Protein AF-A0A7M3V8Y7-F1 (afdb_monomer_lite)

InterPro domains:
  IPR001789 Signal transduction response regulator, receiver domain [PS50110] (144-255)
  IPR008207 Signal transduction histidine kinase, phosphotransfer (Hpt) domain [PF01627] (10-90)
  IPR008207 Signal transduction histidine kinase, phosphotransfer (Hpt) domain [PS50894] (4-111)
  IPR008207 Signal transduction histidine kinase, phosphotransfer (Hpt) domain [SM00073] (8-105)
  IPR008207 Signal transduction histidine kinase, phosphotransfer (Hpt) domain [cd00088] (8-109)
  IPR011006 CheY-like superfamily [SSF52172] (141-296)
  IPR013976 Cyclic di-GMP phosphodiesterase CdgJ, HDOD domain [PF08668] (279-473)
  IPR013976 Cyclic di-GMP phosp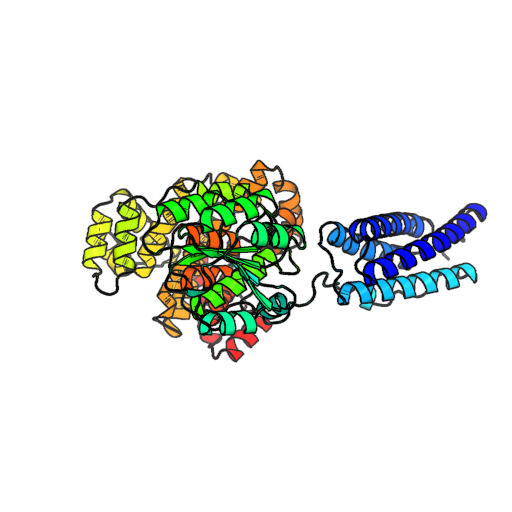hodiesterase CdgJ, HDOD domain [PS51833] (278-473)
  IPR036641 HPT domain superfamily [G3DSA:1.20.120.160] (8-129)
  IPR036641 HPT domain superfamily [SSF47226] (7-115)

Structure (mmCIF, N/CA/C/O backbone):
data_AF-A0A7M3V8Y7-F1
#
_entry.id   AF-A0A7M3V8Y7-F1
#
loop_
_atom_site.group_PDB
_atom_site.id
_atom_site.type_symbol
_atom_site.label_atom_id
_atom_site.label_alt_id
_atom_site.label_comp_id
_atom_site.label_asym_id
_atom_site.label_entity_id
_atom_site.label_seq_id
_atom_site.pdbx_PDB_ins_code
_atom_site.Cartn_x
_atom_site.Cartn_y
_atom_site.Cartn_z
_atom_site.occupancy
_atom_site.B_iso_or_equiv
_atom_site.auth_seq_id
_atom_site.auth_comp_id
_atom_site.auth_asym_id
_atom_site.auth_atom_id
_atom_site.pdbx_PDB_model_num
ATOM 1 N N . MET A 1 1 ? 45.060 30.128 -22.673 1.00 26.72 1 MET A N 1
ATOM 2 C CA . MET A 1 1 ? 44.790 29.469 -23.966 1.00 26.72 1 MET A CA 1
ATOM 3 C C . MET A 1 1 ? 44.746 27.975 -23.705 1.00 26.72 1 MET A C 1
ATOM 5 O O . MET A 1 1 ? 45.745 27.475 -23.195 1.00 26.72 1 MET A O 1
ATOM 9 N N . PRO A 1 2 ? 43.617 27.277 -23.917 1.00 32.94 2 PRO A N 1
ATOM 10 C CA . PRO A 1 2 ? 43.615 25.822 -23.848 1.00 32.94 2 PRO A CA 1
ATOM 11 C C . PRO A 1 2 ? 44.475 25.294 -25.000 1.00 32.94 2 PRO A C 1
ATOM 13 O O . PRO A 1 2 ? 44.448 25.854 -26.094 1.00 32.94 2 PRO A O 1
ATOM 16 N N . LYS A 1 3 ? 45.297 24.284 -24.711 1.00 35.25 3 LYS A N 1
ATOM 17 C CA . LYS A 1 3 ? 46.211 23.657 -25.668 1.00 35.25 3 LYS A CA 1
ATOM 18 C C . LYS A 1 3 ? 45.403 23.078 -26.832 1.00 35.25 3 LYS A C 1
ATOM 20 O O . LYS A 1 3 ? 44.388 22.430 -26.595 1.00 35.25 3 LYS A O 1
ATOM 25 N N . GLU A 1 4 ? 45.856 23.300 -28.063 1.00 43.03 4 GLU A N 1
ATOM 26 C CA . GLU A 1 4 ? 45.378 22.542 -29.220 1.00 43.03 4 GLU A CA 1
ATOM 27 C C . GLU A 1 4 ? 45.710 21.068 -28.979 1.00 43.03 4 GLU A C 1
ATOM 29 O O . GLU A 1 4 ? 46.864 20.649 -29.057 1.00 43.03 4 GLU A O 1
ATOM 34 N N . HIS A 1 5 ? 44.699 20.292 -28.600 1.00 47.25 5 HIS A N 1
ATOM 35 C CA . HIS A 1 5 ? 44.793 18.845 -28.554 1.00 47.25 5 HIS A CA 1
ATOM 36 C C . HIS A 1 5 ? 44.510 18.341 -29.967 1.00 47.25 5 HIS A C 1
ATOM 38 O O . HIS A 1 5 ? 43.362 18.197 -30.374 1.00 47.25 5 HIS A O 1
ATOM 44 N N . THR A 1 6 ? 45.569 18.144 -30.748 1.00 54.06 6 THR A N 1
ATOM 45 C CA . THR A 1 6 ? 45.500 17.374 -31.991 1.00 54.06 6 THR A CA 1
ATOM 46 C C . THR A 1 6 ? 45.274 15.916 -31.606 1.00 54.06 6 THR A C 1
ATOM 48 O O . THR A 1 6 ? 46.221 15.220 -31.236 1.00 54.06 6 THR A O 1
ATOM 51 N N . PHE A 1 7 ? 44.012 15.482 -31.598 1.00 61.97 7 PHE A N 1
ATOM 52 C CA . PHE A 1 7 ? 43.690 14.058 -31.578 1.00 61.97 7 PHE A CA 1
ATOM 53 C C . PHE A 1 7 ? 44.272 13.410 -32.836 1.00 61.97 7 PHE A C 1
ATOM 55 O O . PHE A 1 7 ? 44.446 14.085 -33.853 1.00 61.97 7 PHE A O 1
ATOM 62 N N . ASP A 1 8 ? 44.590 12.120 -32.760 1.00 70.56 8 ASP A N 1
ATOM 63 C CA . ASP A 1 8 ? 44.925 11.369 -33.964 1.00 70.56 8 ASP A CA 1
ATOM 64 C C . ASP A 1 8 ? 43.724 11.440 -34.915 1.00 70.56 8 ASP A C 1
ATOM 66 O O . ASP A 1 8 ? 42.606 11.071 -34.543 1.00 70.56 8 ASP A O 1
ATOM 70 N N . GLN A 1 9 ? 43.947 12.004 -36.099 1.00 75.62 9 GLN A N 1
ATOM 71 C CA . GLN A 1 9 ? 42.891 12.279 -37.063 1.00 75.62 9 GLN A CA 1
ATOM 72 C C . GLN A 1 9 ? 42.205 10.980 -37.503 1.00 75.62 9 GLN A C 1
ATOM 74 O O . GLN A 1 9 ? 40.990 10.968 -37.663 1.00 75.62 9 GLN A O 1
ATOM 79 N N . GLU A 1 10 ? 42.954 9.878 -37.577 1.00 74.81 10 GLU A N 1
ATOM 80 C CA . GLU A 1 10 ? 42.420 8.554 -37.903 1.00 74.81 10 GLU A CA 1
ATOM 81 C C . GLU A 1 10 ? 41.468 8.050 -36.802 1.00 74.81 10 GLU A C 1
ATOM 83 O O . GLU A 1 10 ? 40.381 7.552 -37.082 1.00 74.81 10 GLU A O 1
ATOM 88 N N . ILE A 1 11 ? 41.817 8.259 -35.527 1.00 74.31 11 ILE A N 1
ATOM 89 C CA . ILE A 1 11 ? 40.974 7.874 -34.380 1.00 74.31 11 ILE A CA 1
ATOM 90 C C . ILE A 1 11 ? 39.708 8.740 -34.306 1.00 74.31 11 ILE A C 1
ATOM 92 O O . ILE A 1 11 ? 38.645 8.256 -33.911 1.00 74.31 11 ILE A O 1
ATOM 96 N N . TYR A 1 12 ? 39.808 10.016 -34.677 1.00 81.69 12 TYR A N 1
ATOM 97 C CA . TYR A 1 12 ? 38.659 10.915 -34.736 1.00 81.69 12 TYR A CA 1
ATOM 98 C C . TYR A 1 12 ? 37.700 10.554 -35.878 1.00 81.69 12 TYR A C 1
ATOM 100 O O . TYR A 1 12 ? 36.493 10.523 -35.658 1.00 81.69 12 TYR A O 1
ATOM 108 N N . GLU A 1 13 ? 38.219 10.223 -37.062 1.00 79.94 13 GLU A N 1
ATOM 109 C CA . GLU A 1 13 ? 37.414 9.759 -38.201 1.00 79.94 13 GLU A CA 1
ATOM 110 C C . GLU A 1 13 ? 36.672 8.453 -37.860 1.00 79.94 13 GLU A C 1
ATOM 112 O O . GLU A 1 13 ? 35.457 8.387 -38.030 1.00 79.94 13 GLU A O 1
ATOM 117 N N . ILE A 1 14 ? 37.343 7.480 -37.225 1.00 82.00 14 ILE A N 1
ATOM 118 C CA . ILE A 1 14 ? 36.705 6.243 -36.728 1.00 82.00 14 ILE A CA 1
ATOM 119 C C . ILE A 1 14 ? 35.574 6.542 -35.732 1.00 82.00 14 ILE A C 1
ATOM 121 O O . ILE A 1 14 ? 34.543 5.868 -35.726 1.00 82.00 14 ILE A O 1
ATOM 125 N N . PHE A 1 15 ? 35.758 7.539 -34.864 1.00 83.88 15 PHE A N 1
ATOM 126 C CA . PHE A 1 15 ? 34.720 7.940 -33.921 1.00 83.88 15 PHE A CA 1
ATOM 127 C C . PHE A 1 15 ? 33.500 8.536 -34.632 1.00 83.88 15 PHE A C 1
ATOM 129 O O . PHE A 1 15 ? 32.377 8.228 -34.241 1.00 83.88 15 PHE A O 1
ATOM 136 N N . LEU A 1 16 ? 33.694 9.349 -35.674 1.00 84.38 16 LEU A N 1
ATOM 137 C CA . LEU A 1 16 ? 32.588 9.907 -36.457 1.00 84.38 16 LEU A CA 1
ATOM 138 C C . LEU A 1 16 ? 31.800 8.817 -37.190 1.00 84.38 16 LEU A C 1
ATOM 140 O O . LEU A 1 16 ? 30.571 8.824 -37.111 1.00 84.38 16 LEU A O 1
ATOM 144 N N . ASP A 1 17 ? 32.493 7.859 -37.809 1.00 82.94 17 ASP A N 1
ATOM 145 C CA . ASP A 1 17 ? 31.864 6.702 -38.457 1.00 82.94 17 ASP A CA 1
ATOM 146 C C . ASP A 1 17 ? 31.039 5.889 -37.443 1.00 82.94 17 ASP A C 1
ATOM 148 O O . ASP A 1 17 ? 29.887 5.535 -37.697 1.00 82.94 17 ASP A O 1
ATOM 152 N N . GLN A 1 18 ? 31.583 5.672 -36.237 1.00 87.25 18 GLN A N 1
ATOM 153 C CA . GLN A 1 18 ? 30.861 4.998 -35.156 1.00 87.25 18 GLN A CA 1
ATOM 154 C C . GLN A 1 18 ? 29.583 5.751 -34.754 1.00 87.25 18 GLN A C 1
ATOM 156 O O . GLN A 1 18 ? 28.550 5.116 -34.532 1.00 87.25 18 GLN A O 1
ATOM 161 N N . LEU A 1 19 ? 29.630 7.084 -34.632 1.00 88.25 19 LEU A N 1
ATOM 162 C CA . LEU A 1 19 ? 28.448 7.872 -34.267 1.00 88.25 19 LEU A CA 1
ATOM 163 C C . LEU A 1 19 ? 27.332 7.735 -35.309 1.00 88.25 19 LEU A C 1
ATOM 165 O O . LEU A 1 19 ? 26.154 7.672 -34.936 1.00 88.25 19 LEU A O 1
ATOM 169 N N . GLU A 1 20 ? 27.701 7.695 -36.591 1.00 88.31 20 GLU A N 1
ATOM 170 C CA . GLU A 1 20 ? 26.779 7.533 -37.712 1.00 88.31 20 GLU A CA 1
ATOM 171 C C . GLU A 1 20 ? 26.132 6.143 -37.704 1.00 88.31 20 GLU A C 1
ATOM 173 O O . GLU A 1 20 ? 24.900 6.049 -37.721 1.00 88.31 20 GLU A O 1
ATOM 178 N N . ASP A 1 21 ? 26.924 5.081 -37.548 1.00 86.69 21 ASP A N 1
ATOM 179 C CA . ASP A 1 21 ? 26.419 3.711 -37.413 1.00 86.69 21 ASP A CA 1
ATOM 180 C C . ASP A 1 21 ? 25.459 3.578 -36.218 1.00 86.69 21 ASP A C 1
ATOM 182 O O . ASP A 1 21 ? 24.334 3.078 -36.346 1.00 86.69 21 ASP A O 1
ATOM 186 N N . GLU A 1 22 ? 25.855 4.097 -35.051 1.00 91.12 22 GLU A N 1
ATOM 187 C CA . GLU A 1 22 ? 25.024 4.104 -33.844 1.00 91.12 22 GLU A CA 1
ATOM 188 C C . GLU A 1 22 ? 23.719 4.889 -34.055 1.00 91.12 22 GLU A C 1
ATOM 190 O O . GLU A 1 22 ? 22.678 4.507 -33.514 1.00 91.12 22 GLU A O 1
ATOM 195 N N . SER A 1 23 ? 23.724 5.949 -34.872 1.00 91.75 23 SER A N 1
ATOM 196 C CA . SER A 1 23 ? 22.520 6.735 -35.170 1.00 91.75 23 SER A CA 1
ATOM 197 C C . SER A 1 23 ? 21.447 5.905 -35.885 1.00 91.75 23 SER A C 1
ATOM 199 O O . SER A 1 23 ? 20.270 5.954 -35.508 1.00 91.75 23 SER A O 1
ATOM 201 N N . VAL A 1 24 ? 21.855 5.074 -36.849 1.00 93.38 24 VAL A N 1
ATOM 202 C CA . VAL A 1 24 ? 20.963 4.167 -37.582 1.00 93.38 24 VAL A CA 1
ATOM 203 C C . VAL A 1 24 ? 20.389 3.121 -36.629 1.00 93.38 24 VAL A C 1
ATOM 205 O O . VAL A 1 24 ? 19.190 2.824 -36.651 1.00 93.38 24 VAL A O 1
ATOM 208 N N . GLU A 1 25 ? 21.223 2.578 -35.742 1.00 94.19 25 GLU A N 1
ATOM 209 C CA . GLU A 1 25 ? 20.781 1.605 -34.748 1.00 94.19 25 GLU A CA 1
ATOM 210 C C . GLU A 1 25 ? 19.793 2.189 -33.734 1.00 94.19 25 GLU A C 1
ATOM 212 O O . GLU A 1 25 ? 18.805 1.525 -33.394 1.00 94.19 25 GLU A O 1
ATOM 217 N N . ILE A 1 26 ? 20.036 3.417 -33.265 1.00 95.25 26 ILE A N 1
ATOM 218 C CA . ILE A 1 26 ? 19.133 4.117 -32.349 1.00 95.25 26 ILE A CA 1
ATOM 219 C C . ILE A 1 26 ? 17.775 4.319 -33.025 1.00 95.25 26 ILE A C 1
ATOM 221 O O . ILE A 1 26 ? 16.762 3.945 -32.434 1.00 95.25 26 ILE A O 1
ATOM 225 N N . GLN A 1 27 ? 17.738 4.831 -34.260 1.00 96.00 27 GLN A N 1
ATOM 226 C CA . GLN A 1 27 ? 16.489 5.054 -34.999 1.00 96.00 27 GLN A CA 1
ATOM 227 C C . GLN A 1 27 ? 15.675 3.759 -35.149 1.00 96.00 27 GLN A C 1
ATOM 229 O O . GLN A 1 27 ? 14.493 3.730 -34.806 1.00 96.00 27 GLN A O 1
ATOM 234 N N . ASN A 1 28 ? 16.319 2.661 -35.558 1.00 94.50 28 ASN A N 1
ATOM 235 C CA . ASN A 1 28 ? 15.662 1.357 -35.695 1.00 94.50 28 ASN A CA 1
ATOM 236 C C . ASN A 1 28 ? 15.061 0.855 -34.369 1.00 94.50 28 ASN A C 1
ATOM 238 O O . ASN A 1 28 ? 13.965 0.282 -34.343 1.00 94.50 28 ASN A O 1
ATOM 242 N N . CYS A 1 29 ? 15.760 1.080 -33.251 1.00 95.50 29 CYS A N 1
ATOM 243 C CA . CYS A 1 29 ? 15.242 0.748 -31.926 1.00 95.50 29 CYS A CA 1
ATOM 244 C C . CYS A 1 29 ? 14.030 1.612 -31.561 1.00 95.50 29 CYS A C 1
ATOM 246 O O . CYS A 1 29 ? 13.059 1.086 -31.021 1.00 95.50 29 CYS A O 1
ATOM 248 N N . LEU A 1 30 ? 14.062 2.916 -31.853 1.00 93.69 30 LEU A N 1
ATOM 249 C CA . LEU A 1 30 ? 12.938 3.815 -31.577 1.00 93.69 30 LEU A CA 1
ATOM 250 C C . LEU A 1 30 ? 11.692 3.431 -32.383 1.00 93.69 30 LEU A C 1
ATOM 252 O O . LEU A 1 30 ? 10.611 3.350 -31.805 1.00 93.69 30 LEU A O 1
ATOM 256 N N . ASP A 1 31 ? 11.841 3.099 -33.665 1.00 91.44 31 ASP A N 1
ATOM 257 C CA . ASP A 1 31 ? 10.721 2.683 -34.520 1.00 91.44 31 ASP A CA 1
ATOM 258 C C . ASP A 1 31 ? 10.092 1.357 -34.060 1.00 91.44 31 ASP A C 1
ATOM 260 O O . ASP A 1 31 ? 8.872 1.167 -34.122 1.00 91.44 31 ASP A O 1
ATOM 264 N N . SER A 1 32 ? 10.920 0.426 -33.581 1.00 90.50 32 SER A N 1
ATOM 265 C CA . SER A 1 32 ? 10.462 -0.858 -33.034 1.00 90.50 32 SER A CA 1
ATOM 266 C C . SER A 1 32 ? 9.729 -0.670 -31.704 1.00 90.50 32 SER A C 1
ATOM 268 O O . SER A 1 32 ? 8.663 -1.255 -31.487 1.00 90.50 32 SER A O 1
ATOM 270 N N . LEU A 1 33 ? 10.245 0.215 -30.843 1.00 86.50 33 LEU A N 1
ATOM 271 C CA . LEU A 1 33 ? 9.598 0.598 -29.589 1.00 86.50 33 LEU A CA 1
ATOM 272 C C . LEU A 1 33 ? 8.257 1.309 -29.831 1.00 86.50 33 LEU A C 1
ATOM 274 O O . LEU A 1 33 ? 7.299 1.014 -29.119 1.00 86.50 33 LEU A O 1
ATOM 278 N N . GLU A 1 34 ? 8.145 2.153 -30.863 1.00 83.31 34 GLU A N 1
ATOM 279 C CA . GLU A 1 34 ? 6.884 2.807 -31.260 1.00 83.31 34 GLU A CA 1
ATOM 280 C C . GLU A 1 34 ? 5.799 1.788 -31.641 1.00 83.31 34 GLU A C 1
ATOM 282 O O . GLU A 1 34 ? 4.617 1.959 -31.335 1.00 83.31 34 GLU A O 1
ATOM 287 N N . LYS A 1 35 ? 6.208 0.678 -32.265 1.00 83.00 35 LYS A N 1
ATOM 288 C CA . LYS A 1 35 ? 5.331 -0.436 -32.660 1.00 83.00 35 LYS A CA 1
ATOM 289 C C . LYS A 1 35 ? 5.105 -1.463 -31.545 1.00 83.00 35 LYS A C 1
ATOM 291 O O . LYS A 1 35 ? 4.412 -2.454 -31.774 1.00 83.00 35 LYS A O 1
ATOM 296 N N . ASN A 1 36 ? 5.648 -1.240 -30.344 1.00 76.06 36 ASN A N 1
ATOM 297 C CA . ASN A 1 36 ? 5.623 -2.170 -29.207 1.00 76.06 36 ASN A CA 1
ATOM 298 C C . ASN A 1 36 ? 6.252 -3.544 -29.502 1.00 76.06 36 ASN A C 1
ATOM 300 O O . ASN A 1 36 ? 5.802 -4.569 -28.984 1.00 76.06 36 ASN A O 1
ATOM 304 N N . GLN A 1 37 ? 7.295 -3.572 -30.329 1.00 80.94 37 GLN A N 1
ATOM 305 C CA . GLN A 1 37 ? 8.029 -4.778 -30.713 1.00 80.94 37 GLN A CA 1
ATOM 306 C C . GLN A 1 37 ? 9.421 -4.785 -30.074 1.00 80.94 37 GLN A C 1
ATOM 308 O O . GLN A 1 37 ? 9.971 -3.735 -29.758 1.00 80.94 37 GLN A O 1
ATOM 313 N N . GLU A 1 38 ? 9.964 -5.983 -29.832 1.00 85.31 38 GLU A N 1
ATOM 314 C CA . GLU A 1 38 ? 11.375 -6.195 -29.446 1.00 85.31 38 GLU A CA 1
ATOM 315 C C . GLU A 1 38 ? 11.864 -5.382 -28.225 1.00 85.31 38 GLU A C 1
ATOM 317 O O . GLU A 1 38 ? 13.056 -5.148 -28.051 1.00 85.31 38 GLU A O 1
ATOM 322 N N . TYR A 1 39 ? 10.951 -4.999 -27.321 1.00 83.81 39 TYR A N 1
ATOM 323 C CA . TYR A 1 39 ? 11.209 -4.044 -26.233 1.00 83.81 39 TYR A CA 1
ATOM 324 C C . TYR A 1 39 ? 12.518 -4.283 -25.471 1.00 83.81 39 TYR A C 1
ATOM 326 O O . TYR A 1 39 ? 13.331 -3.376 -25.309 1.00 83.81 39 TYR A O 1
ATOM 334 N N . LYS A 1 40 ? 12.736 -5.512 -24.985 1.00 82.38 40 LYS A N 1
ATOM 335 C CA . LYS A 1 40 ? 13.926 -5.834 -24.187 1.00 82.38 40 LYS A CA 1
ATOM 336 C C . LYS A 1 40 ? 15.209 -5.724 -25.000 1.00 82.38 40 LYS A C 1
ATOM 338 O O . LYS A 1 40 ? 16.224 -5.294 -24.454 1.00 82.38 40 LYS A O 1
ATOM 343 N N . ASP A 1 41 ? 15.167 -6.113 -26.264 1.00 87.88 41 ASP A N 1
ATOM 344 C CA . ASP A 1 41 ? 16.338 -6.115 -27.129 1.00 87.88 41 ASP A CA 1
ATOM 345 C C . ASP A 1 41 ? 16.697 -4.678 -27.507 1.00 87.88 41 ASP A C 1
ATOM 347 O O . ASP A 1 41 ? 17.839 -4.269 -27.292 1.00 87.88 41 ASP A O 1
ATOM 351 N N . CYS A 1 42 ? 15.708 -3.865 -27.895 1.00 93.19 42 CYS A N 1
ATOM 352 C CA . CYS A 1 42 ? 15.890 -2.439 -28.164 1.00 93.19 42 CYS A CA 1
ATOM 353 C C . CYS A 1 42 ? 16.427 -1.677 -26.943 1.00 93.19 42 CYS A C 1
ATOM 355 O O . CYS A 1 42 ? 17.416 -0.958 -27.057 1.00 93.19 42 CYS A O 1
ATOM 357 N N . ILE A 1 43 ? 15.840 -1.855 -25.753 1.00 91.25 43 ILE A N 1
ATOM 358 C CA . ILE A 1 43 ? 16.291 -1.149 -24.540 1.00 91.25 43 ILE A CA 1
ATOM 359 C C . ILE A 1 43 ? 17.712 -1.566 -24.133 1.00 91.25 43 ILE A C 1
ATOM 361 O O . ILE A 1 43 ? 18.524 -0.713 -23.775 1.00 91.25 43 ILE A O 1
ATOM 365 N N . ASN A 1 44 ? 18.051 -2.859 -24.209 1.00 88.31 44 ASN A N 1
ATOM 366 C CA . ASN A 1 44 ? 19.413 -3.320 -23.927 1.00 88.31 44 ASN A CA 1
ATOM 367 C C . ASN A 1 44 ? 20.421 -2.806 -24.963 1.00 88.31 44 ASN A C 1
ATOM 369 O O . ASN A 1 44 ? 21.552 -2.486 -24.595 1.00 88.31 44 ASN A O 1
ATOM 373 N N . LYS A 1 45 ? 20.023 -2.730 -26.237 1.00 95.25 45 LYS A N 1
ATOM 374 C CA . LYS A 1 45 ? 20.863 -2.220 -27.321 1.00 95.25 45 LYS A CA 1
ATOM 375 C C . LYS A 1 45 ? 21.141 -0.729 -27.144 1.00 95.25 45 LYS A C 1
ATOM 377 O O . LYS A 1 45 ? 22.304 -0.349 -27.047 1.00 95.25 45 LYS A O 1
ATOM 382 N N . LEU A 1 46 ? 20.096 0.078 -26.952 1.00 95.50 46 LEU A N 1
ATOM 383 C CA . LEU A 1 46 ? 20.222 1.504 -26.637 1.00 95.50 46 LEU A CA 1
ATOM 384 C C . LEU A 1 46 ? 21.103 1.728 -25.401 1.00 95.50 46 LEU A C 1
ATOM 386 O O . LEU A 1 46 ? 21.981 2.584 -25.418 1.00 95.50 46 LEU A O 1
ATOM 390 N N . PHE A 1 47 ? 20.923 0.942 -24.333 1.00 92.00 47 PHE A N 1
ATOM 391 C CA . PHE A 1 47 ? 21.736 1.080 -23.121 1.00 92.00 47 PHE A CA 1
ATOM 392 C C . PHE A 1 47 ? 23.233 0.885 -23.402 1.00 92.00 47 PHE A C 1
ATOM 394 O O . PHE A 1 47 ? 24.052 1.648 -22.895 1.00 92.00 47 PHE A O 1
ATOM 401 N N . ARG A 1 48 ? 23.596 -0.114 -24.218 1.00 91.88 48 ARG A N 1
ATOM 402 C CA . ARG A 1 48 ? 24.996 -0.372 -24.596 1.00 91.88 48 ARG A CA 1
ATOM 403 C C . ARG A 1 48 ? 25.580 0.768 -25.424 1.00 91.88 48 ARG A C 1
ATOM 405 O O . ARG A 1 48 ? 26.691 1.191 -25.120 1.00 91.88 48 ARG A O 1
ATOM 412 N N . ILE A 1 49 ? 24.818 1.269 -26.398 1.00 94.06 49 ILE A N 1
ATOM 413 C CA . ILE A 1 49 ? 25.211 2.409 -27.235 1.00 94.06 49 ILE A CA 1
ATOM 414 C C . ILE A 1 49 ? 25.522 3.615 -26.344 1.00 94.06 49 ILE A C 1
ATOM 416 O O . ILE A 1 49 ? 26.650 4.094 -26.318 1.00 94.06 49 ILE A O 1
ATOM 420 N N . PHE A 1 50 ? 24.576 4.040 -25.500 1.00 91.88 50 PHE A N 1
ATOM 421 C CA . PHE A 1 50 ? 24.771 5.223 -24.655 1.00 91.88 50 PHE A CA 1
ATOM 422 C C . PHE A 1 50 ? 25.840 5.040 -23.564 1.00 91.88 50 PHE A C 1
ATOM 424 O O . PHE A 1 50 ? 26.502 6.010 -23.198 1.00 91.88 50 PHE A O 1
ATOM 431 N N . HIS A 1 51 ? 26.061 3.816 -23.073 1.00 84.44 51 HIS A N 1
ATOM 432 C CA . HIS A 1 51 ? 27.166 3.522 -22.155 1.00 84.44 51 HIS A CA 1
ATOM 433 C C . HIS A 1 51 ? 28.539 3.700 -22.827 1.00 84.44 51 HIS A C 1
ATOM 435 O O . HIS A 1 51 ? 29.434 4.313 -22.243 1.00 84.44 51 HIS A O 1
ATOM 441 N N . SER A 1 52 ? 28.690 3.196 -24.057 1.00 86.94 52 SER A N 1
ATOM 442 C CA . SER A 1 52 ? 29.894 3.371 -24.882 1.00 86.94 52 SER A CA 1
ATOM 443 C C . SER A 1 52 ? 30.106 4.843 -25.241 1.00 86.94 52 SER A C 1
ATOM 445 O O . SER A 1 52 ? 31.174 5.407 -24.998 1.00 86.94 52 SER A O 1
ATOM 447 N N . LEU A 1 53 ? 29.044 5.504 -25.703 1.00 87.50 53 LEU A N 1
ATOM 448 C CA . LEU A 1 53 ? 29.048 6.907 -26.095 1.00 87.50 53 LEU A CA 1
ATOM 449 C C . LEU A 1 53 ? 29.492 7.826 -24.955 1.00 87.50 53 LEU A C 1
ATOM 451 O O . LEU A 1 53 ? 30.275 8.746 -25.179 1.00 87.50 53 LEU A O 1
ATOM 455 N N . LYS A 1 54 ? 29.053 7.561 -23.717 1.00 83.50 54 LYS A N 1
ATOM 456 C CA . LYS A 1 54 ? 29.502 8.301 -22.529 1.00 83.50 54 LYS A CA 1
ATOM 457 C C . LYS A 1 54 ? 31.021 8.224 -22.359 1.00 83.50 54 LYS A C 1
ATOM 459 O O . LYS A 1 54 ? 31.657 9.251 -22.145 1.00 83.50 54 LYS A O 1
ATOM 464 N N . ALA A 1 55 ? 31.598 7.025 -22.461 1.00 73.25 55 ALA A N 1
ATOM 465 C CA . ALA A 1 55 ? 33.037 6.825 -22.308 1.00 73.25 55 ALA A CA 1
ATOM 466 C C . ALA A 1 55 ? 33.832 7.495 -23.443 1.00 73.25 55 ALA A C 1
ATOM 468 O O . ALA A 1 55 ? 34.787 8.227 -23.176 1.00 73.25 55 ALA A O 1
ATOM 469 N N . ASN A 1 56 ? 33.401 7.307 -24.693 1.00 80.56 56 ASN A N 1
ATOM 470 C CA . ASN A 1 56 ? 34.094 7.836 -25.871 1.00 80.56 56 ASN A CA 1
ATOM 471 C C . ASN A 1 56 ? 34.005 9.369 -25.953 1.00 80.56 56 ASN A C 1
ATOM 473 O O . ASN A 1 56 ? 34.993 10.038 -26.242 1.00 80.56 56 ASN A O 1
ATOM 477 N N . SER A 1 57 ? 32.858 9.956 -25.608 1.00 82.38 57 SER A N 1
ATOM 478 C CA . SER A 1 57 ? 32.678 11.416 -25.620 1.00 82.38 57 SER A CA 1
ATOM 479 C C . SER A 1 57 ? 33.549 12.125 -24.584 1.00 82.38 57 SER A C 1
ATOM 481 O O . SER A 1 57 ? 34.054 13.215 -24.851 1.00 82.38 57 SER A O 1
ATOM 483 N N . GLY A 1 58 ? 33.770 11.499 -23.422 1.00 71.62 58 GLY A N 1
ATOM 484 C CA . GLY A 1 58 ? 34.689 12.014 -22.406 1.00 71.62 58 GLY A CA 1
ATOM 485 C C . GLY A 1 58 ? 36.146 12.031 -22.886 1.00 71.62 58 GLY A C 1
ATOM 486 O O . GLY A 1 58 ? 36.873 12.989 -22.606 1.00 71.62 58 GLY A O 1
ATOM 487 N N . TYR A 1 59 ? 36.555 11.020 -23.667 1.00 78.94 59 TYR A N 1
ATOM 488 C CA . TYR A 1 59 ? 37.888 10.943 -24.281 1.00 78.94 59 TYR A CA 1
ATOM 489 C C . TYR A 1 59 ? 38.146 12.099 -25.260 1.00 78.94 59 TYR A C 1
ATOM 491 O O . TYR A 1 59 ? 39.190 12.741 -25.177 1.00 78.94 59 TYR A O 1
ATOM 499 N N . PHE A 1 60 ? 37.175 12.421 -26.122 1.00 80.56 60 PHE A N 1
ATOM 500 C CA . PHE A 1 60 ? 37.258 13.551 -27.062 1.00 80.56 60 PHE A CA 1
ATOM 501 C C . PHE A 1 60 ? 36.861 14.908 -26.458 1.00 80.56 60 PHE A C 1
ATOM 503 O O . PHE A 1 60 ? 36.828 15.916 -27.160 1.00 80.56 60 PHE A O 1
ATOM 510 N N . HIS A 1 61 ? 36.568 14.958 -25.154 1.00 82.31 61 HIS A N 1
ATOM 511 C CA . HIS A 1 61 ? 36.154 16.167 -24.432 1.00 82.31 61 HIS A CA 1
ATOM 512 C C . HIS A 1 61 ? 34.860 16.822 -24.953 1.00 82.31 61 HIS A C 1
ATOM 514 O O . HIS A 1 61 ? 34.628 18.017 -24.759 1.00 82.31 61 HIS A O 1
ATOM 520 N N . PHE A 1 62 ? 33.960 16.036 -25.549 1.00 86.31 62 PHE A N 1
ATOM 521 C CA . PHE A 1 62 ? 32.613 16.478 -25.907 1.00 86.31 62 PHE A CA 1
ATOM 522 C C . PHE A 1 62 ? 31.687 16.421 -24.687 1.00 86.31 62 PHE A C 1
ATOM 524 O O . PHE A 1 62 ? 30.804 15.571 -24.581 1.00 86.31 62 PHE A O 1
ATOM 531 N N . TYR A 1 63 ? 31.885 17.355 -23.753 1.00 87.00 63 TYR A N 1
ATOM 532 C CA . TYR A 1 63 ? 31.210 17.361 -22.449 1.00 87.00 63 TYR A CA 1
ATOM 533 C C . TYR A 1 63 ? 29.678 17.389 -22.532 1.00 87.00 63 TYR A C 1
ATOM 535 O O . TYR A 1 63 ? 28.996 16.786 -21.702 1.00 87.00 63 TYR A O 1
ATOM 543 N N . GLU A 1 64 ? 29.113 18.078 -23.526 1.00 88.81 64 GLU A N 1
ATOM 544 C CA . GLU A 1 64 ? 27.662 18.104 -23.727 1.00 88.81 64 GLU A CA 1
ATOM 545 C C . GLU A 1 64 ? 27.138 16.716 -24.142 1.00 88.81 64 GLU A C 1
ATOM 547 O O . GLU A 1 64 ? 26.151 16.230 -23.585 1.00 88.81 64 GLU A O 1
ATOM 552 N N . LEU A 1 65 ? 27.843 16.023 -25.040 1.00 88.31 65 LEU A N 1
ATOM 553 C CA . LEU A 1 65 ? 27.491 14.668 -25.467 1.00 88.31 65 LEU A CA 1
ATOM 554 C C . LEU A 1 65 ? 27.637 13.657 -24.324 1.00 88.31 65 LEU A C 1
ATOM 556 O O . LEU A 1 65 ? 26.717 12.878 -24.073 1.00 88.31 65 LEU A O 1
ATOM 560 N N . GLU A 1 66 ? 28.732 13.738 -23.564 1.00 84.50 66 GLU A N 1
ATOM 561 C CA . GLU A 1 66 ? 28.968 12.913 -22.373 1.00 84.50 66 GLU A CA 1
ATOM 562 C C . GLU A 1 66 ? 27.834 13.066 -21.345 1.00 84.50 66 GLU A C 1
ATOM 564 O O . GLU A 1 66 ? 27.295 12.081 -20.830 1.00 84.50 66 GLU A O 1
ATOM 569 N N . LYS A 1 67 ? 27.417 14.308 -21.077 1.00 80.56 67 LYS A N 1
ATOM 570 C CA . LYS A 1 67 ? 26.355 14.619 -20.116 1.00 80.56 67 LYS A CA 1
ATOM 571 C C . LYS A 1 67 ? 24.995 14.074 -20.550 1.00 80.56 67 LYS A C 1
ATOM 573 O O . LYS A 1 67 ? 24.253 13.554 -19.710 1.00 80.56 67 LYS A O 1
ATOM 578 N N . LEU A 1 68 ? 24.658 14.180 -21.837 1.00 87.88 68 LEU A N 1
ATOM 579 C CA . LEU A 1 68 ? 23.431 13.592 -22.376 1.00 87.88 68 LEU A CA 1
ATOM 580 C C . LEU A 1 68 ? 23.489 12.063 -22.291 1.00 87.88 68 LEU A C 1
ATOM 582 O O . LEU A 1 68 ? 22.547 11.450 -21.790 1.00 87.88 68 LEU A O 1
ATOM 586 N N . ALA A 1 69 ? 24.606 11.457 -22.699 1.00 85.81 69 ALA A N 1
ATOM 587 C CA . ALA A 1 69 ? 24.788 10.011 -22.683 1.00 85.81 69 ALA A CA 1
ATOM 588 C C . ALA A 1 69 ? 24.650 9.425 -21.269 1.00 85.81 69 ALA A C 1
ATOM 590 O O . ALA A 1 69 ? 23.902 8.468 -21.074 1.00 85.81 69 ALA A O 1
ATOM 591 N N . ALA A 1 70 ? 25.246 10.064 -20.256 1.00 77.12 70 ALA A N 1
ATOM 592 C CA . ALA A 1 70 ? 25.101 9.656 -18.858 1.00 77.12 70 ALA A CA 1
ATOM 593 C C . ALA A 1 70 ? 23.643 9.708 -18.362 1.00 77.12 70 ALA A C 1
ATOM 595 O O . ALA A 1 70 ? 23.185 8.819 -17.635 1.00 77.12 70 ALA A O 1
ATOM 596 N N . LYS A 1 71 ? 22.885 10.738 -18.764 1.00 82.19 71 LYS A N 1
ATOM 597 C CA . LYS A 1 71 ? 21.459 10.854 -18.430 1.00 82.19 71 LYS A CA 1
ATOM 598 C C . LYS A 1 71 ? 20.641 9.746 -19.094 1.00 82.19 71 LYS A C 1
ATOM 600 O O . LYS A 1 71 ? 19.807 9.129 -18.430 1.00 82.19 71 LYS A O 1
ATOM 605 N N . VAL A 1 72 ? 20.879 9.499 -20.380 1.00 87.31 72 VAL A N 1
ATOM 606 C CA . VAL A 1 72 ? 20.168 8.487 -21.170 1.00 87.31 72 VAL A CA 1
ATOM 607 C C . VAL A 1 72 ? 20.469 7.084 -20.678 1.00 87.31 72 VAL A C 1
ATOM 609 O O . VAL A 1 72 ? 19.539 6.315 -20.454 1.00 87.31 72 VAL A O 1
ATOM 612 N N . GLU A 1 73 ? 21.727 6.781 -20.384 1.00 84.44 73 GLU A N 1
ATOM 613 C CA . GLU A 1 73 ? 22.138 5.520 -19.776 1.00 84.44 73 GLU A CA 1
ATOM 614 C C . GLU A 1 73 ? 21.409 5.260 -18.451 1.00 84.44 73 GLU A C 1
ATOM 616 O O . GLU A 1 73 ? 20.890 4.166 -18.243 1.00 84.44 73 GLU A O 1
ATOM 621 N N . SER A 1 74 ? 21.305 6.264 -17.572 1.00 75.06 74 SER A N 1
ATOM 622 C CA . SER A 1 74 ? 20.595 6.136 -16.290 1.00 75.06 74 SER A CA 1
ATOM 623 C C . SER A 1 74 ? 19.104 5.820 -16.475 1.00 75.06 74 SER A C 1
ATOM 625 O O . SER A 1 74 ? 18.566 4.914 -15.829 1.00 75.06 74 SER A O 1
ATOM 627 N N . VAL A 1 75 ? 18.439 6.514 -17.406 1.00 76.06 75 VAL A N 1
ATOM 628 C CA . VAL A 1 75 ? 17.024 6.274 -17.731 1.00 76.06 75 VAL A CA 1
ATOM 629 C C . VAL A 1 75 ? 16.834 4.895 -18.371 1.00 76.06 75 VAL A C 1
ATOM 631 O O . VAL A 1 75 ? 15.955 4.144 -17.951 1.00 76.06 75 VAL A O 1
ATOM 634 N N . LEU A 1 76 ? 17.682 4.517 -19.331 1.00 83.62 76 LEU A N 1
ATOM 635 C CA . LEU A 1 76 ? 17.640 3.207 -19.983 1.00 83.62 76 LEU A CA 1
ATOM 636 C C . LEU A 1 76 ? 17.923 2.073 -19.000 1.00 83.62 76 LEU A C 1
ATOM 638 O O . LEU A 1 76 ? 17.252 1.049 -19.055 1.00 83.62 76 LEU A O 1
ATOM 642 N N . ASN A 1 77 ? 18.838 2.259 -18.048 1.00 78.00 77 ASN A N 1
ATOM 643 C CA . ASN A 1 77 ? 19.089 1.281 -16.994 1.00 78.00 77 ASN A CA 1
ATOM 644 C C . ASN A 1 77 ? 17.826 1.013 -16.165 1.00 78.00 77 ASN A C 1
ATOM 646 O O . ASN A 1 77 ? 17.497 -0.134 -15.874 1.00 78.00 77 ASN A O 1
ATOM 650 N N . ALA A 1 78 ? 17.074 2.066 -15.840 1.00 66.12 78 ALA A N 1
ATOM 651 C CA . ALA A 1 78 ? 15.791 1.926 -15.166 1.00 66.12 78 ALA A CA 1
ATOM 652 C C . ALA A 1 78 ? 14.707 1.282 -16.058 1.00 66.12 78 ALA A C 1
ATOM 654 O O . ALA A 1 78 ? 13.815 0.617 -15.529 1.00 66.12 78 ALA A O 1
ATOM 655 N N . LEU A 1 79 ? 14.791 1.433 -17.386 1.00 74.44 79 LEU A N 1
ATOM 656 C CA . LEU A 1 79 ? 13.887 0.807 -18.361 1.00 74.44 79 LEU A CA 1
ATOM 657 C C . LEU A 1 79 ? 14.202 -0.671 -18.650 1.00 74.44 79 LEU A C 1
ATOM 659 O O . LEU A 1 79 ? 13.308 -1.414 -19.050 1.00 74.44 79 LEU A O 1
ATOM 663 N N . ARG A 1 80 ? 15.443 -1.130 -18.434 1.00 73.56 80 ARG A N 1
ATOM 664 C CA . ARG A 1 80 ? 15.828 -2.549 -18.607 1.00 73.56 80 ARG A CA 1
ATOM 665 C C . ARG A 1 80 ? 15.041 -3.480 -17.685 1.00 73.56 80 ARG A C 1
ATOM 667 O O . ARG A 1 80 ? 14.724 -4.606 -18.065 1.00 73.56 80 ARG A O 1
ATOM 674 N N . GLU A 1 81 ? 14.698 -2.973 -16.505 1.00 58.56 81 GLU A N 1
ATOM 675 C CA . GLU A 1 81 ? 13.904 -3.668 -15.490 1.00 58.56 81 GLU A CA 1
ATOM 676 C C . GLU A 1 81 ? 12.404 -3.330 -15.570 1.00 58.56 81 GLU A C 1
ATOM 678 O O . GLU A 1 81 ? 11.597 -3.890 -14.822 1.00 58.56 81 GLU A O 1
ATOM 683 N N . SER A 1 82 ? 12.004 -2.419 -16.464 1.00 59.16 82 SER A N 1
ATOM 684 C CA . SER A 1 82 ? 10.598 -2.090 -16.687 1.00 59.16 82 SER A CA 1
ATOM 685 C C . SER A 1 82 ? 9.967 -2.998 -17.747 1.00 59.16 82 SER A C 1
ATOM 687 O O . SER A 1 82 ? 10.588 -3.887 -18.336 1.00 59.16 82 SER A O 1
ATOM 689 N N . VAL A 1 83 ? 8.662 -2.842 -17.923 1.00 53.91 83 VAL A N 1
ATOM 690 C CA . VAL A 1 83 ? 7.824 -3.759 -18.686 1.00 53.91 83 VAL A CA 1
ATOM 691 C C . VAL A 1 83 ? 7.205 -3.000 -19.853 1.00 53.91 83 VAL A C 1
ATOM 693 O O . VAL A 1 83 ? 6.737 -1.890 -19.625 1.00 53.91 83 VAL A O 1
ATOM 696 N N . PRO A 1 84 ? 7.147 -3.589 -21.061 1.00 57.28 84 PRO A N 1
ATOM 697 C CA . PRO A 1 84 ? 6.474 -2.965 -22.196 1.00 57.28 84 PRO A CA 1
ATOM 698 C C . PRO A 1 84 ? 4.968 -2.755 -21.950 1.00 57.28 84 PRO A C 1
ATOM 700 O O . PRO A 1 84 ? 4.352 -3.573 -21.258 1.00 57.28 84 PRO A O 1
ATOM 703 N N . PRO A 1 85 ? 4.342 -1.755 -22.592 1.00 63.94 85 PRO A N 1
ATOM 704 C CA . PRO A 1 85 ? 4.930 -0.839 -23.575 1.00 63.94 85 PRO A CA 1
ATOM 705 C C . PRO A 1 85 ? 5.715 0.319 -22.936 1.00 63.94 85 PRO A C 1
ATOM 707 O O . PRO A 1 85 ? 5.591 0.589 -21.744 1.00 63.94 85 PRO A O 1
ATOM 710 N N . LEU A 1 86 ? 6.535 1.001 -23.739 1.00 70.69 86 LEU A N 1
ATOM 711 C CA . LEU A 1 86 ? 7.191 2.240 -23.318 1.00 70.69 86 LEU A CA 1
ATOM 712 C C . LEU A 1 86 ? 6.123 3.331 -23.130 1.00 70.69 86 LEU A C 1
ATOM 714 O O . LEU A 1 86 ? 5.253 3.480 -23.988 1.00 70.69 86 LEU A O 1
ATOM 718 N N . SER A 1 87 ? 6.179 4.099 -22.040 1.00 71.38 87 SER A N 1
ATOM 719 C CA . SER A 1 87 ? 5.246 5.218 -21.853 1.00 71.38 87 SER A CA 1
ATOM 720 C C . SER A 1 87 ? 5.474 6.294 -22.920 1.00 71.38 87 SER A C 1
ATOM 722 O O . SER A 1 87 ? 6.606 6.514 -23.366 1.00 71.38 87 SER A O 1
ATOM 724 N N . LYS A 1 88 ? 4.413 6.998 -23.329 1.00 76.12 88 LYS A N 1
ATOM 725 C CA . LYS A 1 88 ? 4.477 8.033 -24.368 1.00 76.12 88 LYS A CA 1
ATOM 726 C C . LYS A 1 88 ? 5.447 9.145 -23.985 1.00 76.12 88 LYS A C 1
ATOM 728 O O . LYS A 1 88 ? 6.211 9.604 -24.823 1.00 76.12 88 LYS A O 1
ATOM 733 N N . ASN A 1 89 ? 5.476 9.529 -22.708 1.00 72.31 89 ASN A N 1
ATOM 734 C CA . ASN A 1 89 ? 6.415 10.533 -22.204 1.00 72.31 89 ASN A CA 1
ATOM 735 C C . ASN A 1 89 ? 7.882 10.126 -22.431 1.00 72.31 89 ASN A C 1
ATOM 737 O O . ASN A 1 89 ? 8.694 10.925 -22.892 1.00 72.31 89 ASN A O 1
ATOM 741 N N . VAL A 1 90 ? 8.225 8.868 -22.140 1.00 81.38 90 VAL A N 1
ATOM 742 C CA . VAL A 1 90 ? 9.584 8.355 -22.360 1.00 81.38 90 VAL A CA 1
ATOM 743 C C . VAL A 1 90 ? 9.878 8.212 -23.848 1.00 81.38 90 VAL A C 1
ATOM 745 O O . VAL A 1 90 ? 10.987 8.519 -24.279 1.00 81.38 90 VAL A O 1
ATOM 748 N N . HIS A 1 91 ? 8.892 7.788 -24.633 1.00 83.75 91 HIS A N 1
ATOM 749 C CA . HIS A 1 91 ? 9.008 7.679 -26.080 1.00 83.75 91 HIS A CA 1
ATOM 750 C C . HIS A 1 91 ? 9.307 9.039 -26.735 1.00 83.75 91 HIS A C 1
ATOM 752 O O . HIS A 1 91 ? 10.291 9.181 -27.462 1.00 83.75 91 HIS A O 1
ATOM 758 N N . ASP A 1 92 ? 8.524 10.067 -26.405 1.00 84.38 92 ASP A N 1
ATOM 759 C CA . ASP A 1 92 ? 8.718 11.437 -26.886 1.00 84.38 92 ASP A CA 1
ATOM 760 C C . ASP A 1 92 ? 10.056 12.011 -26.398 1.00 84.38 92 ASP A C 1
ATOM 762 O O . ASP A 1 92 ? 10.759 12.708 -27.134 1.00 84.38 92 ASP A O 1
ATOM 766 N N . TRP A 1 93 ? 10.455 11.697 -25.163 1.00 90.19 93 TRP A N 1
ATOM 767 C CA . TRP A 1 93 ? 11.753 12.102 -24.637 1.00 90.19 93 TRP A CA 1
ATOM 768 C C . TRP A 1 93 ? 12.917 11.461 -25.407 1.00 90.19 93 TRP A C 1
ATOM 770 O O . TRP A 1 93 ? 13.814 12.187 -25.831 1.00 90.19 93 TRP A O 1
ATOM 780 N N . LEU A 1 94 ? 12.887 10.149 -25.673 1.00 92.31 94 LEU A N 1
ATOM 781 C CA . LEU A 1 94 ? 13.914 9.467 -26.470 1.00 92.31 94 LEU A CA 1
ATOM 782 C C . LEU A 1 94 ? 13.986 10.001 -27.910 1.00 92.31 94 LEU A C 1
ATOM 784 O O . LEU A 1 94 ? 15.084 10.185 -28.431 1.00 92.31 94 LEU A O 1
ATOM 788 N N . LYS A 1 95 ? 12.848 10.335 -28.534 1.00 93.31 95 LYS A N 1
ATOM 789 C CA . LYS A 1 95 ? 12.824 11.001 -29.851 1.00 93.31 95 LYS A CA 1
ATOM 790 C C . LYS A 1 95 ? 13.511 12.370 -29.818 1.00 93.31 95 LYS A C 1
ATOM 792 O O . LYS A 1 95 ? 14.282 12.708 -30.718 1.00 93.31 95 LYS A O 1
ATOM 797 N N . ASN A 1 96 ? 13.286 13.153 -28.762 1.00 92.19 96 ASN A N 1
ATOM 798 C CA . ASN A 1 96 ? 13.965 14.438 -28.583 1.00 92.19 96 ASN A CA 1
ATOM 799 C C . ASN A 1 96 ? 15.471 14.276 -28.307 1.00 92.19 96 ASN A C 1
ATOM 801 O O . ASN A 1 96 ? 16.264 15.076 -28.805 1.00 92.19 96 ASN A O 1
ATOM 805 N N . VAL A 1 97 ? 15.871 13.244 -27.554 1.00 93.44 97 VAL A N 1
ATOM 806 C CA . VAL A 1 97 ? 17.282 12.866 -27.365 1.00 93.44 97 VAL A CA 1
ATOM 807 C C . VAL A 1 97 ? 17.922 12.543 -28.712 1.00 93.44 97 VAL A C 1
ATOM 809 O O . VAL A 1 97 ? 18.965 13.107 -29.029 1.00 93.44 97 VAL A O 1
ATOM 812 N N . PHE A 1 98 ? 17.281 11.701 -29.525 1.00 95.38 98 PHE A N 1
ATOM 813 C CA . PHE A 1 98 ? 17.793 11.327 -30.841 1.00 95.38 98 PHE A CA 1
ATOM 814 C C . PHE A 1 98 ? 17.914 12.529 -31.783 1.00 95.38 98 PHE A C 1
ATOM 816 O O . PHE A 1 98 ? 18.932 12.692 -32.443 1.00 95.38 98 PHE A O 1
ATOM 823 N N . THR A 1 99 ? 16.941 13.443 -31.764 1.00 93.69 99 THR A N 1
ATOM 824 C CA . THR A 1 99 ? 17.003 14.694 -32.539 1.00 93.69 99 THR A CA 1
ATOM 825 C C . THR A 1 99 ? 18.214 15.551 -32.145 1.00 93.69 99 THR A C 1
ATOM 827 O O . THR A 1 99 ? 18.884 16.119 -33.003 1.00 93.69 99 THR A O 1
ATOM 830 N N . GLN A 1 100 ? 18.510 15.660 -30.844 1.00 93.44 100 GLN A N 1
ATOM 831 C CA . GLN A 1 100 ? 19.682 16.396 -30.363 1.00 93.44 100 GLN A CA 1
ATOM 832 C C . GLN A 1 100 ? 20.993 15.682 -30.720 1.00 93.44 100 GLN A C 1
ATOM 834 O O . GLN A 1 100 ? 21.957 16.347 -31.088 1.00 93.44 100 GLN A O 1
ATOM 839 N N . TYR A 1 101 ? 21.017 14.352 -30.623 1.00 93.19 101 TYR A N 1
ATOM 840 C CA . TYR A 1 101 ? 22.159 13.521 -30.996 1.00 93.19 101 TYR A CA 1
ATOM 841 C C . TYR A 1 101 ? 22.493 13.664 -32.486 1.00 93.19 101 TYR A C 1
ATOM 843 O O . TYR A 1 101 ? 23.627 13.977 -32.831 1.00 93.19 101 TYR A O 1
ATOM 851 N N . PHE A 1 102 ? 21.487 13.552 -33.355 1.00 92.06 102 PHE A N 1
ATOM 852 C CA . PHE A 1 102 ? 21.644 13.695 -34.801 1.00 92.06 102 PHE A CA 1
ATOM 853 C C . PHE A 1 102 ? 22.190 15.075 -35.191 1.00 92.06 102 PHE A C 1
ATOM 855 O O . PHE A 1 102 ? 23.134 15.177 -35.967 1.00 92.06 102 PHE A O 1
ATOM 862 N N . LYS A 1 103 ? 21.678 16.143 -34.564 1.00 93.56 103 LYS A N 1
ATOM 863 C CA . LYS A 1 103 ? 22.195 17.504 -34.763 1.00 93.56 103 LYS A CA 1
ATOM 864 C C . LYS A 1 103 ? 23.693 17.616 -34.446 1.00 93.56 103 LYS A C 1
ATOM 866 O O . LYS A 1 103 ? 24.416 18.344 -35.116 1.00 93.56 103 LYS A O 1
ATOM 871 N N . TRP A 1 104 ? 24.161 16.936 -33.401 1.00 93.44 104 TRP A N 1
ATOM 872 C CA . TRP A 1 104 ? 25.577 16.962 -33.038 1.00 93.44 104 TRP A CA 1
ATOM 873 C C . TRP A 1 104 ? 26.458 16.180 -34.004 1.00 93.44 104 TRP A C 1
ATOM 875 O O . TRP A 1 104 ? 27.580 16.611 -34.241 1.00 93.44 104 TRP A O 1
ATOM 885 N N . ILE A 1 105 ? 25.956 15.098 -34.603 1.00 90.88 105 ILE A N 1
ATOM 886 C CA . ILE A 1 105 ? 26.662 14.406 -35.689 1.00 90.88 105 ILE A CA 1
ATOM 887 C C . ILE A 1 105 ? 26.883 15.367 -36.861 1.00 90.88 105 ILE A C 1
ATOM 889 O O . ILE A 1 105 ? 28.017 15.522 -37.305 1.00 90.88 105 ILE A O 1
ATOM 893 N N . GLU A 1 106 ? 25.842 16.088 -37.294 1.00 91.81 106 GLU A N 1
ATOM 894 C CA . GLU A 1 106 ? 25.959 17.083 -38.372 1.00 91.81 106 GLU A CA 1
ATOM 895 C C . GLU A 1 106 ? 26.963 18.198 -38.024 1.00 91.81 106 GLU A C 1
ATOM 897 O O . GLU A 1 106 ? 27.784 18.590 -38.857 1.00 91.81 106 GLU A O 1
ATOM 902 N N . GLU A 1 107 ? 26.936 18.700 -36.782 1.00 92.38 107 GLU A N 1
ATOM 903 C CA . GLU A 1 107 ? 27.893 19.706 -36.306 1.00 92.38 107 GLU A CA 1
ATOM 904 C C . GLU A 1 107 ? 29.337 19.174 -36.390 1.00 92.38 107 GLU A C 1
ATOM 906 O O . GLU A 1 107 ? 30.203 19.852 -36.949 1.00 92.38 107 GLU A O 1
ATOM 911 N N . LEU A 1 108 ? 29.601 17.951 -35.925 1.00 88.69 108 LEU A N 1
ATOM 912 C CA . LEU A 1 108 ? 30.940 17.353 -35.970 1.00 88.69 108 LEU A CA 1
ATOM 913 C C . LEU A 1 108 ? 31.414 17.068 -37.402 1.00 88.69 108 LEU A C 1
ATOM 915 O O . LEU A 1 108 ? 32.548 17.405 -37.737 1.00 88.69 108 LEU A O 1
ATOM 919 N N . GLN A 1 109 ? 30.546 16.542 -38.270 1.00 85.75 109 GLN A N 1
ATOM 920 C CA . GLN A 1 109 ? 30.853 16.311 -39.689 1.00 85.75 109 GLN A CA 1
ATOM 921 C C . GLN A 1 109 ? 31.144 17.619 -40.442 1.00 85.75 109 GLN A C 1
ATOM 923 O O . GLN A 1 109 ? 31.970 17.651 -41.352 1.00 85.75 109 GLN A O 1
ATOM 928 N N . SER A 1 110 ? 30.518 18.729 -40.033 1.00 87.56 110 SER A N 1
ATOM 929 C CA . SER A 1 110 ? 30.816 20.067 -40.566 1.00 87.56 110 SER A CA 1
ATOM 930 C C . SER A 1 110 ? 32.126 20.678 -40.037 1.00 87.56 110 SER A C 1
ATOM 932 O O . SER A 1 110 ? 32.492 21.790 -40.425 1.00 87.56 110 SER A O 1
ATOM 934 N N . GLY A 1 111 ? 32.843 19.965 -39.161 1.00 83.06 111 GLY A N 1
ATOM 935 C CA . GLY A 1 111 ? 34.114 20.389 -38.575 1.00 83.06 111 GLY A CA 1
ATOM 936 C C . GLY A 1 111 ? 33.974 21.253 -37.319 1.00 83.06 111 GLY A C 1
ATOM 937 O O . GLY A 1 111 ? 34.904 21.992 -36.976 1.00 83.06 111 GLY A O 1
ATOM 938 N N . ALA A 1 112 ? 32.828 21.210 -36.628 1.00 82.31 112 ALA A N 1
ATOM 939 C CA . ALA A 1 112 ? 32.648 21.950 -35.383 1.00 82.31 112 ALA A CA 1
ATOM 940 C C . ALA A 1 112 ? 33.576 21.414 -34.282 1.00 82.31 112 ALA A C 1
ATOM 942 O O . ALA A 1 112 ? 33.604 20.223 -33.981 1.00 82.31 112 ALA A O 1
ATOM 943 N N . LYS A 1 113 ? 34.317 22.321 -33.635 1.00 76.31 113 LYS A N 1
ATOM 944 C CA . LYS A 1 113 ? 35.203 21.988 -32.504 1.00 76.31 113 LYS A CA 1
ATOM 945 C C . LYS A 1 113 ? 34.463 21.877 -31.169 1.00 76.31 113 LYS A C 1
ATOM 947 O O . LYS A 1 113 ? 34.974 21.268 -30.237 1.00 76.31 113 LYS A O 1
ATOM 952 N N . GLU A 1 114 ? 33.284 22.482 -31.074 1.00 80.19 114 GLU A N 1
ATOM 953 C CA . GLU A 1 114 ? 32.42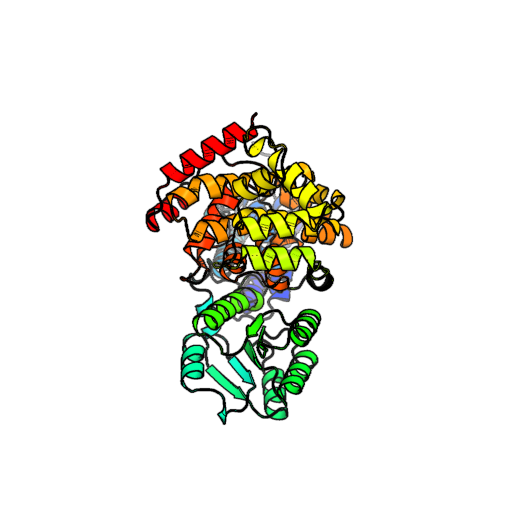5 22.453 -29.892 1.00 80.19 114 GLU A CA 1
ATOM 954 C C . GLU A 1 114 ? 30.985 22.168 -30.313 1.00 80.19 114 GLU A C 1
ATOM 956 O O . GLU A 1 114 ? 30.509 22.678 -31.329 1.00 80.19 114 GLU A O 1
ATOM 961 N N . LEU A 1 115 ? 30.291 21.376 -29.501 1.00 89.06 115 LEU A N 1
ATOM 962 C CA . LEU A 1 115 ? 28.892 21.032 -29.712 1.00 89.06 115 LEU A CA 1
ATOM 963 C C . LEU A 1 115 ? 27.968 22.123 -29.172 1.00 89.06 115 LEU A C 1
ATOM 965 O O . LEU A 1 115 ? 28.223 22.738 -28.132 1.00 89.06 115 LEU A O 1
ATOM 969 N N . SER A 1 116 ? 26.837 22.321 -29.840 1.00 89.88 116 SER A N 1
ATOM 970 C CA . SER A 1 116 ? 25.768 23.172 -29.323 1.00 89.88 116 SER A CA 1
ATOM 971 C C . SER A 1 116 ? 25.270 22.694 -27.953 1.00 89.88 116 SER A C 1
ATOM 973 O O . SER A 1 116 ? 25.195 21.499 -27.679 1.00 89.88 116 SER A O 1
ATOM 975 N N . LYS A 1 117 ? 24.896 23.631 -27.075 1.00 89.25 117 LYS A N 1
ATOM 976 C CA . LYS A 1 117 ? 24.459 23.302 -25.707 1.00 89.25 117 LYS A CA 1
ATOM 977 C C . LYS A 1 117 ? 23.225 22.398 -25.684 1.00 89.25 117 LYS A C 1
ATOM 979 O O . LYS A 1 117 ? 22.266 22.635 -26.424 1.00 89.25 117 LYS A O 1
ATOM 984 N N . ILE A 1 118 ? 23.203 21.446 -24.749 1.00 85.38 118 ILE A N 1
ATOM 985 C CA . ILE A 1 118 ? 22.031 20.614 -24.469 1.00 85.38 118 ILE A CA 1
ATOM 986 C C . ILE A 1 118 ? 20.847 21.494 -24.071 1.00 85.38 118 ILE A C 1
ATOM 988 O O . ILE A 1 118 ? 20.943 22.366 -23.202 1.00 85.38 118 ILE A O 1
ATOM 992 N N . LYS A 1 119 ? 19.676 21.203 -24.640 1.00 81.44 119 LYS A N 1
ATOM 993 C CA . LYS A 1 119 ? 18.420 21.788 -24.166 1.00 81.44 119 LYS A CA 1
ATOM 994 C C . LYS A 1 119 ? 18.112 21.286 -22.752 1.00 81.44 119 LYS A C 1
ATOM 996 O O . LYS A 1 119 ? 18.006 20.085 -22.520 1.00 81.44 119 LYS A O 1
ATOM 1001 N N . GLN A 1 120 ? 17.908 22.206 -21.807 1.00 71.50 120 GLN A N 1
ATOM 1002 C CA . GLN A 1 120 ? 17.740 21.883 -20.381 1.00 71.50 120 GLN A CA 1
ATOM 1003 C C . GLN A 1 120 ? 16.611 20.871 -20.102 1.00 71.50 120 GLN A C 1
ATOM 1005 O O . GLN A 1 120 ? 16.720 20.058 -19.188 1.00 71.50 120 GLN A O 1
ATOM 1010 N N . ASN A 1 121 ? 15.551 20.868 -20.915 1.00 70.94 121 ASN A N 1
ATOM 1011 C CA . ASN A 1 121 ? 14.444 19.918 -20.799 1.00 70.94 121 ASN A CA 1
ATOM 1012 C C . ASN A 1 121 ? 14.861 18.447 -20.985 1.00 70.94 121 ASN A C 1
ATOM 1014 O O . ASN A 1 121 ? 14.210 17.574 -20.420 1.00 70.94 121 ASN A O 1
ATOM 1018 N N . LEU A 1 122 ? 15.950 18.164 -21.709 1.00 76.69 122 LEU A N 1
ATOM 1019 C CA . LEU A 1 122 ? 16.495 16.810 -21.860 1.00 76.69 122 LEU A CA 1
ATOM 1020 C C . LEU A 1 122 ? 17.171 16.299 -20.578 1.00 76.69 122 LEU A C 1
ATOM 1022 O O . LEU A 1 122 ? 17.280 15.091 -20.379 1.00 76.69 122 LEU A O 1
ATOM 1026 N N . LEU A 1 123 ? 17.594 17.208 -19.694 1.00 70.25 123 LEU A N 1
ATOM 1027 C CA . LEU A 1 123 ? 18.288 16.892 -18.442 1.00 70.25 123 LEU A CA 1
ATOM 1028 C C . LEU A 1 123 ? 17.347 16.784 -17.234 1.00 70.25 123 LEU A C 1
ATOM 1030 O O . LEU A 1 123 ? 17.728 16.196 -16.214 1.00 70.25 123 LEU A O 1
ATOM 1034 N N . ASN A 1 124 ? 16.127 17.312 -17.355 1.00 66.81 124 ASN A N 1
ATOM 1035 C CA . ASN A 1 124 ? 15.099 17.268 -16.316 1.00 66.81 124 ASN A CA 1
ATOM 1036 C C . ASN A 1 124 ? 14.760 15.828 -15.889 1.00 66.81 124 ASN A C 1
ATOM 1038 O O . ASN A 1 124 ? 15.110 14.847 -16.552 1.00 66.81 124 ASN A O 1
ATOM 1042 N N . GLU A 1 125 ? 14.103 15.673 -14.740 1.00 57.16 125 GLU A N 1
ATOM 1043 C CA . GLU A 1 125 ? 13.580 14.371 -14.320 1.00 57.16 125 GLU A CA 1
ATOM 1044 C C . GLU A 1 125 ? 12.642 13.795 -15.389 1.00 57.16 125 GLU A C 1
ATOM 1046 O O . GLU A 1 125 ? 11.720 14.461 -15.855 1.00 57.16 125 GLU A O 1
ATOM 1051 N N . VAL A 1 126 ? 12.906 12.549 -15.785 1.00 61.34 126 VAL A N 1
ATOM 1052 C CA . VAL A 1 126 ? 12.084 11.817 -16.748 1.00 61.34 126 VAL A CA 1
ATOM 1053 C C . VAL A 1 126 ? 11.213 10.868 -15.948 1.00 61.34 126 VAL A C 1
ATOM 1055 O O . VAL A 1 126 ? 11.706 9.933 -15.314 1.00 61.34 126 VAL A O 1
ATOM 1058 N N . HIS A 1 127 ? 9.908 11.111 -15.961 1.00 56.88 127 HIS A N 1
ATOM 1059 C CA . HIS A 1 127 ? 8.954 10.180 -15.382 1.00 56.88 127 HIS A CA 1
ATOM 1060 C C . HIS A 1 127 ? 8.830 8.974 -16.309 1.00 56.88 127 HIS A C 1
ATOM 1062 O O . HIS A 1 127 ? 8.212 9.048 -17.368 1.00 56.88 127 HIS A O 1
ATOM 1068 N N . ILE A 1 128 ? 9.477 7.881 -15.901 1.00 55.50 128 ILE A N 1
ATOM 1069 C CA . ILE A 1 128 ? 9.514 6.621 -16.650 1.00 55.50 128 ILE A CA 1
ATOM 1070 C C . ILE A 1 128 ? 8.121 5.979 -16.739 1.00 55.50 128 ILE A C 1
ATOM 1072 O O . ILE A 1 128 ? 7.788 5.333 -17.730 1.00 55.50 128 ILE A O 1
ATOM 1076 N N . CYS A 1 129 ? 7.295 6.208 -15.721 1.00 47.25 129 CYS A N 1
ATOM 1077 C CA . CYS A 1 129 ? 5.882 5.854 -15.714 1.00 47.25 129 CYS A CA 1
ATOM 1078 C C . CYS A 1 129 ? 5.059 7.085 -16.090 1.00 47.25 129 CYS A C 1
ATOM 1080 O O . CYS A 1 129 ? 5.362 8.188 -15.617 1.00 47.25 129 CYS A O 1
ATOM 1082 N N . GLU A 1 130 ? 4.013 6.902 -16.890 1.00 39.31 130 GLU A N 1
ATOM 1083 C CA . GLU A 1 130 ? 3.016 7.950 -17.059 1.00 39.31 130 GLU A CA 1
ATOM 1084 C C . GLU A 1 130 ? 2.371 8.254 -15.702 1.00 39.31 130 GLU A C 1
ATOM 1086 O O . GLU A 1 130 ? 2.268 7.400 -14.811 1.00 39.31 130 GLU A O 1
ATOM 1091 N N . ALA A 1 131 ? 1.978 9.516 -15.506 1.00 38.47 131 ALA A N 1
ATOM 1092 C CA . ALA A 1 131 ? 1.075 9.845 -14.420 1.00 38.47 131 ALA A CA 1
ATOM 1093 C C . ALA A 1 131 ? -0.160 8.964 -14.604 1.00 38.47 131 ALA A C 1
ATOM 1095 O O . ALA A 1 131 ? -0.816 9.034 -15.642 1.00 38.47 131 ALA A O 1
ATOM 1096 N N . VAL A 1 132 ? -0.400 8.097 -13.624 1.00 44.12 132 VAL A N 1
ATOM 1097 C CA . VAL A 1 132 ? -1.472 7.109 -13.664 1.00 44.12 132 VAL A CA 1
ATOM 1098 C C . VAL A 1 132 ? -2.767 7.827 -14.032 1.00 44.12 132 VAL A C 1
ATOM 1100 O O . VAL A 1 132 ? -3.072 8.868 -13.442 1.00 44.12 132 VAL A O 1
ATOM 1103 N N . GLU A 1 133 ? -3.493 7.310 -15.030 1.00 47.09 133 GLU A N 1
ATOM 1104 C CA . GLU A 1 133 ? -4.883 7.703 -15.260 1.00 47.09 133 GLU A CA 1
ATOM 1105 C C . GLU A 1 133 ? -5.564 7.746 -13.885 1.00 47.09 133 GLU A C 1
ATOM 1107 O O . GLU A 1 133 ? -5.493 6.772 -13.141 1.00 47.09 133 GLU A O 1
ATOM 1112 N N . ASN A 1 134 ? -6.146 8.888 -13.502 1.00 53.53 134 ASN A N 1
ATOM 1113 C CA . ASN A 1 134 ? -6.612 9.126 -12.125 1.00 53.53 134 ASN A CA 1
ATOM 1114 C C . ASN A 1 134 ? -7.618 8.069 -11.605 1.00 53.53 134 ASN A C 1
ATOM 1116 O O . ASN A 1 134 ? -7.927 8.073 -10.418 1.00 53.53 134 ASN A O 1
ATOM 1120 N N . ASP A 1 135 ? -8.130 7.187 -12.469 1.00 70.31 135 ASP A N 1
ATOM 1121 C CA . ASP A 1 135 ? -8.964 6.038 -12.128 1.00 70.31 135 ASP A CA 1
ATOM 1122 C C . ASP A 1 135 ? -8.268 4.720 -12.529 1.00 70.31 135 ASP A C 1
ATOM 1124 O O . ASP A 1 135 ? -8.185 4.422 -13.717 1.00 70.31 135 ASP A O 1
ATOM 1128 N N . PRO A 1 136 ? -7.828 3.871 -11.582 1.00 72.75 136 PRO A N 1
ATOM 1129 C CA . PRO A 1 136 ? -7.253 2.562 -11.894 1.00 72.75 136 PRO A CA 1
ATOM 1130 C C . PRO A 1 136 ? -8.127 1.706 -12.818 1.00 72.75 136 PRO A C 1
ATOM 1132 O O . PRO A 1 136 ? -7.597 0.931 -13.608 1.00 72.75 136 PRO A O 1
ATOM 1135 N N . LEU A 1 137 ? -9.458 1.838 -12.755 1.00 82.69 137 LEU A N 1
ATOM 1136 C CA . LEU A 1 137 ? -10.380 1.010 -13.534 1.00 82.69 137 LEU A CA 1
ATOM 1137 C C . LEU A 1 137 ? -10.400 1.348 -15.028 1.00 82.69 137 LEU A C 1
ATOM 1139 O O . LEU A 1 137 ? -10.829 0.501 -15.814 1.00 82.69 137 LEU A O 1
ATOM 1143 N N . SER A 1 138 ? -9.919 2.520 -15.458 1.00 80.25 138 SER A N 1
ATOM 1144 C CA . SER A 1 138 ? -9.823 2.839 -16.892 1.00 80.25 138 SER A CA 1
ATOM 1145 C C . SER A 1 138 ? -8.865 1.895 -17.621 1.00 80.25 138 SER A C 1
ATOM 1147 O O . SER A 1 138 ? -9.106 1.548 -18.778 1.00 80.25 138 SER A O 1
ATOM 1149 N N . LEU A 1 139 ? -7.847 1.371 -16.930 1.00 77.69 139 LEU A N 1
ATOM 1150 C CA . LEU A 1 139 ? -6.932 0.371 -17.481 1.00 77.69 139 LEU A CA 1
ATOM 1151 C C . LEU A 1 139 ? -7.651 -0.931 -17.855 1.00 77.69 139 LEU A C 1
ATOM 1153 O O . LEU A 1 139 ? -7.308 -1.545 -18.868 1.00 77.69 139 LEU A O 1
ATOM 1157 N N . LEU A 1 140 ? -8.678 -1.334 -17.095 1.00 84.31 140 LEU A N 1
ATOM 1158 C CA . LEU A 1 140 ? -9.434 -2.562 -17.365 1.00 84.31 140 LEU A CA 1
ATOM 1159 C C . LEU A 1 140 ? -10.198 -2.515 -18.691 1.00 84.31 140 LEU A C 1
ATOM 1161 O O . LEU A 1 140 ? -10.459 -3.570 -19.269 1.00 84.31 140 LEU A O 1
ATOM 1165 N N . LYS A 1 141 ? -10.470 -1.326 -19.247 1.00 86.31 141 LYS A N 1
ATOM 1166 C CA . LYS A 1 141 ? -11.116 -1.182 -20.564 1.00 86.31 141 LYS A CA 1
ATOM 1167 C C . LYS A 1 141 ? -10.300 -1.757 -21.717 1.00 86.31 141 LYS A C 1
ATOM 1169 O O . LYS A 1 141 ? -10.845 -1.963 -22.799 1.00 86.31 141 LYS A O 1
ATOM 1174 N N . LYS A 1 142 ? -9.015 -2.041 -21.498 1.00 82.31 142 LYS A N 1
ATOM 1175 C CA . LYS A 1 142 ? -8.120 -2.657 -22.486 1.00 82.31 142 LYS A CA 1
ATOM 1176 C C . LYS A 1 142 ? -8.212 -4.192 -22.489 1.00 82.31 142 LYS A C 1
ATOM 1178 O O . LYS A 1 142 ? -7.820 -4.818 -23.474 1.00 82.31 142 LYS A O 1
ATOM 1183 N N . TYR A 1 143 ? -8.767 -4.796 -21.437 1.00 85.44 143 TYR A N 1
ATOM 1184 C CA . TYR A 1 143 ? -8.761 -6.244 -21.199 1.00 85.44 143 TYR A CA 1
ATOM 1185 C C . TYR A 1 143 ? -10.180 -6.824 -21.247 1.00 85.44 143 TYR A C 1
ATOM 1187 O O . TYR A 1 143 ? -11.143 -6.143 -20.880 1.00 85.44 143 TYR A O 1
ATOM 1195 N N . LYS A 1 144 ? -10.337 -8.081 -21.694 1.00 89.12 144 LYS A N 1
ATOM 1196 C CA . LYS A 1 144 ? -11.599 -8.799 -21.449 1.00 89.12 144 LYS A CA 1
ATOM 1197 C C . LYS A 1 144 ? -11.584 -9.409 -20.055 1.00 89.12 144 LYS A C 1
ATOM 1199 O O . LYS A 1 144 ? -10.536 -9.555 -19.418 1.00 89.12 144 LYS A O 1
ATOM 1204 N N . LEU A 1 145 ? -12.782 -9.740 -19.598 1.00 91.38 145 LEU A N 1
ATOM 1205 C CA . LEU A 1 145 ? -13.011 -10.468 -18.371 1.00 91.38 145 LEU A CA 1
ATOM 1206 C C . LEU A 1 145 ? -13.650 -11.812 -18.696 1.00 91.38 145 LEU A C 1
ATOM 1208 O O . LEU A 1 145 ? -14.757 -11.871 -19.228 1.00 91.38 145 LEU A O 1
ATOM 1212 N N . TYR A 1 146 ? -12.965 -12.889 -18.334 1.00 90.62 146 TYR A N 1
ATOM 1213 C CA . TYR A 1 146 ? -13.484 -14.246 -18.417 1.00 90.62 146 TYR A CA 1
ATOM 1214 C C . TYR A 1 146 ? -14.153 -14.613 -17.097 1.00 90.62 146 TYR A C 1
ATOM 1216 O O . TYR A 1 146 ? -13.492 -14.768 -16.070 1.00 90.62 146 TYR A O 1
ATOM 1224 N N . TYR A 1 147 ? -15.477 -14.739 -17.107 1.00 89.69 147 TYR A N 1
ATOM 1225 C CA . TYR A 1 147 ? -16.235 -15.155 -15.932 1.00 89.69 147 TYR A CA 1
ATOM 1226 C C . TYR A 1 147 ? -16.596 -16.630 -16.084 1.00 89.69 147 TYR A C 1
ATOM 1228 O O . TYR A 1 147 ? -17.486 -16.980 -16.859 1.00 89.69 147 TYR A O 1
ATOM 1236 N N . PHE A 1 148 ? -15.929 -17.494 -15.317 1.00 87.50 148 PHE A N 1
ATOM 1237 C CA . PHE A 1 148 ? -16.272 -18.907 -15.248 1.00 87.50 148 PHE A CA 1
ATOM 1238 C C . PHE A 1 148 ? -17.356 -19.166 -14.194 1.00 87.50 148 PHE A C 1
ATOM 1240 O O . PHE A 1 148 ? -17.085 -19.140 -12.990 1.00 87.50 148 PHE A O 1
ATOM 1247 N N . HIS A 1 149 ? -18.588 -19.404 -14.645 1.00 81.62 149 HIS A N 1
ATOM 1248 C CA . HIS A 1 149 ? -19.732 -19.749 -13.800 1.00 81.62 149 HIS A CA 1
ATOM 1249 C C . HIS A 1 149 ? -20.843 -20.393 -14.625 1.00 81.62 149 HIS A C 1
ATOM 1251 O O . HIS A 1 149 ? -20.907 -20.205 -15.836 1.00 81.62 149 HIS A O 1
ATOM 1257 N N . ASP A 1 150 ? -21.768 -21.091 -13.962 1.00 72.31 150 ASP A N 1
ATOM 1258 C CA . ASP A 1 150 ? -23.005 -21.532 -14.610 1.00 72.31 150 ASP A CA 1
ATOM 1259 C C . ASP A 1 150 ? -23.744 -20.307 -15.174 1.00 72.31 150 ASP A C 1
ATOM 1261 O O . ASP A 1 150 ? -24.205 -19.448 -14.414 1.00 72.31 150 ASP A O 1
ATOM 1265 N N . LYS A 1 151 ? -23.853 -20.224 -16.510 1.00 67.94 151 LYS A N 1
ATOM 1266 C CA . LYS A 1 151 ? -24.444 -19.080 -17.223 1.00 67.94 151 LYS A CA 1
ATOM 1267 C C . LYS A 1 151 ? -25.841 -18.733 -16.710 1.00 67.94 151 LYS A C 1
ATOM 1269 O O . LYS A 1 151 ? -26.204 -17.564 -16.690 1.00 67.94 151 LYS A O 1
ATOM 1274 N N . LYS A 1 152 ? -26.611 -19.721 -16.239 1.00 64.25 152 LYS A N 1
ATOM 1275 C CA . LYS A 1 152 ? -27.976 -19.519 -15.721 1.00 64.25 152 LYS A CA 1
ATOM 1276 C C . LYS A 1 152 ? -28.022 -18.875 -14.333 1.00 64.25 152 LYS A C 1
ATOM 1278 O O . LYS A 1 152 ? -29.094 -18.477 -13.886 1.00 64.25 152 LYS A O 1
ATOM 1283 N N . GLN A 1 153 ? -26.890 -18.807 -13.634 1.00 70.56 153 GLN A N 1
ATOM 1284 C CA . GLN A 1 153 ? -26.789 -18.319 -12.257 1.00 70.56 153 GLN A CA 1
ATOM 1285 C C . GLN A 1 153 ? -26.146 -16.926 -12.158 1.00 70.56 153 GLN A C 1
ATOM 1287 O O . GLN A 1 153 ? -26.203 -16.303 -11.095 1.00 70.56 153 GLN A O 1
ATOM 1292 N N . VAL A 1 154 ? -25.566 -16.405 -13.248 1.00 72.38 154 VAL A N 1
ATOM 1293 C CA . VAL A 1 154 ? -25.026 -15.039 -13.295 1.00 72.38 154 VAL A CA 1
ATOM 1294 C C . VAL A 1 154 ? -26.140 -14.068 -13.673 1.00 72.38 154 VAL A C 1
ATOM 1296 O O . VAL A 1 154 ? -26.720 -14.161 -14.746 1.00 72.38 154 VAL A O 1
ATOM 1299 N N . SER A 1 155 ? -26.443 -13.106 -12.802 1.00 80.06 155 SER A N 1
ATOM 1300 C CA . SER A 1 155 ? -27.456 -12.088 -13.100 1.00 80.06 155 SER A CA 1
ATOM 1301 C C . SER A 1 155 ? -26.974 -11.095 -14.166 1.00 80.06 155 SER A C 1
ATOM 1303 O O . SER A 1 155 ? -25.863 -10.574 -14.035 1.00 80.06 155 SER A O 1
ATOM 1305 N N . ASP A 1 156 ? -27.852 -10.682 -15.083 1.00 83.31 156 ASP A N 1
ATOM 1306 C CA . ASP A 1 156 ? -27.571 -9.633 -16.083 1.00 83.31 156 ASP A CA 1
ATOM 1307 C C . ASP A 1 156 ? -27.080 -8.318 -15.464 1.00 83.31 156 ASP A C 1
ATOM 1309 O O . ASP A 1 156 ? -26.235 -7.624 -16.027 1.00 83.31 156 ASP A O 1
ATOM 1313 N N . LYS A 1 157 ? -27.552 -7.993 -14.251 1.00 86.19 157 LYS A N 1
ATOM 1314 C CA . LYS A 1 157 ? -27.099 -6.819 -13.486 1.00 86.19 157 LYS A CA 1
ATOM 1315 C C . LYS A 1 157 ? -25.602 -6.857 -13.172 1.00 86.19 157 LYS A C 1
ATOM 1317 O O . LYS A 1 157 ? -24.957 -5.814 -13.189 1.00 86.19 157 LYS A O 1
ATOM 1322 N N . LEU A 1 158 ? -25.063 -8.038 -12.868 1.00 86.50 158 LEU A N 1
ATOM 1323 C CA . LEU A 1 158 ? -23.645 -8.233 -12.562 1.00 86.50 158 LEU A CA 1
ATOM 1324 C C . LEU A 1 158 ? -22.793 -8.135 -13.831 1.00 86.50 158 LEU A C 1
ATOM 1326 O O . LEU A 1 158 ? -21.750 -7.490 -13.809 1.00 86.50 158 LEU A O 1
ATOM 1330 N N . ILE A 1 159 ? -23.267 -8.706 -14.939 1.00 87.06 159 ILE A N 1
ATOM 1331 C CA . ILE A 1 159 ? -22.614 -8.593 -16.253 1.00 87.06 159 ILE A CA 1
ATOM 1332 C C . ILE A 1 159 ? -22.558 -7.120 -16.667 1.00 87.06 159 ILE A C 1
ATOM 1334 O O . ILE A 1 159 ? -21.473 -6.573 -16.845 1.00 87.06 159 ILE A O 1
ATOM 1338 N N . SER A 1 160 ? -23.709 -6.441 -16.636 1.00 88.50 160 SER A N 1
ATOM 1339 C CA . SER A 1 160 ? -23.830 -5.007 -16.928 1.00 88.50 160 SER A CA 1
ATOM 1340 C C . SER A 1 160 ? -22.984 -4.131 -16.001 1.00 88.50 160 SER A C 1
ATOM 1342 O O . SER A 1 160 ? -22.669 -2.992 -16.333 1.00 88.50 160 SER A O 1
ATOM 1344 N N . PHE A 1 161 ? -22.672 -4.596 -14.789 1.00 90.44 161 PHE A N 1
ATOM 1345 C CA . PHE A 1 161 ? -21.764 -3.906 -13.877 1.00 90.44 161 PHE A CA 1
ATOM 1346 C C . PHE A 1 161 ? -20.301 -4.088 -14.307 1.00 90.44 161 PHE A C 1
ATOM 1348 O O . PHE A 1 161 ? -19.566 -3.108 -14.370 1.00 90.44 161 PHE A O 1
ATOM 1355 N N . LEU A 1 162 ? -19.886 -5.311 -14.643 1.00 91.00 162 LEU A N 1
ATOM 1356 C CA . LEU A 1 162 ? -18.522 -5.637 -15.075 1.00 91.00 162 LEU A CA 1
ATOM 1357 C C . LEU A 1 162 ? -18.163 -5.017 -16.439 1.00 91.00 162 LEU A C 1
ATOM 1359 O O . LEU A 1 162 ? -17.043 -4.533 -16.626 1.00 91.00 162 LEU A O 1
ATOM 1363 N N . GLU A 1 163 ? -19.115 -4.953 -17.371 1.00 91.12 163 GLU A N 1
ATOM 1364 C CA . GLU A 1 163 ? -18.952 -4.321 -18.693 1.00 91.12 163 GLU A CA 1
ATOM 1365 C C . GLU A 1 163 ? -18.701 -2.805 -18.602 1.00 91.12 163 GLU A C 1
ATOM 1367 O O . GLU A 1 163 ? -18.083 -2.203 -19.485 1.00 91.12 163 GLU A O 1
ATOM 1372 N N . ARG A 1 164 ? -19.087 -2.158 -17.491 1.00 90.12 164 ARG A N 1
ATOM 1373 C CA . ARG A 1 164 ? -18.749 -0.742 -17.255 1.00 90.12 164 ARG A CA 1
ATOM 1374 C C . ARG A 1 164 ? -17.256 -0.516 -17.120 1.00 90.12 164 ARG A C 1
ATOM 1376 O O . ARG A 1 164 ? -16.816 0.581 -17.442 1.00 90.12 164 ARG A O 1
ATOM 1383 N N . TYR A 1 165 ? -16.493 -1.524 -16.702 1.00 89.69 165 TYR A N 1
ATOM 1384 C CA . TYR A 1 165 ? -15.066 -1.393 -16.399 1.00 89.69 165 TYR A CA 1
ATOM 1385 C C . TYR A 1 165 ? -14.169 -2.154 -17.373 1.00 89.69 165 TYR A C 1
ATOM 1387 O O . TYR A 1 165 ? -13.023 -1.776 -17.563 1.00 89.69 165 TYR A O 1
ATOM 1395 N N . THR A 1 166 ? -14.684 -3.188 -18.033 1.00 89.38 166 THR A N 1
ATOM 1396 C CA . THR A 1 166 ? -13.899 -4.068 -18.913 1.00 89.38 166 THR A CA 1
ATOM 1397 C C . THR A 1 166 ? -14.244 -3.840 -20.384 1.00 89.38 166 THR A C 1
ATOM 1399 O O . THR A 1 166 ? -15.234 -3.167 -20.691 1.00 89.38 166 THR A O 1
ATOM 1402 N N . ARG A 1 167 ? -13.409 -4.341 -21.308 1.00 88.69 167 ARG A N 1
ATOM 1403 C CA . ARG A 1 167 ? -13.690 -4.282 -22.755 1.00 88.69 167 ARG A CA 1
ATOM 1404 C C . ARG A 1 167 ? -14.918 -5.111 -23.122 1.00 88.69 167 ARG A C 1
ATOM 1406 O O . ARG A 1 167 ? -15.727 -4.695 -23.941 1.00 88.69 167 ARG A O 1
ATOM 1413 N N . GLU A 1 168 ? -14.981 -6.309 -22.557 1.00 89.19 168 GLU A N 1
ATOM 1414 C CA . GLU A 1 168 ? -15.951 -7.352 -22.870 1.00 89.19 168 GLU A CA 1
ATOM 1415 C C . GLU A 1 168 ? -15.991 -8.333 -21.694 1.00 89.19 168 GLU A C 1
ATOM 1417 O O . GLU A 1 168 ? -14.940 -8.653 -21.129 1.00 89.19 168 GLU A O 1
ATOM 1422 N N . VAL A 1 169 ? -17.180 -8.827 -21.345 1.00 90.81 169 VAL A N 1
ATOM 1423 C CA . VAL A 1 169 ? -17.359 -9.903 -20.364 1.00 90.81 169 VAL A CA 1
ATOM 1424 C C . VAL A 1 169 ? -17.763 -11.171 -21.106 1.00 90.81 169 VAL A C 1
ATOM 1426 O O . VAL A 1 169 ? -18.837 -11.237 -21.694 1.00 90.81 169 VAL A O 1
ATOM 1429 N N . VAL A 1 170 ? -16.913 -12.195 -21.059 1.00 89.31 170 VAL A N 1
ATOM 1430 C CA . VAL A 1 170 ? -17.176 -13.491 -21.695 1.00 89.31 170 VAL A CA 1
ATOM 1431 C C . VAL A 1 170 ? -17.547 -14.499 -20.614 1.00 89.31 170 VAL A C 1
ATOM 1433 O O . VAL A 1 170 ? -16.730 -14.848 -19.758 1.00 89.31 170 VAL A O 1
ATOM 1436 N N . LEU A 1 171 ? -18.791 -14.976 -20.649 1.00 88.69 171 LEU A N 1
ATOM 1437 C CA . LEU A 1 171 ? -19.258 -16.023 -19.743 1.00 88.69 171 LEU A CA 1
ATOM 1438 C C . LEU A 1 171 ? -18.833 -17.405 -20.241 1.00 88.69 171 LEU A C 1
ATOM 1440 O O . LEU A 1 171 ? -19.135 -17.784 -21.375 1.00 88.69 171 LEU A O 1
ATOM 1444 N N . CYS A 1 172 ? -18.219 -18.186 -19.359 1.00 86.81 172 CYS A N 1
ATOM 1445 C CA . CYS A 1 172 ? -17.759 -19.541 -19.639 1.00 86.81 172 CYS A CA 1
ATOM 1446 C C . CYS A 1 172 ? -18.338 -20.521 -18.612 1.00 86.81 172 CYS A C 1
ATOM 1448 O O . CYS A 1 172 ? -18.216 -20.308 -17.411 1.00 86.81 172 CYS A O 1
ATOM 1450 N N . ASP A 1 173 ? -18.939 -21.611 -19.075 1.00 85.88 173 ASP A N 1
ATOM 1451 C CA . ASP A 1 173 ? -19.432 -22.718 -18.242 1.00 85.88 173 ASP A CA 1
ATOM 1452 C C . ASP A 1 173 ? -18.859 -24.086 -18.661 1.00 85.88 173 ASP A C 1
ATOM 1454 O O . ASP A 1 173 ? -19.043 -25.080 -17.951 1.00 85.88 173 ASP A O 1
ATOM 1458 N N . ASP A 1 174 ? -18.118 -24.125 -19.774 1.00 88.31 174 ASP A N 1
ATOM 1459 C CA . ASP A 1 174 ? -17.426 -25.300 -20.302 1.00 88.31 174 ASP A CA 1
ATOM 1460 C C . ASP A 1 174 ? -15.902 -25.215 -20.098 1.00 88.31 174 ASP A C 1
ATOM 1462 O O . ASP A 1 174 ? -15.282 -24.166 -20.288 1.00 88.31 174 ASP A O 1
ATOM 1466 N N . LEU A 1 175 ? -15.292 -26.332 -19.688 1.00 87.81 175 LEU A N 1
ATOM 1467 C CA . LEU A 1 175 ? -13.877 -26.386 -19.309 1.00 87.81 175 LEU A CA 1
ATOM 1468 C C . LEU A 1 175 ? -12.924 -26.386 -20.507 1.00 87.81 175 LEU A C 1
ATOM 1470 O O . LEU A 1 175 ? -11.848 -25.799 -20.394 1.00 87.81 175 LEU A O 1
ATOM 1474 N N . GLU A 1 176 ? -13.288 -27.023 -21.623 1.00 88.25 176 GLU A N 1
ATOM 1475 C CA . GLU A 1 176 ? -12.433 -27.029 -22.816 1.00 88.25 176 GLU A CA 1
ATOM 1476 C C . GLU A 1 176 ? -12.483 -25.664 -23.500 1.00 88.25 176 GLU A C 1
ATOM 1478 O O . GLU A 1 176 ? -11.431 -25.098 -23.789 1.00 88.25 176 GLU A O 1
ATOM 1483 N N . GLN A 1 177 ? -13.671 -25.057 -23.610 1.00 88.12 177 GLN A N 1
ATOM 1484 C CA . GLN A 1 177 ? -13.799 -23.682 -24.101 1.00 88.12 177 GLN A CA 1
ATOM 1485 C C . GLN A 1 177 ? -12.974 -22.703 -23.251 1.00 88.12 177 GLN A C 1
ATOM 1487 O O . GLN A 1 177 ? -12.250 -21.858 -23.778 1.00 88.12 177 GLN A O 1
ATOM 1492 N N . PHE A 1 178 ? -13.049 -22.818 -21.921 1.00 88.62 178 PHE A N 1
ATOM 1493 C CA . PHE A 1 178 ? -12.262 -21.970 -21.025 1.00 88.62 178 PHE A CA 1
ATOM 1494 C C . PHE A 1 178 ? -10.754 -22.180 -21.207 1.00 88.62 178 PHE A C 1
ATOM 1496 O O . PHE A 1 178 ? -9.982 -21.223 -21.192 1.00 88.62 178 PHE A O 1
ATOM 1503 N N . ARG A 1 179 ? -10.318 -23.427 -21.409 1.00 87.81 179 ARG A N 1
ATOM 1504 C CA . ARG A 1 179 ? -8.914 -23.751 -21.665 1.00 87.81 179 ARG A CA 1
ATOM 1505 C C . ARG A 1 179 ? -8.409 -23.108 -22.958 1.00 87.81 179 ARG A C 1
ATOM 1507 O O . ARG A 1 179 ? -7.326 -22.529 -22.930 1.00 87.81 179 ARG A O 1
ATOM 1514 N N . GLU A 1 180 ? -9.173 -23.183 -24.044 1.00 87.75 180 GLU A N 1
ATOM 1515 C CA . GLU A 1 180 ? -8.817 -22.564 -25.328 1.00 87.75 180 GLU A CA 1
ATOM 1516 C C . GLU A 1 180 ? -8.663 -21.041 -25.195 1.00 87.75 180 GLU A C 1
ATOM 1518 O O . GLU A 1 180 ? -7.622 -20.494 -25.561 1.00 87.75 180 GLU A O 1
ATOM 1523 N N . LEU A 1 181 ? -9.633 -20.371 -24.558 1.00 85.00 181 LEU A N 1
ATOM 1524 C CA . LEU A 1 181 ? -9.614 -18.917 -24.335 1.00 85.00 181 LEU A CA 1
ATOM 1525 C C . LEU A 1 181 ? -8.380 -18.444 -23.553 1.00 85.00 181 LEU A C 1
ATOM 1527 O O . LEU A 1 181 ? -7.770 -17.422 -23.878 1.00 85.00 181 LEU A O 1
ATOM 1531 N N . ILE A 1 182 ? -8.003 -19.194 -22.516 1.00 82.88 182 ILE A N 1
ATOM 1532 C CA . ILE A 1 182 ? -6.846 -18.879 -21.672 1.00 82.88 182 ILE A CA 1
ATOM 1533 C C . ILE A 1 182 ? -5.521 -19.101 -22.422 1.00 82.88 182 ILE A C 1
ATOM 1535 O O . ILE A 1 182 ? -4.543 -18.397 -22.165 1.00 82.88 182 ILE A O 1
ATOM 1539 N N . GLN A 1 183 ? -5.473 -20.064 -23.348 1.00 79.38 183 GLN A N 1
ATOM 1540 C CA . GLN A 1 183 ? -4.287 -20.343 -24.163 1.00 79.38 183 GLN A CA 1
ATOM 1541 C C . GLN A 1 183 ? -4.096 -19.332 -25.303 1.00 79.38 183 GLN A C 1
ATOM 1543 O O . GLN A 1 183 ? -2.953 -19.022 -25.634 1.00 79.38 183 GLN A O 1
ATOM 1548 N N . GLU A 1 184 ? -5.180 -18.803 -25.880 1.00 76.06 184 GLU A N 1
ATOM 1549 C CA . GLU A 1 184 ? -5.123 -17.836 -26.985 1.00 76.06 184 GLU A CA 1
ATOM 1550 C C . GLU A 1 184 ? -4.599 -16.459 -26.533 1.00 76.06 184 GLU A C 1
ATOM 1552 O O . GLU A 1 184 ? -3.817 -15.824 -27.245 1.00 76.06 184 GLU A O 1
ATOM 1557 N N . LYS A 1 185 ? -4.991 -15.997 -25.333 1.00 67.94 185 LYS A N 1
ATOM 1558 C CA . LYS A 1 185 ? -4.553 -14.710 -24.756 1.00 67.94 185 LYS A CA 1
ATOM 1559 C C . LYS A 1 185 ? -4.259 -14.798 -23.251 1.00 67.94 185 LYS A C 1
ATOM 1561 O O . LYS A 1 185 ? -5.088 -14.399 -22.431 1.00 67.94 185 LYS A O 1
ATOM 1566 N N . PRO A 1 186 ? -3.061 -15.257 -22.852 1.00 57.56 186 PRO A N 1
ATOM 1567 C CA . PRO A 1 186 ? -2.636 -15.206 -21.457 1.00 57.56 186 PRO A CA 1
ATOM 1568 C C . PRO A 1 186 ? -2.431 -13.746 -21.012 1.00 57.56 186 PRO A C 1
ATOM 1570 O O . PRO A 1 186 ? -1.621 -13.027 -21.595 1.00 57.56 186 PRO A O 1
ATOM 1573 N N . GLY A 1 187 ? -3.142 -13.309 -19.965 1.00 60.94 187 GLY A N 1
ATOM 1574 C CA . GLY A 1 187 ? -3.030 -11.945 -19.417 1.00 60.94 187 GLY A CA 1
ATOM 1575 C C . GLY A 1 187 ? -4.336 -11.151 -19.307 1.00 60.94 187 GLY A C 1
ATOM 1576 O O . GLY A 1 187 ? -4.281 -9.952 -19.066 1.00 60.94 187 GLY A O 1
ATOM 1577 N N . GLU A 1 188 ? -5.496 -11.783 -19.480 1.00 80.56 188 GLU A N 1
ATOM 1578 C CA . GLU A 1 188 ? -6.804 -11.162 -19.217 1.00 80.56 188 GLU A CA 1
ATOM 1579 C C . GLU A 1 188 ? -7.232 -11.308 -17.737 1.00 80.56 188 GLU A C 1
ATOM 1581 O O . GLU A 1 188 ? -6.512 -11.894 -16.924 1.00 80.56 188 GLU A O 1
ATOM 1586 N N . LEU A 1 189 ? -8.372 -10.725 -17.350 1.00 87.69 189 LEU A N 1
ATOM 1587 C CA . LEU A 1 189 ? -8.913 -10.827 -15.989 1.00 87.69 189 LEU A CA 1
ATOM 1588 C C . LEU A 1 189 ? -9.886 -12.006 -15.897 1.00 87.69 189 LEU A C 1
ATOM 1590 O O . LEU A 1 189 ? -10.801 -12.119 -16.701 1.00 87.69 189 LEU A O 1
ATOM 1594 N N . CYS A 1 190 ? -9.735 -12.868 -14.898 1.00 89.62 190 CYS A N 1
ATOM 1595 C CA . CYS A 1 190 ? -10.632 -13.990 -14.648 1.00 89.62 190 CYS A CA 1
ATOM 1596 C C . CYS A 1 190 ? -11.431 -13.799 -13.360 1.00 89.62 190 CYS A C 1
ATOM 1598 O O . CYS A 1 190 ? -10.885 -13.396 -12.334 1.00 89.62 190 CYS A O 1
ATOM 1600 N N . ILE A 1 191 ? -12.712 -14.164 -13.394 1.00 90.12 191 ILE A N 1
ATOM 1601 C CA . ILE A 1 191 ? -13.544 -14.365 -12.207 1.00 90.12 191 ILE A CA 1
ATOM 1602 C C . ILE A 1 191 ? -13.997 -15.822 -12.198 1.00 90.12 191 ILE A C 1
ATOM 1604 O O . ILE A 1 191 ? -14.623 -16.275 -13.151 1.00 90.12 191 ILE A O 1
ATOM 1608 N N . ILE A 1 192 ? -13.684 -16.561 -11.135 1.00 87.56 192 ILE A N 1
ATOM 1609 C CA . ILE A 1 192 ? -14.060 -17.976 -10.995 1.00 87.56 192 ILE A CA 1
ATOM 1610 C C . ILE A 1 192 ? -14.681 -18.186 -9.617 1.00 87.56 192 ILE A C 1
ATOM 1612 O O . ILE A 1 192 ? -14.164 -17.685 -8.627 1.00 87.56 192 ILE A O 1
ATOM 1616 N N . ASP A 1 193 ? -15.778 -18.925 -9.498 1.00 79.12 193 ASP A N 1
ATOM 1617 C CA . ASP A 1 193 ? -16.333 -19.257 -8.182 1.00 79.12 193 ASP A CA 1
ATOM 1618 C C . ASP A 1 193 ? -15.789 -20.577 -7.616 1.00 79.12 193 ASP A C 1
ATOM 1620 O O . ASP A 1 193 ? -15.134 -21.362 -8.296 1.00 79.12 193 ASP A O 1
ATOM 1624 N N . THR A 1 194 ? -16.036 -20.843 -6.332 1.00 70.50 194 THR A N 1
ATOM 1625 C CA . THR A 1 194 ? -15.622 -22.105 -5.695 1.00 70.50 194 THR A CA 1
ATOM 1626 C C . THR A 1 194 ? -16.715 -23.171 -5.660 1.00 70.50 194 THR A C 1
ATOM 1628 O O . THR A 1 194 ? -16.608 -24.117 -4.878 1.00 70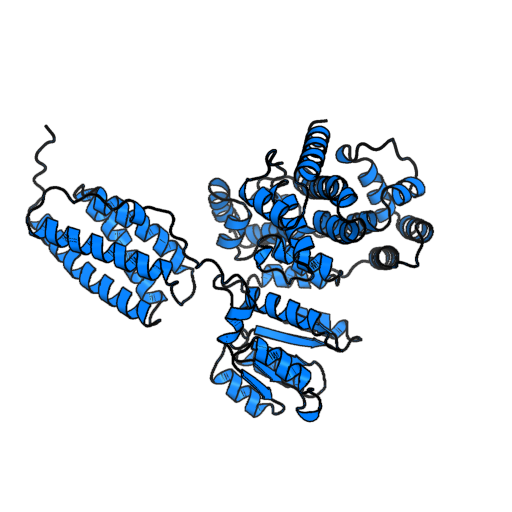.50 194 THR A O 1
ATOM 1631 N N . LYS A 1 195 ? -17.787 -23.049 -6.455 1.00 70.25 195 LYS A N 1
ATOM 1632 C CA . LYS A 1 195 ? -18.847 -24.068 -6.512 1.00 70.25 195 LYS A CA 1
ATOM 1633 C C . LYS A 1 195 ? -18.544 -25.111 -7.595 1.00 70.25 195 LYS A C 1
ATOM 1635 O O . LYS A 1 195 ? -18.094 -24.786 -8.688 1.00 70.25 195 LYS A O 1
ATOM 1640 N N . ASN A 1 196 ? -18.873 -26.375 -7.322 1.00 63.72 196 ASN A N 1
ATOM 1641 C CA . ASN A 1 196 ? -18.958 -27.451 -8.320 1.00 63.72 196 ASN A CA 1
ATOM 1642 C C . ASN A 1 196 ? -17.730 -27.561 -9.264 1.00 63.72 196 ASN A C 1
ATOM 1644 O O . ASN A 1 196 ? -16.606 -27.781 -8.810 1.00 63.72 196 ASN A O 1
ATOM 1648 N N . LYS A 1 197 ? -17.954 -27.455 -10.586 1.00 60.81 197 LYS A N 1
ATOM 1649 C CA . LYS A 1 197 ? -16.966 -27.665 -11.663 1.00 60.81 197 LYS A CA 1
ATOM 1650 C C . LYS A 1 197 ? -15.859 -26.600 -11.701 1.00 60.81 197 LYS A C 1
ATOM 1652 O O . LYS A 1 197 ? -14.798 -26.853 -12.266 1.00 60.81 197 LYS A O 1
ATOM 1657 N N . SER A 1 198 ? -16.052 -25.452 -11.060 1.00 68.44 198 SER A N 1
ATOM 1658 C CA . SER A 1 198 ? -15.159 -24.290 -11.148 1.00 68.44 198 SER A CA 1
ATOM 1659 C C . SER A 1 198 ? -13.790 -24.492 -10.481 1.00 68.44 198 SER A C 1
ATOM 1661 O O . SER A 1 198 ? -12.804 -23.862 -10.861 1.00 68.44 198 SER A O 1
ATOM 1663 N N . ILE A 1 199 ? -13.659 -25.475 -9.579 1.00 72.44 199 ILE A N 1
ATOM 1664 C CA . ILE A 1 199 ? -12.346 -25.912 -9.062 1.00 72.44 199 ILE A CA 1
ATOM 1665 C C . ILE A 1 199 ? -11.471 -26.497 -10.185 1.00 72.44 199 ILE A C 1
ATOM 1667 O O . ILE A 1 199 ? -10.246 -26.366 -10.153 1.00 72.44 199 ILE A O 1
ATOM 1671 N N . GLN A 1 200 ? -12.070 -27.145 -11.190 1.00 78.25 200 GLN A N 1
ATOM 1672 C CA . GLN A 1 200 ? -11.326 -27.661 -12.341 1.00 78.25 200 GLN A CA 1
ATOM 1673 C C . GLN A 1 200 ? -10.864 -26.516 -13.251 1.00 78.25 200 GLN A C 1
ATOM 1675 O O . GLN A 1 200 ? -9.718 -26.542 -13.696 1.00 78.25 200 GLN A O 1
ATOM 1680 N N . ALA A 1 201 ? -11.681 -25.472 -13.427 1.00 82.12 201 ALA A N 1
ATOM 1681 C CA . ALA A 1 201 ? -11.291 -24.259 -14.150 1.00 82.12 201 ALA A CA 1
ATOM 1682 C C . ALA A 1 201 ? -10.096 -23.555 -13.485 1.00 82.12 201 ALA A C 1
ATOM 1684 O O . ALA A 1 201 ? -9.137 -23.197 -14.167 1.00 82.12 201 ALA A O 1
ATOM 1685 N N . LEU A 1 202 ? -10.075 -23.467 -12.147 1.00 80.00 202 LEU A N 1
ATOM 1686 C CA . LEU A 1 202 ? -8.904 -22.973 -11.408 1.00 80.00 202 LEU A CA 1
ATOM 1687 C C . LEU A 1 202 ? -7.638 -23.779 -11.732 1.00 80.00 202 LEU A C 1
ATOM 1689 O O . LEU A 1 202 ? -6.589 -23.201 -12.003 1.00 80.00 202 LEU A O 1
ATOM 1693 N N . ARG A 1 203 ? -7.721 -25.118 -11.754 1.00 79.88 203 ARG A N 1
ATOM 1694 C CA . ARG A 1 203 ? -6.572 -25.981 -12.100 1.00 79.88 203 ARG A CA 1
ATOM 1695 C C . ARG A 1 203 ? -6.080 -25.758 -13.530 1.00 79.88 203 ARG A C 1
ATOM 1697 O O . ARG A 1 203 ? -4.872 -25.796 -13.754 1.00 79.88 203 ARG A O 1
ATOM 1704 N N . ILE A 1 204 ? -6.990 -25.533 -14.478 1.00 83.00 204 ILE A N 1
ATOM 1705 C CA . ILE A 1 204 ? -6.651 -25.200 -15.869 1.00 83.00 204 ILE A CA 1
ATOM 1706 C C . ILE A 1 204 ? -5.887 -23.875 -15.908 1.00 83.00 204 ILE A C 1
ATOM 1708 O O . ILE A 1 204 ? -4.790 -23.827 -16.465 1.00 83.00 204 ILE A O 1
ATOM 1712 N N . LEU A 1 205 ? -6.405 -22.836 -15.249 1.00 82.56 205 LEU A N 1
ATOM 1713 C CA . LEU A 1 205 ? -5.761 -21.524 -15.193 1.00 82.56 205 LEU A CA 1
ATOM 1714 C C . LEU A 1 205 ? -4.350 -21.619 -14.597 1.00 82.56 205 LEU A C 1
ATOM 1716 O O . LEU A 1 205 ? -3.399 -21.136 -15.204 1.00 82.56 205 LEU A O 1
ATOM 1720 N N . TYR A 1 206 ? -4.172 -22.338 -13.486 1.00 77.50 206 TYR A N 1
ATOM 1721 C CA . TYR A 1 206 ? -2.847 -22.555 -12.893 1.00 77.50 206 TYR A CA 1
ATOM 1722 C C . TYR A 1 206 ? -1.869 -23.300 -13.799 1.00 77.50 206 TYR A C 1
ATOM 1724 O O . TYR A 1 206 ? -0.670 -23.025 -13.771 1.00 77.50 206 TYR A O 1
ATOM 1732 N N . LYS A 1 207 ? -2.361 -24.263 -14.580 1.00 80.06 207 LYS A N 1
ATOM 1733 C CA . LYS A 1 207 ? -1.517 -25.081 -15.451 1.00 80.06 207 LYS A CA 1
ATOM 1734 C C . LYS A 1 207 ? -1.077 -24.326 -16.703 1.00 80.06 207 LYS A C 1
ATOM 1736 O O . LYS A 1 207 ? 0.068 -24.478 -17.116 1.00 80.06 207 LYS A O 1
ATOM 1741 N N . TYR A 1 208 ? -1.975 -23.554 -17.313 1.00 78.81 208 TYR A N 1
ATOM 1742 C CA . TYR A 1 208 ? -1.752 -22.972 -18.640 1.00 78.81 208 TYR A CA 1
ATOM 1743 C C . TYR A 1 208 ? -1.478 -21.464 -18.618 1.00 78.81 208 TYR A C 1
ATOM 1745 O O . TYR A 1 208 ? -0.754 -20.982 -19.484 1.00 78.81 208 TYR A O 1
ATOM 1753 N N . ALA A 1 209 ? -1.980 -20.722 -17.627 1.00 74.62 209 ALA A N 1
ATOM 1754 C CA . ALA A 1 209 ? -1.761 -19.279 -17.509 1.00 74.62 209 ALA A CA 1
ATOM 1755 C C . ALA A 1 209 ? -1.681 -18.812 -16.037 1.00 74.62 209 ALA A C 1
ATOM 1757 O O . ALA A 1 209 ? -2.526 -18.044 -15.568 1.00 74.62 209 ALA A O 1
ATOM 1758 N N . PRO A 1 210 ? -0.631 -19.211 -15.295 1.00 68.38 210 PRO A N 1
ATOM 1759 C CA . PRO A 1 210 ? -0.500 -18.953 -13.855 1.00 68.38 210 PRO A CA 1
ATOM 1760 C C . PRO A 1 210 ? -0.317 -17.476 -13.470 1.00 68.38 210 PRO A C 1
ATOM 1762 O O . PRO A 1 210 ? -0.301 -17.157 -12.288 1.00 68.38 210 PRO A O 1
ATOM 1765 N N . ARG A 1 211 ? -0.123 -16.576 -14.443 1.00 69.19 211 ARG A N 1
ATOM 1766 C CA . ARG A 1 211 ? 0.028 -15.124 -14.222 1.00 69.19 211 ARG A CA 1
ATOM 1767 C C . ARG A 1 211 ? -1.243 -14.328 -14.532 1.00 69.19 211 ARG A C 1
ATOM 1769 O O . ARG A 1 211 ? -1.205 -13.103 -14.513 1.00 69.19 211 ARG A O 1
ATOM 1776 N N . THR A 1 212 ? -2.330 -15.014 -14.867 1.00 78.00 212 THR A N 1
ATOM 1777 C CA . THR A 1 212 ? -3.621 -14.386 -15.160 1.00 78.00 212 THR A CA 1
ATOM 1778 C C . THR A 1 212 ? -4.159 -13.727 -13.899 1.00 78.00 212 THR A C 1
ATOM 1780 O O . THR A 1 212 ? -4.154 -14.345 -12.833 1.00 78.00 212 THR A O 1
ATOM 1783 N N . ALA A 1 213 ? -4.628 -12.486 -14.013 1.00 81.25 213 ALA A N 1
ATOM 1784 C CA . ALA A 1 213 ? -5.281 -11.814 -12.901 1.00 81.25 213 ALA A CA 1
ATOM 1785 C C . ALA A 1 213 ? -6.567 -12.570 -12.558 1.00 81.25 213 ALA A C 1
ATOM 1787 O O . ALA A 1 213 ? -7.388 -12.812 -13.439 1.00 81.25 213 ALA A O 1
ATOM 1788 N N . LEU A 1 214 ? -6.741 -12.976 -11.303 1.00 86.19 214 LEU A N 1
ATOM 1789 C CA . LEU A 1 214 ? -7.819 -13.881 -10.910 1.00 86.19 214 LEU A CA 1
ATOM 1790 C C . LEU A 1 214 ? -8.512 -13.386 -9.643 1.00 86.19 214 LEU A C 1
ATOM 1792 O O . LEU A 1 214 ? -7.869 -13.279 -8.603 1.00 86.19 214 LEU A O 1
ATOM 1796 N N . ILE A 1 215 ? -9.828 -13.185 -9.725 1.00 88.88 215 ILE A N 1
ATOM 1797 C CA . ILE A 1 215 ? -10.734 -13.023 -8.586 1.00 88.88 215 ILE A CA 1
ATOM 1798 C C . ILE A 1 215 ? -11.462 -14.345 -8.356 1.00 88.88 215 ILE A C 1
ATOM 1800 O O . ILE A 1 215 ? -12.062 -14.894 -9.283 1.00 88.88 215 ILE A O 1
ATOM 1804 N N . VAL A 1 216 ? -11.461 -14.841 -7.119 1.00 86.50 216 VAL A N 1
ATOM 1805 C CA . VAL A 1 216 ? -12.231 -16.028 -6.742 1.00 86.50 216 VAL A CA 1
ATOM 1806 C C . VAL A 1 216 ? -13.392 -15.695 -5.819 1.00 86.50 216 VAL A C 1
ATOM 1808 O O . VAL A 1 216 ? -13.241 -15.024 -4.799 1.00 86.50 216 VAL A O 1
ATOM 1811 N N . LEU A 1 217 ? -14.566 -16.211 -6.175 1.00 86.00 217 LEU A N 1
ATOM 1812 C CA . LEU A 1 217 ? -15.802 -16.034 -5.425 1.00 86.00 217 LEU A CA 1
ATOM 1813 C C . LEU A 1 217 ? -16.007 -17.213 -4.468 1.00 86.00 217 LEU A C 1
ATOM 1815 O O . LEU A 1 217 ? -16.303 -18.332 -4.889 1.00 86.00 217 LEU A O 1
ATOM 1819 N N . LEU A 1 218 ? -15.850 -16.958 -3.172 1.00 78.50 218 LEU A N 1
ATOM 1820 C CA . LEU A 1 218 ? -15.975 -17.937 -2.099 1.00 78.50 218 LEU A CA 1
ATOM 1821 C C . LEU A 1 218 ? -17.398 -18.024 -1.561 1.00 78.50 218 LEU A C 1
ATOM 1823 O O . LEU A 1 218 ? -18.096 -17.022 -1.415 1.00 78.50 218 LEU A O 1
ATOM 1827 N N . ASN A 1 219 ? -17.796 -19.218 -1.131 1.00 72.12 219 ASN A N 1
ATOM 1828 C CA . ASN A 1 219 ? -18.974 -19.358 -0.283 1.00 72.12 219 ASN A CA 1
ATOM 1829 C C . ASN A 1 219 ? -18.650 -18.936 1.167 1.00 72.12 219 ASN A C 1
ATOM 1831 O O . ASN A 1 219 ? -17.578 -19.253 1.684 1.00 72.12 219 ASN A O 1
ATOM 1835 N N . LYS A 1 220 ? -19.581 -18.237 1.832 1.00 60.00 220 LYS A N 1
ATOM 1836 C CA . LYS A 1 220 ? -19.394 -17.585 3.147 1.00 60.00 220 LYS A CA 1
ATOM 1837 C C . LYS A 1 220 ? -18.880 -18.514 4.258 1.00 60.00 220 LYS A C 1
ATOM 1839 O O . LYS A 1 220 ? -18.268 -18.041 5.210 1.00 60.00 220 LYS A O 1
ATOM 1844 N N . THR A 1 221 ? -19.124 -19.818 4.155 1.00 53.03 221 THR A N 1
ATOM 1845 C CA . THR A 1 221 ? -18.820 -20.809 5.198 1.00 53.03 221 THR A CA 1
ATOM 1846 C C . THR A 1 221 ? -17.443 -21.471 5.073 1.00 53.03 221 THR A C 1
ATOM 1848 O O . THR A 1 221 ? -17.083 -22.262 5.941 1.00 53.03 221 THR A O 1
ATOM 1851 N N . ASP A 1 222 ? -16.653 -21.176 4.035 1.00 63.12 222 ASP A N 1
ATOM 1852 C CA . ASP A 1 222 ? -15.473 -21.984 3.697 1.00 63.12 222 ASP A CA 1
ATOM 1853 C C . ASP A 1 222 ? -14.122 -21.317 4.026 1.00 63.12 222 ASP A C 1
ATOM 1855 O O . ASP A 1 222 ? -13.321 -20.944 3.161 1.00 63.12 222 ASP A O 1
ATOM 1859 N N . THR A 1 223 ? -13.845 -21.171 5.325 1.00 59.47 223 THR A N 1
ATOM 1860 C CA . THR A 1 223 ? -12.555 -20.654 5.823 1.00 59.47 223 THR A CA 1
ATOM 1861 C C . THR A 1 223 ? -11.368 -21.558 5.468 1.00 59.47 223 THR A C 1
ATOM 1863 O O . THR A 1 223 ? -10.249 -21.065 5.300 1.00 59.47 223 THR A O 1
ATOM 1866 N N . THR A 1 224 ? -11.592 -22.865 5.310 1.00 65.44 224 THR A N 1
ATOM 1867 C CA . THR A 1 224 ? -10.562 -23.841 4.927 1.00 65.44 224 THR A CA 1
ATOM 1868 C C . THR A 1 224 ? -10.154 -23.669 3.466 1.00 65.44 224 THR A C 1
ATOM 1870 O O . THR A 1 224 ? -8.960 -23.578 3.173 1.00 65.44 224 THR A O 1
ATOM 1873 N N . THR A 1 225 ? -11.118 -23.547 2.550 1.00 67.19 225 THR A N 1
ATOM 1874 C CA . THR A 1 225 ? -10.844 -23.282 1.130 1.00 67.19 225 THR A CA 1
ATOM 1875 C C . THR A 1 225 ? -10.224 -21.911 0.931 1.00 67.19 225 THR A C 1
ATOM 1877 O O . THR A 1 225 ? -9.281 -21.804 0.154 1.00 67.19 225 THR A O 1
ATOM 1880 N N . ARG A 1 226 ? -10.642 -20.885 1.690 1.00 70.50 226 ARG A N 1
ATOM 1881 C CA . ARG A 1 226 ? -9.969 -19.576 1.675 1.00 70.50 226 ARG A CA 1
ATOM 1882 C C . ARG A 1 226 ? -8.476 -19.709 1.964 1.00 70.50 226 ARG A C 1
ATOM 1884 O O . ARG A 1 226 ? -7.664 -19.235 1.180 1.00 70.50 226 ARG A O 1
ATOM 1891 N N . LYS A 1 227 ? -8.104 -20.397 3.049 1.00 62.88 227 LYS A N 1
ATOM 1892 C CA . LYS A 1 227 ? -6.689 -20.639 3.379 1.00 62.88 227 LYS A CA 1
ATOM 1893 C C . LYS A 1 227 ? -5.975 -21.415 2.277 1.00 62.88 227 LYS A C 1
ATOM 1895 O O . LYS A 1 227 ? -4.885 -21.029 1.880 1.00 62.88 227 LYS A O 1
ATOM 1900 N N . LYS A 1 228 ? -6.593 -22.481 1.762 1.00 65.44 228 LYS A N 1
ATOM 1901 C CA . LYS A 1 228 ? -6.006 -23.316 0.707 1.00 65.44 228 LYS A CA 1
ATOM 1902 C C . LYS A 1 228 ? -5.751 -22.535 -0.584 1.00 65.44 228 LYS A C 1
ATOM 1904 O O . LYS A 1 228 ? -4.692 -22.695 -1.174 1.00 65.44 228 LYS A O 1
ATOM 1909 N N . LEU A 1 229 ? -6.695 -21.694 -1.000 1.00 68.25 229 LEU A N 1
ATOM 1910 C CA . LEU A 1 229 ? -6.571 -20.859 -2.194 1.00 68.25 229 LEU A CA 1
ATOM 1911 C C . LEU A 1 229 ? -5.545 -19.744 -2.006 1.00 68.25 229 LEU A C 1
ATOM 1913 O O . LEU A 1 229 ? -4.727 -19.538 -2.895 1.00 68.25 229 LEU A O 1
ATOM 1917 N N . MET A 1 230 ? -5.516 -19.104 -0.832 1.00 62.38 230 MET A N 1
ATOM 1918 C CA . MET A 1 230 ? -4.451 -18.158 -0.487 1.00 62.38 230 MET A CA 1
ATOM 1919 C C . MET A 1 230 ? -3.080 -18.839 -0.580 1.00 62.38 230 MET A C 1
ATOM 1921 O O . MET A 1 230 ? -2.181 -18.274 -1.186 1.00 62.38 230 MET A O 1
ATOM 1925 N N . ILE A 1 231 ? -2.934 -20.070 -0.061 1.00 56.47 231 ILE A N 1
ATOM 1926 C CA . ILE A 1 231 ? -1.682 -20.850 -0.142 1.00 56.47 231 ILE A CA 1
ATOM 1927 C C . ILE A 1 231 ? -1.269 -21.138 -1.593 1.00 56.47 231 ILE A C 1
ATOM 1929 O O . ILE A 1 231 ? -0.089 -21.282 -1.893 1.00 56.47 231 ILE A O 1
ATOM 1933 N N . GLN A 1 232 ? -2.240 -21.231 -2.497 1.00 59.25 232 GLN A N 1
ATOM 1934 C CA . GLN A 1 232 ? -2.012 -21.442 -3.925 1.00 59.25 232 GLN A CA 1
ATOM 1935 C C . GLN A 1 232 ? -1.792 -20.126 -4.697 1.00 59.25 232 GLN A C 1
ATOM 1937 O O . GLN A 1 232 ? -1.670 -20.160 -5.920 1.00 59.25 232 GLN A O 1
ATOM 1942 N N . GLY A 1 233 ? -1.742 -18.979 -4.016 1.00 55.97 233 GLY A N 1
ATOM 1943 C CA . GLY A 1 233 ? -1.524 -17.663 -4.619 1.00 55.97 233 GLY A CA 1
ATOM 1944 C C . GLY A 1 233 ? -2.775 -16.978 -5.164 1.00 55.97 233 GLY A C 1
ATOM 1945 O O . GLY A 1 233 ? -2.674 -16.029 -5.937 1.00 55.97 233 GLY A O 1
ATOM 1946 N N . VAL A 1 234 ? -3.978 -17.426 -4.777 1.00 70.75 234 VAL A N 1
ATOM 1947 C CA . VAL A 1 234 ? -5.203 -16.652 -5.029 1.00 70.75 234 VAL A CA 1
ATOM 1948 C C . VAL A 1 234 ? -5.390 -15.625 -3.918 1.00 70.75 234 VAL A C 1
ATOM 1950 O O . VAL A 1 234 ? -5.781 -15.976 -2.805 1.00 70.75 234 VAL A O 1
ATOM 1953 N N . HIS A 1 235 ? -5.162 -14.350 -4.222 1.00 67.38 235 HIS A N 1
ATOM 1954 C CA . HIS A 1 235 ? -5.248 -13.273 -3.225 1.00 67.38 235 HIS A CA 1
ATOM 1955 C C . HIS A 1 235 ? -6.518 -12.429 -3.305 1.00 67.38 235 HIS A C 1
ATOM 1957 O O . HIS A 1 235 ? -6.881 -11.776 -2.328 1.00 67.38 235 HIS A O 1
ATOM 1963 N N . HIS A 1 236 ? -7.201 -12.453 -4.445 1.00 81.94 236 HIS A N 1
ATOM 1964 C CA . HIS A 1 236 ? -8.380 -11.635 -4.682 1.00 81.94 236 HIS A CA 1
ATOM 1965 C C . HIS A 1 236 ? -9.628 -12.477 -4.441 1.00 81.94 236 HIS A C 1
ATOM 1967 O O . HIS A 1 236 ? -10.129 -13.154 -5.334 1.00 81.94 236 HIS A O 1
ATOM 1973 N N . LEU A 1 237 ? -10.071 -12.516 -3.185 1.00 78.19 237 LEU A N 1
ATOM 1974 C CA . LEU A 1 237 ? -11.145 -13.394 -2.722 1.00 78.19 237 LEU A CA 1
ATOM 1975 C C . LEU A 1 237 ? -12.352 -12.564 -2.285 1.00 78.19 237 LEU A C 1
ATOM 1977 O O . LEU A 1 237 ? -12.236 -11.745 -1.377 1.00 78.19 237 LEU A O 1
ATOM 1981 N N . ILE A 1 238 ? -13.517 -12.821 -2.880 1.00 82.62 238 ILE A N 1
ATOM 1982 C CA . ILE A 1 238 ? -14.782 -12.163 -2.521 1.00 82.62 238 ILE A CA 1
ATOM 1983 C C . ILE A 1 238 ? -15.749 -13.214 -1.996 1.00 82.62 238 ILE A C 1
ATOM 1985 O O . ILE A 1 238 ? -15.904 -14.270 -2.600 1.00 82.62 238 ILE A O 1
ATOM 1989 N N . THR A 1 239 ? -16.427 -12.947 -0.884 1.00 79.25 239 THR A N 1
ATOM 1990 C CA . THR A 1 239 ? -17.452 -13.861 -0.363 1.00 79.25 239 THR A CA 1
ATOM 1991 C C . THR A 1 239 ? -18.821 -13.592 -0.978 1.00 79.25 239 THR A C 1
ATOM 1993 O O . THR A 1 239 ? -19.240 -12.447 -1.088 1.00 79.25 239 THR A O 1
ATOM 1996 N N . TYR A 1 240 ? -19.557 -14.647 -1.320 1.00 73.50 240 TYR A N 1
ATOM 1997 C CA . TYR A 1 240 ? -20.938 -14.560 -1.791 1.00 73.50 240 TYR A CA 1
ATOM 1998 C C . TYR A 1 240 ? -21.922 -14.292 -0.625 1.00 73.50 240 TYR A C 1
ATOM 2000 O O . TYR A 1 240 ? -21.741 -14.864 0.458 1.00 73.50 240 TYR A O 1
ATOM 2008 N N . PRO A 1 241 ? -23.003 -13.501 -0.817 1.00 76.12 241 PRO A N 1
ATOM 2009 C CA . PRO A 1 241 ? -23.398 -12.790 -2.041 1.00 76.12 241 PRO A CA 1
ATOM 2010 C C . PRO A 1 241 ? -22.488 -11.604 -2.363 1.00 76.12 241 PRO A C 1
ATOM 2012 O O . PRO A 1 241 ? -22.094 -10.865 -1.468 1.00 76.12 241 PRO A O 1
ATOM 2015 N N . ILE A 1 242 ? -22.188 -11.428 -3.653 1.00 80.94 242 ILE A N 1
ATOM 2016 C CA . ILE A 1 242 ? -21.308 -10.360 -4.134 1.00 80.94 242 ILE A CA 1
ATOM 2017 C C . ILE A 1 242 ? -22.014 -9.021 -3.964 1.00 80.94 242 ILE A C 1
ATOM 2019 O O . ILE A 1 242 ? -23.083 -8.802 -4.543 1.00 80.94 242 ILE A O 1
ATOM 2023 N N . ARG A 1 243 ? -21.395 -8.108 -3.221 1.00 83.94 243 ARG A N 1
ATOM 2024 C CA . ARG A 1 243 ? -21.848 -6.723 -3.166 1.00 83.94 243 ARG A CA 1
ATOM 2025 C C . ARG A 1 243 ? -21.131 -5.887 -4.240 1.00 83.94 243 ARG A C 1
ATOM 2027 O O . ARG A 1 243 ? -19.926 -6.069 -4.426 1.00 83.94 243 ARG A O 1
ATOM 2034 N N . PRO A 1 244 ? -21.828 -4.991 -4.969 1.00 83.50 244 PRO A N 1
ATOM 2035 C CA . PRO A 1 244 ? -21.210 -4.206 -6.042 1.00 83.50 244 PRO A CA 1
ATOM 2036 C C . PRO A 1 244 ? -20.031 -3.339 -5.584 1.00 83.50 244 PRO A C 1
ATOM 2038 O O . PRO A 1 244 ? -19.047 -3.211 -6.307 1.00 83.50 244 PRO A O 1
ATOM 2041 N N . ASP A 1 245 ? -20.117 -2.770 -4.382 1.00 81.19 245 ASP A N 1
ATOM 2042 C CA . ASP A 1 245 ? -19.051 -1.998 -3.743 1.00 81.19 245 ASP A CA 1
ATOM 2043 C C . ASP A 1 245 ? -17.817 -2.867 -3.474 1.00 81.19 245 ASP A C 1
ATOM 2045 O O . ASP A 1 245 ? -16.718 -2.508 -3.890 1.00 81.19 245 ASP A O 1
ATOM 2049 N N . GLU A 1 246 ? -17.987 -4.048 -2.875 1.00 82.50 246 GLU A N 1
ATOM 2050 C CA . GLU A 1 246 ? -16.881 -4.987 -2.629 1.00 82.50 246 GLU A CA 1
ATOM 2051 C C . GLU A 1 246 ? -16.205 -5.437 -3.930 1.00 82.50 246 GLU A C 1
ATOM 2053 O O . GLU A 1 246 ? -14.978 -5.429 -4.029 1.00 82.50 246 GLU A O 1
ATOM 2058 N N . LEU A 1 247 ? -16.994 -5.769 -4.956 1.00 88.19 247 LEU A N 1
ATOM 2059 C CA . LEU A 1 247 ? -16.459 -6.153 -6.261 1.00 88.19 247 LEU A CA 1
ATOM 2060 C C . LEU A 1 247 ? -15.699 -5.005 -6.927 1.00 88.19 247 LEU A C 1
ATOM 2062 O O . LEU A 1 247 ? -14.625 -5.233 -7.473 1.00 88.19 247 LEU A O 1
ATOM 2066 N N . LYS A 1 248 ? -16.210 -3.770 -6.853 1.00 88.19 248 LYS A N 1
ATOM 2067 C CA . LYS A 1 248 ? -15.508 -2.586 -7.368 1.00 88.19 248 LYS A CA 1
ATOM 2068 C C . LYS A 1 248 ? -14.149 -2.407 -6.692 1.00 88.19 248 LYS A C 1
ATOM 2070 O O . LYS A 1 248 ? -13.146 -2.214 -7.377 1.00 88.19 248 LYS A O 1
ATOM 2075 N N . ARG A 1 249 ? -14.113 -2.489 -5.356 1.00 84.62 249 ARG A N 1
ATOM 2076 C CA . ARG A 1 249 ? -12.873 -2.380 -4.571 1.00 84.62 249 ARG A CA 1
ATOM 2077 C C . ARG A 1 249 ? -11.872 -3.464 -4.968 1.00 84.62 249 ARG A C 1
ATOM 2079 O O . ARG A 1 249 ? -10.674 -3.194 -5.071 1.00 84.62 249 ARG A O 1
ATOM 2086 N N . GLU A 1 250 ? -12.351 -4.677 -5.232 1.00 87.12 250 GLU A N 1
ATOM 2087 C CA . GLU A 1 250 ? -11.488 -5.773 -5.658 1.00 87.12 250 GLU A CA 1
ATOM 2088 C C . GLU A 1 250 ? -10.981 -5.607 -7.088 1.00 87.12 250 GLU A C 1
ATOM 2090 O O . GLU A 1 250 ? -9.799 -5.825 -7.330 1.00 87.12 250 GLU A O 1
ATOM 2095 N N . LEU A 1 251 ? -11.818 -5.137 -8.017 1.00 89.00 251 LEU A N 1
ATOM 2096 C CA . LEU A 1 251 ? -11.387 -4.799 -9.374 1.00 89.00 251 LEU A CA 1
ATOM 2097 C C . LEU A 1 251 ? -10.271 -3.752 -9.350 1.00 89.00 251 LEU A C 1
ATOM 2099 O O . LEU A 1 251 ? -9.255 -3.952 -10.008 1.00 89.00 251 LEU A O 1
ATOM 2103 N N . ILE A 1 252 ? -10.402 -2.691 -8.548 1.00 84.19 252 ILE A N 1
ATOM 2104 C CA . ILE A 1 252 ? -9.332 -1.697 -8.359 1.00 84.19 252 ILE A CA 1
ATOM 2105 C C . ILE A 1 252 ? -8.063 -2.385 -7.840 1.00 84.19 252 ILE A C 1
ATOM 2107 O O . ILE A 1 252 ? -6.988 -2.231 -8.417 1.00 84.19 252 ILE A O 1
ATOM 2111 N N . THR A 1 253 ? -8.197 -3.201 -6.791 1.00 77.94 253 THR A N 1
ATOM 2112 C CA . THR A 1 253 ? -7.066 -3.875 -6.134 1.00 77.94 253 THR A CA 1
ATOM 2113 C C . THR A 1 253 ? -6.319 -4.819 -7.079 1.00 77.94 253 THR A C 1
ATOM 2115 O O . THR A 1 253 ? -5.087 -4.818 -7.085 1.00 77.94 253 THR A O 1
ATOM 2118 N N . VAL A 1 254 ? -7.053 -5.594 -7.885 1.00 80.62 254 VAL A N 1
ATOM 2119 C CA . VAL A 1 254 ? -6.520 -6.482 -8.931 1.00 80.62 254 VAL A CA 1
ATOM 2120 C C . VAL A 1 254 ? -5.857 -5.686 -10.041 1.00 80.62 254 VAL A C 1
ATOM 2122 O O . VAL A 1 254 ? -4.815 -6.088 -10.549 1.00 80.62 254 VAL A O 1
ATOM 2125 N N . THR A 1 255 ? -6.449 -4.555 -10.421 1.00 79.94 255 THR A N 1
ATOM 2126 C CA . THR A 1 255 ? -5.924 -3.725 -11.504 1.00 79.94 255 THR A CA 1
ATOM 2127 C C . THR A 1 255 ? -4.594 -3.117 -11.133 1.00 79.94 255 THR A C 1
ATOM 2129 O O . THR A 1 255 ? -3.638 -3.222 -11.897 1.00 79.94 255 THR A O 1
ATOM 2132 N N . GLU A 1 256 ? -4.489 -2.582 -9.922 1.00 72.31 256 GLU A N 1
ATOM 2133 C CA . GLU A 1 256 ? -3.211 -2.109 -9.421 1.00 72.31 256 GLU A CA 1
ATOM 2134 C C . GLU A 1 256 ? -2.178 -3.230 -9.309 1.00 72.31 256 GLU A C 1
ATOM 2136 O O . GLU A 1 256 ? -1.028 -2.993 -9.647 1.00 72.31 256 GLU A O 1
ATOM 2141 N N . SER A 1 257 ? -2.547 -4.438 -8.861 1.00 66.38 257 SER A N 1
ATOM 2142 C CA . SER A 1 257 ? -1.577 -5.532 -8.712 1.00 66.38 257 SER A CA 1
ATOM 2143 C C . SER A 1 257 ? -1.159 -6.173 -10.043 1.00 66.38 257 SER A C 1
ATOM 2145 O O . SER A 1 257 ? -0.004 -6.545 -10.210 1.00 66.38 257 SER A O 1
ATOM 2147 N N . HIS A 1 258 ? -2.054 -6.307 -11.019 1.00 68.81 258 HIS A N 1
ATOM 2148 C CA . HIS A 1 258 ? -1.778 -7.099 -12.227 1.00 68.81 258 HIS A CA 1
ATOM 2149 C C . HIS A 1 258 ? -1.608 -6.270 -13.501 1.00 68.81 258 HIS A C 1
ATOM 2151 O O . HIS A 1 258 ? -0.901 -6.712 -14.407 1.00 68.81 258 HIS A O 1
ATOM 2157 N N . PHE A 1 259 ? -2.228 -5.090 -13.580 1.00 67.88 259 PHE A N 1
ATOM 2158 C CA . PHE A 1 259 ? -2.355 -4.324 -14.826 1.00 67.88 259 PHE A CA 1
ATOM 2159 C C . PHE A 1 259 ? -1.763 -2.909 -14.771 1.00 67.88 259 PHE A C 1
ATOM 2161 O O . PHE A 1 259 ? -1.649 -2.271 -15.816 1.00 67.88 259 PHE A O 1
ATOM 2168 N N . GLY A 1 260 ? -1.377 -2.407 -13.594 1.00 56.41 260 GLY A N 1
ATOM 2169 C CA . GLY A 1 260 ? -0.682 -1.125 -13.468 1.00 56.41 260 GLY A CA 1
ATOM 2170 C C . GLY A 1 260 ? 0.667 -1.112 -14.205 1.00 56.41 260 GLY A C 1
ATOM 2171 O O . GLY A 1 260 ? 1.348 -2.133 -14.289 1.00 56.41 260 GLY A O 1
ATOM 2172 N N . GLU A 1 261 ? 1.086 0.057 -14.713 1.00 45.31 261 GLU A N 1
ATOM 2173 C CA . GLU A 1 261 ? 2.389 0.242 -15.399 1.00 45.31 261 GLU A CA 1
ATOM 2174 C C . GLU A 1 261 ? 3.585 -0.132 -14.517 1.00 45.31 261 GLU A C 1
ATOM 2176 O O . GLU A 1 261 ? 4.632 -0.598 -14.969 1.00 45.31 261 GLU A O 1
ATOM 2181 N N . ARG A 1 262 ? 3.403 0.022 -13.208 1.00 43.72 262 ARG A N 1
ATOM 2182 C CA . ARG A 1 262 ? 4.194 -0.692 -12.222 1.00 43.72 262 ARG A CA 1
ATOM 2183 C C . ARG A 1 262 ? 3.642 -2.108 -12.227 1.00 43.72 262 ARG A C 1
ATOM 2185 O O . ARG A 1 262 ? 2.581 -2.325 -11.654 1.00 43.72 262 ARG A O 1
ATOM 2192 N N . LYS A 1 263 ? 4.333 -3.062 -12.859 1.00 35.50 263 LYS A N 1
ATOM 2193 C CA . LYS A 1 263 ? 4.076 -4.492 -12.632 1.00 35.50 263 LYS A CA 1
ATOM 2194 C C . LYS A 1 263 ? 4.236 -4.773 -11.134 1.00 35.50 263 LYS A C 1
ATOM 2196 O O . LYS A 1 263 ? 5.291 -5.198 -10.677 1.00 35.50 263 LYS A O 1
ATOM 2201 N N . PHE A 1 264 ? 3.179 -4.538 -10.371 1.00 39.81 264 PHE A N 1
ATOM 2202 C CA . PHE A 1 264 ? 3.028 -4.883 -8.968 1.00 39.81 264 PHE A CA 1
ATOM 2203 C C . PHE A 1 264 ? 2.650 -6.348 -8.878 1.00 39.81 264 PHE A C 1
ATOM 2205 O O . PHE A 1 264 ? 1.722 -6.728 -8.161 1.00 39.81 264 PHE A O 1
ATOM 2212 N N . VAL A 1 265 ? 3.370 -7.190 -9.621 1.00 32.44 265 VAL A N 1
ATOM 2213 C CA . VAL A 1 265 ? 3.234 -8.612 -9.404 1.00 32.44 265 VAL A CA 1
ATOM 2214 C C . VAL A 1 265 ? 3.502 -8.785 -7.919 1.00 32.44 265 VAL A C 1
ATOM 2216 O O . VAL A 1 265 ? 4.540 -8.359 -7.406 1.00 32.44 265 VAL A O 1
ATOM 2219 N N . ILE A 1 266 ? 2.539 -9.380 -7.225 1.00 39.53 266 ILE A N 1
ATOM 2220 C CA . ILE A 1 266 ? 2.784 -10.087 -5.979 1.00 39.53 266 ILE A CA 1
ATOM 2221 C C . ILE A 1 266 ? 3.772 -11.197 -6.381 1.00 39.53 266 ILE A C 1
ATOM 2223 O O . ILE A 1 266 ? 3.401 -12.310 -6.712 1.00 39.53 266 ILE A O 1
ATOM 2227 N N . ALA A 1 267 ? 5.035 -10.821 -6.580 1.00 43.69 267 ALA A N 1
ATOM 2228 C CA . ALA A 1 267 ? 6.101 -11.642 -7.147 1.00 43.69 267 ALA A CA 1
ATOM 2229 C C . ALA A 1 267 ? 7.180 -11.889 -6.115 1.00 43.69 267 ALA A C 1
ATOM 2231 O O . ALA A 1 267 ? 8.157 -12.574 -6.410 1.00 43.69 267 ALA A O 1
ATOM 2232 N N . ASN A 1 268 ? 7.008 -11.382 -4.899 1.00 54.22 268 ASN A N 1
ATOM 2233 C CA . ASN A 1 268 ? 7.758 -11.935 -3.810 1.00 54.22 268 ASN A CA 1
ATOM 2234 C C . ASN A 1 268 ? 6.996 -13.133 -3.238 1.00 54.22 268 ASN A C 1
ATOM 2236 O O . ASN A 1 268 ? 6.325 -13.030 -2.212 1.00 54.22 268 ASN A O 1
ATOM 2240 N N . LYS A 1 269 ? 7.112 -14.273 -3.938 1.00 55.00 269 LYS A N 1
ATOM 2241 C CA . LYS A 1 269 ? 6.589 -15.574 -3.488 1.00 55.00 269 LYS A CA 1
ATOM 2242 C C . LYS A 1 269 ? 7.027 -15.900 -2.062 1.00 55.00 269 LYS A C 1
ATOM 2244 O O . LYS A 1 269 ? 6.380 -16.687 -1.389 1.00 55.00 269 LYS A O 1
ATOM 2249 N N . GLU A 1 270 ? 8.139 -15.343 -1.593 1.00 60.28 270 GLU A N 1
ATOM 2250 C CA . GLU A 1 270 ? 8.658 -15.607 -0.258 1.00 60.28 270 GLU A CA 1
ATOM 2251 C C . GLU A 1 270 ? 7.947 -14.779 0.818 1.00 60.28 270 GLU A C 1
ATOM 2253 O O . GLU A 1 270 ? 7.541 -15.348 1.830 1.00 60.28 270 GLU A O 1
ATOM 2258 N N . ILE A 1 271 ? 7.703 -13.482 0.579 1.00 62.22 271 ILE A N 1
ATOM 2259 C CA . ILE A 1 271 ? 6.818 -12.656 1.421 1.00 62.22 271 ILE A CA 1
ATOM 2260 C C . ILE A 1 271 ? 5.421 -13.274 1.445 1.00 62.22 271 ILE A C 1
ATOM 2262 O O . ILE A 1 271 ? 4.815 -13.391 2.506 1.00 62.22 271 ILE A O 1
ATOM 2266 N N . GLU A 1 272 ? 4.932 -13.715 0.290 1.00 59.28 272 GLU A N 1
ATOM 2267 C CA . GLU A 1 272 ? 3.661 -14.418 0.163 1.00 59.28 272 GLU A CA 1
ATOM 2268 C C . GLU A 1 272 ? 3.646 -15.700 1.010 1.00 59.28 272 GLU A C 1
ATOM 2270 O O . GLU A 1 272 ? 2.822 -15.823 1.914 1.00 59.28 272 GLU A O 1
ATOM 2275 N N . ASN A 1 273 ? 4.611 -16.605 0.818 1.00 59.44 273 ASN A N 1
ATOM 2276 C CA . ASN A 1 273 ? 4.763 -17.826 1.615 1.00 59.44 273 ASN A CA 1
ATOM 2277 C C . ASN A 1 273 ? 4.861 -17.532 3.114 1.00 59.44 273 ASN A C 1
ATOM 2279 O O . ASN A 1 273 ? 4.350 -18.300 3.928 1.00 59.44 273 ASN A O 1
ATOM 2283 N N . PHE A 1 274 ? 5.497 -16.425 3.498 1.00 63.62 274 PHE A N 1
ATOM 2284 C CA . PHE A 1 274 ? 5.553 -16.024 4.892 1.00 63.62 274 PHE A CA 1
ATOM 2285 C C . PHE A 1 274 ? 4.182 -15.586 5.407 1.00 63.62 274 PHE A C 1
ATOM 2287 O O . PHE A 1 274 ? 3.766 -16.062 6.460 1.00 63.62 274 PHE A O 1
ATOM 2294 N N . VAL A 1 275 ? 3.466 -14.717 4.682 1.00 59.88 275 VAL A N 1
ATOM 2295 C CA . VAL A 1 275 ? 2.101 -14.302 5.052 1.00 59.88 275 VAL A CA 1
ATOM 2296 C C . VAL A 1 275 ? 1.199 -15.528 5.193 1.00 59.88 275 VAL A C 1
ATOM 2298 O O . VAL A 1 275 ? 0.428 -15.616 6.141 1.00 59.88 275 VAL A O 1
ATOM 2301 N N . LEU A 1 276 ? 1.350 -16.513 4.310 1.00 55.88 276 LEU A N 1
ATOM 2302 C CA . LEU A 1 276 ? 0.615 -17.778 4.344 1.00 55.88 276 LEU A CA 1
ATOM 2303 C C . LEU A 1 276 ? 1.026 -18.696 5.503 1.00 55.88 276 LEU A C 1
ATOM 2305 O O . LEU A 1 276 ? 0.202 -19.460 6.007 1.00 55.88 276 LEU A O 1
ATOM 2309 N N . GLY A 1 277 ? 2.287 -18.611 5.928 1.00 53.94 277 GLY A N 1
ATOM 2310 C CA . GLY A 1 277 ? 2.838 -19.297 7.093 1.00 53.94 277 GLY A CA 1
ATOM 2311 C C . GLY A 1 277 ? 2.560 -18.595 8.425 1.00 53.94 277 GLY A C 1
ATOM 2312 O O . GLY A 1 277 ? 2.888 -19.152 9.476 1.00 53.94 277 GLY A O 1
ATOM 2313 N N . LEU A 1 278 ? 1.954 -17.399 8.418 1.00 62.66 278 LEU A N 1
ATOM 2314 C CA . LEU A 1 278 ? 1.544 -16.725 9.645 1.00 62.66 278 LEU A CA 1
ATOM 2315 C C . LEU A 1 278 ? 0.541 -17.604 10.392 1.00 62.66 278 LEU A C 1
ATOM 2317 O O . LEU A 1 278 ? -0.494 -18.014 9.860 1.00 62.66 278 LEU A O 1
ATOM 2321 N N . GLN A 1 279 ? 0.835 -17.871 11.664 1.00 56.34 279 GLN A N 1
ATOM 2322 C CA . GLN A 1 279 ? -0.103 -18.579 12.520 1.00 56.34 279 GLN A CA 1
ATOM 2323 C C . GLN A 1 279 ? -1.409 -17.786 12.605 1.00 56.34 279 GLN A C 1
ATOM 2325 O O . GLN A 1 279 ? -1.412 -16.565 12.786 1.00 56.34 279 GLN A O 1
ATOM 2330 N N . ALA A 1 280 ? -2.534 -18.491 12.474 1.00 57.47 280 ALA A N 1
ATOM 2331 C CA . ALA A 1 280 ? -3.830 -17.900 12.766 1.00 57.47 280 ALA A CA 1
ATOM 2332 C C . ALA A 1 280 ? -3.831 -17.392 14.212 1.00 57.47 280 ALA A C 1
ATOM 2334 O O . ALA A 1 280 ? -3.221 -18.016 15.080 1.00 57.47 280 ALA A O 1
ATOM 2335 N N . PHE A 1 281 ? -4.560 -16.306 14.474 1.00 60.66 281 PHE A N 1
ATOM 2336 C CA . PHE A 1 281 ? -4.683 -15.737 15.813 1.00 60.66 281 PHE A CA 1
ATOM 2337 C C . PHE A 1 281 ? -4.904 -16.825 16.875 1.00 60.66 281 PHE A C 1
ATOM 2339 O O . PHE A 1 281 ? -5.807 -17.658 16.681 1.00 60.66 281 PHE A O 1
ATOM 2346 N N . PRO A 1 282 ? -4.140 -16.817 17.983 1.00 65.69 282 PRO A N 1
ATOM 2347 C CA . PRO A 1 282 ? -4.492 -17.556 19.186 1.00 65.69 282 PRO A CA 1
ATOM 2348 C C . PRO A 1 282 ? -5.952 -17.288 19.570 1.00 65.69 282 PRO A C 1
ATOM 2350 O O . PRO A 1 282 ? -6.475 -16.197 19.326 1.00 65.69 282 PRO A O 1
ATOM 2353 N N . ASN A 1 283 ? -6.623 -18.270 20.174 1.00 67.25 283 ASN A N 1
ATOM 2354 C CA . ASN A 1 283 ? -8.046 -18.149 20.512 1.00 67.25 283 ASN A CA 1
ATOM 2355 C C . ASN A 1 283 ? -8.336 -16.945 21.424 1.00 67.25 283 ASN A C 1
ATOM 2357 O O . ASN A 1 283 ? -9.379 -16.316 21.270 1.00 67.25 283 ASN A O 1
ATOM 2361 N N . SER A 1 284 ? -7.403 -16.579 22.308 1.00 71.00 284 SER A N 1
ATOM 2362 C CA . SER A 1 284 ? -7.511 -15.387 23.154 1.00 71.00 284 SER A CA 1
ATOM 2363 C C . SER A 1 284 ? -7.519 -14.087 22.346 1.00 71.00 284 SER A C 1
ATOM 2365 O O . SER A 1 284 ? -8.370 -13.230 22.581 1.00 71.00 284 SER A O 1
ATOM 2367 N N . ILE A 1 285 ? -6.657 -13.970 21.328 1.00 75.44 285 ILE A N 1
ATOM 2368 C CA . ILE A 1 285 ? -6.659 -12.825 20.408 1.00 75.44 285 ILE A CA 1
ATOM 2369 C C . ILE A 1 285 ? -7.963 -12.781 19.604 1.00 75.44 285 ILE A C 1
ATOM 2371 O O . ILE A 1 285 ? -8.576 -11.721 19.527 1.00 75.44 285 ILE A O 1
ATOM 2375 N N . ARG A 1 286 ? -8.448 -13.916 19.072 1.00 74.12 286 ARG A N 1
ATOM 2376 C CA . ARG A 1 286 ? -9.737 -13.945 18.342 1.00 74.12 286 ARG A CA 1
ATOM 2377 C C . ARG A 1 286 ? -10.910 -13.528 19.217 1.00 74.12 286 ARG A C 1
ATOM 2379 O O . ARG A 1 286 ? -11.771 -12.785 18.758 1.00 74.12 286 ARG A O 1
ATOM 2386 N N . ASN A 1 287 ? -10.941 -14.003 20.461 1.00 79.94 287 ASN A N 1
ATOM 2387 C CA . ASN A 1 287 ? -11.980 -13.643 21.417 1.00 79.94 287 ASN A CA 1
ATOM 2388 C C . ASN A 1 287 ? -11.991 -12.125 21.649 1.00 79.94 287 ASN A C 1
ATOM 2390 O O . ASN A 1 287 ? -13.016 -11.472 21.460 1.00 79.94 287 ASN A O 1
ATOM 2394 N N . ILE A 1 288 ? -10.824 -11.543 21.937 1.00 83.06 288 ILE A N 1
ATOM 2395 C CA . ILE A 1 288 ? -10.676 -10.097 22.126 1.00 83.06 288 ILE A CA 1
ATOM 2396 C C . ILE A 1 288 ? -11.070 -9.319 20.865 1.00 83.06 288 ILE A C 1
ATOM 2398 O O . ILE A 1 288 ? -11.828 -8.359 20.969 1.00 83.06 288 ILE A O 1
ATOM 2402 N N . GLN A 1 289 ? -10.638 -9.751 19.676 1.00 76.94 289 GLN A N 1
ATOM 2403 C CA . GLN A 1 289 ? -11.045 -9.125 18.414 1.00 76.94 289 GLN A CA 1
ATOM 2404 C C . GLN A 1 289 ? -12.565 -9.133 18.231 1.00 76.94 289 GLN A C 1
ATOM 2406 O O . GLN A 1 289 ? -13.137 -8.115 17.847 1.00 76.94 289 GLN A O 1
ATOM 2411 N N . SER A 1 290 ? -13.226 -10.257 18.526 1.00 79.12 290 SER A N 1
ATOM 2412 C CA . SER A 1 290 ? -14.683 -10.367 18.394 1.00 79.12 290 SER A CA 1
ATOM 2413 C C . SER A 1 290 ? -15.417 -9.372 19.300 1.00 79.12 290 SER A C 1
ATOM 2415 O O . SER A 1 290 ? -16.353 -8.709 18.860 1.00 79.12 290 SER A O 1
ATOM 2417 N N . ILE A 1 291 ? -14.927 -9.182 20.529 1.00 83.81 291 ILE A N 1
ATOM 2418 C CA . ILE A 1 291 ? -15.476 -8.227 21.500 1.00 83.81 291 ILE A CA 1
ATOM 2419 C C . ILE A 1 291 ? -15.204 -6.782 21.066 1.00 83.81 291 ILE A C 1
ATOM 2421 O O . ILE A 1 291 ? -16.066 -5.910 21.210 1.00 83.81 291 ILE A O 1
ATOM 2425 N N . CYS A 1 292 ? -14.009 -6.514 20.537 1.00 78.75 292 CYS A N 1
ATOM 2426 C CA . CYS A 1 292 ? -13.615 -5.187 20.075 1.00 78.75 292 CYS A CA 1
ATOM 2427 C C . CYS A 1 292 ? -14.397 -4.725 18.842 1.00 78.75 292 CYS A C 1
ATOM 2429 O O . CYS A 1 292 ? -14.684 -3.535 18.740 1.00 78.75 292 CYS A O 1
ATOM 2431 N N . ASN A 1 293 ? -14.742 -5.651 17.944 1.00 70.25 293 ASN A N 1
ATOM 2432 C CA . ASN A 1 293 ? -15.473 -5.370 16.707 1.00 70.25 293 ASN A CA 1
ATOM 2433 C C . ASN A 1 293 ? -17.004 -5.419 16.877 1.00 70.25 293 ASN A C 1
ATOM 2435 O O . ASN A 1 293 ? -17.725 -5.081 15.946 1.00 70.25 293 ASN A O 1
ATOM 2439 N N . SER A 1 294 ? -17.508 -5.864 18.031 1.00 76.75 294 SER A N 1
ATOM 2440 C CA . SER A 1 294 ? -18.940 -5.885 18.340 1.00 76.75 294 SER A CA 1
ATOM 2441 C C . SER A 1 294 ? -19.394 -4.542 18.915 1.00 76.75 294 SER A C 1
ATOM 2443 O O . SER A 1 294 ? -18.851 -4.083 19.927 1.00 76.75 294 SER A O 1
ATOM 2445 N N . ASP A 1 295 ? -20.429 -3.951 18.318 1.00 73.38 295 ASP A N 1
ATOM 2446 C CA . ASP A 1 295 ? -21.104 -2.761 18.854 1.00 73.38 295 ASP A CA 1
ATOM 2447 C C . ASP A 1 295 ? -21.927 -3.071 20.118 1.00 73.38 295 ASP A C 1
ATOM 2449 O O . ASP A 1 295 ? -22.154 -2.191 20.944 1.00 73.38 295 ASP A O 1
ATOM 2453 N N . GLU A 1 296 ? -22.326 -4.332 20.307 1.00 78.44 296 GLU A N 1
ATOM 2454 C CA . GLU A 1 296 ? -23.151 -4.786 21.436 1.00 78.44 296 GLU A CA 1
ATOM 2455 C C . GLU A 1 296 ? -22.325 -5.092 22.689 1.00 78.44 296 GLU A C 1
ATOM 2457 O O . GLU A 1 296 ? -22.782 -4.886 23.813 1.00 78.44 296 GLU A O 1
ATOM 2462 N N . ALA A 1 297 ? -21.100 -5.596 22.516 1.00 86.12 297 ALA A N 1
ATOM 2463 C CA . ALA A 1 297 ? -20.272 -5.978 23.651 1.00 86.12 297 ALA A CA 1
ATOM 2464 C C . ALA A 1 297 ? -19.869 -4.746 24.485 1.00 86.12 297 ALA A C 1
ATOM 2466 O O . ALA A 1 297 ? -19.705 -3.638 23.976 1.00 86.12 297 ALA A O 1
ATOM 2467 N N . SER A 1 298 ? -19.622 -4.919 25.774 1.00 89.31 298 SER A N 1
ATOM 2468 C CA . SER A 1 298 ? -19.232 -3.826 26.667 1.00 89.31 298 SER A CA 1
ATOM 2469 C C . SER A 1 298 ? -17.711 -3.746 26.870 1.00 89.31 298 SER A C 1
ATOM 2471 O O . SER A 1 298 ? -16.960 -4.681 26.585 1.00 89.31 298 SER A O 1
ATOM 2473 N N . ILE A 1 299 ? -17.227 -2.624 27.420 1.00 85.38 299 ILE A N 1
ATOM 2474 C CA . ILE A 1 299 ? -15.843 -2.516 27.933 1.00 85.38 299 ILE A CA 1
ATOM 2475 C C . ILE A 1 299 ? -15.591 -3.562 29.032 1.00 85.38 299 ILE A C 1
ATOM 2477 O O . ILE A 1 299 ? -14.479 -4.068 29.161 1.00 85.38 299 ILE A O 1
ATOM 2481 N N . LYS A 1 300 ? -16.619 -3.926 29.808 1.00 85.56 300 LYS A N 1
ATOM 2482 C CA . LYS A 1 300 ? -16.516 -4.929 30.874 1.00 85.56 300 LYS A CA 1
ATOM 2483 C C . LYS A 1 300 ? -16.213 -6.321 30.311 1.00 85.56 300 LYS A C 1
ATOM 2485 O O . LYS A 1 300 ? -15.368 -7.020 30.867 1.00 85.56 300 LYS A O 1
ATOM 2490 N N . ASP A 1 301 ? -16.826 -6.678 29.184 1.00 89.12 301 ASP A N 1
ATOM 2491 C CA . ASP A 1 301 ? -16.551 -7.941 28.486 1.00 89.12 301 ASP A CA 1
ATOM 2492 C C . ASP A 1 301 ? -15.107 -7.980 27.980 1.00 89.12 301 ASP A C 1
ATOM 2494 O O . ASP A 1 301 ? -14.415 -8.991 28.112 1.00 89.12 301 ASP A O 1
ATOM 2498 N N . LEU A 1 302 ? -14.606 -6.840 27.493 1.00 88.12 302 LEU A N 1
ATOM 2499 C CA . LEU A 1 302 ? -13.217 -6.709 27.068 1.00 88.12 302 LEU A CA 1
ATOM 2500 C C . LEU A 1 302 ? -12.232 -6.842 28.233 1.00 88.12 302 LEU A C 1
ATOM 2502 O O . LEU A 1 302 ? -11.237 -7.554 28.113 1.00 88.12 302 LEU A O 1
ATOM 2506 N N . ILE A 1 303 ? -12.509 -6.191 29.367 1.00 84.69 303 ILE A N 1
ATOM 2507 C CA . ILE A 1 303 ? -11.705 -6.326 30.591 1.00 84.69 303 ILE A CA 1
ATOM 2508 C C . ILE A 1 303 ? -11.618 -7.797 30.997 1.00 84.69 303 ILE A C 1
ATOM 2510 O O . ILE A 1 303 ? -10.532 -8.282 31.319 1.00 84.69 303 ILE A O 1
ATOM 2514 N N . GLN A 1 304 ? -12.745 -8.511 30.958 1.00 85.38 304 GLN A N 1
ATOM 2515 C CA . GLN A 1 304 ? -12.794 -9.921 31.321 1.00 85.38 304 GLN A CA 1
ATOM 2516 C C . GLN A 1 304 ? -11.965 -10.781 30.362 1.00 85.38 304 GLN A C 1
ATOM 2518 O O . GLN A 1 304 ? -11.175 -11.606 30.818 1.00 85.38 304 GLN A O 1
ATOM 2523 N N . ALA A 1 305 ? -12.081 -10.552 29.053 1.00 85.88 305 ALA A N 1
ATOM 2524 C CA . ALA A 1 305 ? -11.303 -11.276 28.051 1.00 85.88 305 ALA A CA 1
ATOM 2525 C C . ALA A 1 305 ? -9.791 -11.021 28.175 1.00 85.88 305 ALA A C 1
ATOM 2527 O O . ALA A 1 305 ? -9.001 -11.955 28.070 1.00 85.88 305 ALA A O 1
ATOM 2528 N N . VAL A 1 306 ? -9.378 -9.781 28.463 1.00 83.44 306 VAL A N 1
ATOM 2529 C CA . VAL A 1 306 ? -7.965 -9.432 28.693 1.00 83.44 306 VAL A CA 1
ATOM 2530 C C . VAL A 1 306 ? -7.433 -10.081 29.973 1.00 83.44 306 VAL A C 1
ATOM 2532 O O . VAL A 1 306 ? -6.324 -10.601 29.972 1.00 83.44 306 VAL A O 1
ATOM 2535 N N . LYS A 1 307 ? -8.214 -10.103 31.061 1.00 77.81 307 LYS A N 1
ATOM 2536 C CA . LYS A 1 307 ? -7.813 -10.745 32.329 1.00 77.81 307 LYS A CA 1
ATOM 2537 C C . LYS A 1 307 ? -7.641 -12.259 32.219 1.00 77.81 307 LYS A C 1
ATOM 2539 O O . LYS A 1 307 ? -6.867 -12.829 32.982 1.00 77.81 307 LYS A O 1
ATOM 2544 N N . GLN A 1 308 ? -8.358 -12.902 31.300 1.00 81.62 308 GLN A N 1
ATOM 2545 C CA . GLN A 1 308 ? -8.247 -14.340 31.050 1.00 81.62 308 GLN A CA 1
ATOM 2546 C C . GLN A 1 308 ? -6.938 -14.734 30.350 1.00 81.62 308 GLN A C 1
ATOM 2548 O O . GLN A 1 308 ? -6.570 -15.906 30.394 1.00 81.62 308 GLN A O 1
ATOM 2553 N N . ASP A 1 309 ? -6.221 -13.782 29.742 1.00 72.75 309 ASP A N 1
ATOM 2554 C CA . ASP A 1 309 ? -4.924 -14.009 29.103 1.00 72.75 309 ASP A CA 1
ATOM 2555 C C . ASP A 1 309 ? -3.829 -13.168 29.798 1.00 72.75 309 ASP A C 1
ATOM 2557 O O . ASP A 1 309 ? -3.673 -11.976 29.514 1.00 72.75 309 ASP A O 1
ATOM 2561 N N . PRO A 1 310 ? -3.037 -13.771 30.708 1.00 57.00 310 PRO A N 1
ATOM 2562 C CA . PRO A 1 310 ? -1.995 -13.070 31.460 1.00 57.00 310 PRO A CA 1
ATOM 2563 C C . PRO A 1 310 ? -0.921 -12.414 30.583 1.00 57.00 310 PRO A C 1
ATOM 2565 O O . PRO A 1 310 ? -0.330 -11.408 30.981 1.00 57.00 310 PRO A O 1
ATOM 2568 N N . VAL A 1 311 ? -0.668 -12.959 29.388 1.00 64.50 311 VAL A N 1
ATOM 2569 C CA . VAL A 1 311 ? 0.300 -12.395 28.445 1.00 64.50 311 VAL A CA 1
ATOM 2570 C C . VAL A 1 311 ? -0.262 -11.090 27.901 1.00 64.50 311 VAL A C 1
ATOM 2572 O O . VAL A 1 311 ? 0.391 -10.051 28.024 1.00 64.50 311 VAL A O 1
ATOM 2575 N N . ILE A 1 312 ? -1.491 -11.117 27.378 1.00 76.81 312 ILE A N 1
ATOM 2576 C CA . ILE A 1 312 ? -2.178 -9.929 26.853 1.00 76.81 312 ILE A CA 1
ATOM 2577 C C . ILE A 1 312 ? -2.369 -8.869 27.942 1.00 76.81 312 ILE A C 1
ATOM 2579 O O . ILE A 1 312 ? -2.113 -7.691 27.697 1.00 76.81 312 ILE A O 1
ATOM 2583 N N . ALA A 1 313 ? -2.735 -9.271 29.159 1.00 68.25 313 ALA A N 1
ATOM 2584 C CA . ALA A 1 313 ? -2.810 -8.370 30.303 1.00 68.25 313 ALA A CA 1
ATOM 2585 C C . ALA A 1 313 ? -1.473 -7.660 30.577 1.00 68.25 313 ALA A C 1
ATOM 2587 O O . ALA A 1 313 ? -1.443 -6.439 30.738 1.00 68.25 313 ALA A O 1
ATOM 2588 N N . GLY A 1 314 ? -0.358 -8.398 30.582 1.00 60.03 314 GLY A N 1
ATOM 2589 C CA . GLY A 1 314 ? 0.979 -7.827 30.753 1.00 60.03 314 GLY A CA 1
ATOM 2590 C C . GLY A 1 314 ? 1.344 -6.829 29.652 1.00 60.03 314 GLY A C 1
ATOM 2591 O O . GLY A 1 314 ? 1.890 -5.767 29.939 1.00 60.03 314 GLY A O 1
ATOM 2592 N N . ILE A 1 315 ? 0.981 -7.130 28.406 1.00 72.62 315 ILE A N 1
ATOM 2593 C CA . ILE A 1 315 ? 1.201 -6.261 27.242 1.00 72.62 315 ILE A CA 1
ATOM 2594 C C . ILE A 1 315 ? 0.414 -4.961 27.363 1.00 72.62 315 ILE A C 1
ATOM 2596 O O . ILE A 1 315 ? 0.980 -3.883 27.212 1.00 72.62 315 ILE A O 1
ATOM 2600 N N . VAL A 1 316 ? -0.878 -5.057 27.671 1.00 80.50 316 VAL A N 1
ATOM 2601 C CA . VAL A 1 316 ? -1.743 -3.892 27.885 1.00 80.50 316 VAL A CA 1
ATOM 2602 C C . VAL A 1 316 ? -1.163 -3.004 28.989 1.00 80.50 316 VAL A C 1
ATOM 2604 O O . VAL A 1 316 ? -1.093 -1.786 28.830 1.00 80.50 316 VAL A O 1
ATOM 2607 N N . MET A 1 317 ? -0.672 -3.613 30.073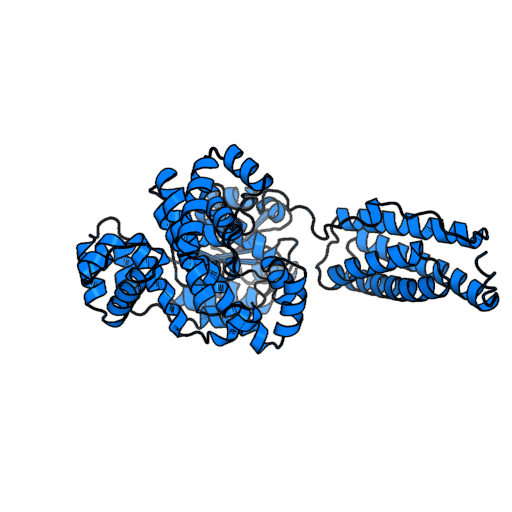 1.00 75.25 317 MET A N 1
ATOM 2608 C CA . MET A 1 317 ? -0.029 -2.903 31.180 1.00 75.25 317 MET A CA 1
ATOM 2609 C C . MET A 1 317 ? 1.340 -2.304 30.829 1.00 75.25 317 MET A C 1
ATOM 2611 O O . MET A 1 317 ? 1.732 -1.315 31.444 1.00 75.25 317 MET A O 1
ATOM 2615 N N . GLN A 1 318 ? 2.088 -2.877 29.884 1.00 75.06 318 GLN A N 1
ATOM 2616 C CA . GLN A 1 318 ? 3.321 -2.270 29.369 1.00 75.06 318 GLN A CA 1
ATOM 2617 C C . GLN A 1 318 ? 3.017 -1.100 28.437 1.00 75.06 318 GLN A C 1
ATOM 2619 O O . GLN A 1 318 ? 3.683 -0.072 28.515 1.00 75.06 318 GLN A O 1
ATOM 2624 N N . GLU A 1 319 ? 1.993 -1.228 27.599 1.00 79.56 319 GLU A N 1
ATOM 2625 C CA . GLU A 1 319 ? 1.639 -0.200 26.629 1.00 79.56 319 GLU A CA 1
ATOM 2626 C C . GLU A 1 319 ? 1.192 1.089 27.329 1.00 79.56 319 GLU A C 1
ATOM 2628 O O . GLU A 1 319 ? 1.699 2.158 27.013 1.00 79.56 319 GLU A O 1
ATOM 2633 N N . VAL A 1 320 ? 0.350 1.007 28.367 1.00 78.56 320 VAL A N 1
ATOM 2634 C CA . VAL A 1 320 ? -0.060 2.198 29.144 1.00 78.56 320 VAL A CA 1
ATOM 2635 C C . VAL A 1 320 ? 1.085 2.893 29.888 1.00 78.56 320 VAL A C 1
ATOM 2637 O O . VAL A 1 320 ? 0.906 4.019 30.341 1.00 78.56 320 VAL A O 1
ATOM 2640 N N . LYS A 1 321 ? 2.249 2.244 30.031 1.00 77.69 321 LYS A N 1
ATOM 2641 C CA . LYS A 1 321 ? 3.454 2.836 30.636 1.00 77.69 321 LYS A CA 1
ATOM 2642 C C . LYS A 1 321 ? 4.334 3.566 29.624 1.00 77.69 321 LYS A C 1
ATOM 2644 O O . LYS A 1 321 ? 5.326 4.164 30.029 1.00 77.69 321 LYS A O 1
ATOM 2649 N N . ASN A 1 322 ? 4.025 3.494 28.328 1.00 77.25 322 ASN A N 1
ATOM 2650 C CA . ASN A 1 322 ? 4.804 4.189 27.313 1.00 77.25 322 ASN A CA 1
ATOM 2651 C C . ASN A 1 322 ? 4.679 5.716 27.524 1.00 77.25 322 ASN A C 1
ATOM 2653 O O . ASN A 1 322 ? 3.554 6.231 27.470 1.00 77.25 322 ASN A O 1
ATOM 2657 N N . PRO A 1 323 ? 5.799 6.441 27.739 1.00 76.19 323 PRO A N 1
ATOM 2658 C CA . PRO A 1 323 ? 5.789 7.882 28.007 1.00 76.19 323 PRO A CA 1
ATOM 2659 C C . PRO A 1 323 ? 5.068 8.699 26.934 1.00 76.19 323 PRO A C 1
ATOM 2661 O O . PRO A 1 323 ? 4.436 9.703 27.252 1.00 76.19 323 PRO A O 1
ATOM 2664 N N . LEU A 1 324 ? 5.069 8.216 25.685 1.00 71.81 324 LEU A N 1
ATOM 2665 C CA . LEU A 1 324 ? 4.427 8.883 24.553 1.00 71.81 324 LEU A CA 1
ATOM 2666 C C . LEU A 1 324 ? 2.918 9.103 24.756 1.00 71.81 324 LEU A C 1
ATOM 2668 O O . LEU A 1 324 ? 2.363 10.037 24.181 1.00 71.81 324 LEU A O 1
ATOM 2672 N N . TYR A 1 325 ? 2.234 8.285 25.566 1.00 73.31 325 TYR A N 1
ATOM 2673 C CA . TYR A 1 325 ? 0.807 8.496 25.847 1.00 73.31 325 TYR A CA 1
ATOM 2674 C C . TYR A 1 325 ? 0.542 9.599 26.878 1.00 73.31 325 TYR A C 1
ATOM 2676 O O . TYR A 1 325 ? -0.599 10.048 26.976 1.00 73.31 325 TYR A O 1
ATOM 2684 N N . ASN A 1 326 ? 1.560 10.025 27.637 1.00 72.38 326 ASN A N 1
ATOM 2685 C CA . ASN A 1 326 ? 1.453 11.003 28.723 1.00 72.38 326 ASN A CA 1
ATOM 2686 C C . ASN A 1 326 ? 0.274 10.722 29.674 1.00 72.38 326 ASN A C 1
ATOM 2688 O O . ASN A 1 326 ? -0.595 11.565 29.908 1.00 72.38 326 ASN A O 1
ATOM 2692 N N . LEU A 1 327 ? 0.209 9.486 30.170 1.00 74.44 327 LEU A N 1
ATOM 2693 C CA . LEU A 1 327 ? -0.858 9.016 31.049 1.00 74.44 327 LEU A CA 1
ATOM 2694 C C . LEU A 1 327 ? -0.419 9.035 32.517 1.00 74.44 327 LEU A C 1
ATOM 2696 O O . LEU A 1 327 ? 0.757 8.802 32.806 1.00 74.44 327 LEU A O 1
ATOM 2700 N N . PRO A 1 328 ? -1.355 9.246 33.463 1.00 72.25 328 PRO A N 1
ATOM 2701 C CA . PRO A 1 328 ? -1.071 9.035 34.877 1.00 72.25 328 PRO A CA 1
ATOM 2702 C C . PRO A 1 328 ? -0.714 7.566 35.139 1.00 72.25 328 PRO A C 1
ATOM 2704 O O . PRO A 1 328 ? -1.121 6.676 34.393 1.00 72.25 328 PRO A O 1
ATOM 2707 N N . GLU A 1 329 ? 0.002 7.292 36.231 1.00 75.44 329 GLU A N 1
ATOM 2708 C CA . GLU A 1 329 ? 0.425 5.931 36.574 1.00 75.44 329 GLU A CA 1
ATOM 2709 C C . GLU A 1 329 ? -0.784 4.978 36.709 1.00 75.44 329 GLU A C 1
ATOM 2711 O O . GLU A 1 329 ? -1.604 5.092 37.628 1.00 75.44 329 GLU A O 1
ATOM 2716 N N . ILE A 1 330 ? -0.897 4.009 35.793 1.00 82.81 330 ILE A N 1
ATOM 2717 C CA . ILE A 1 330 ? -1.986 3.025 35.782 1.00 82.81 330 ILE A CA 1
ATOM 2718 C C . ILE A 1 330 ? -1.529 1.733 36.463 1.00 82.81 330 ILE A C 1
ATOM 2720 O O . ILE A 1 330 ? -0.598 1.070 36.010 1.00 82.81 330 ILE A O 1
ATOM 2724 N N . LYS A 1 331 ? -2.226 1.346 37.540 1.00 76.06 331 LYS A N 1
ATOM 2725 C CA . LYS A 1 331 ? -1.894 0.162 38.360 1.00 76.06 331 LYS A CA 1
ATOM 2726 C C . LYS A 1 331 ? -2.805 -1.045 38.137 1.00 76.06 331 LYS A C 1
ATOM 2728 O O . LYS A 1 331 ? -2.494 -2.125 38.627 1.00 76.06 331 LYS A O 1
ATOM 2733 N N . THR A 1 332 ? -3.922 -0.888 37.423 1.00 79.94 332 THR A N 1
ATOM 2734 C CA . THR A 1 332 ? -4.904 -1.967 37.224 1.00 79.94 332 THR A CA 1
ATOM 2735 C C . THR A 1 332 ? -5.250 -2.171 35.756 1.00 79.94 332 THR A C 1
ATOM 2737 O O . THR A 1 332 ? -5.363 -1.211 34.992 1.00 79.94 332 THR A O 1
ATOM 2740 N N . ILE A 1 333 ? -5.485 -3.435 35.389 1.00 75.81 333 ILE A N 1
ATOM 2741 C CA . ILE A 1 333 ? -5.916 -3.829 34.041 1.00 75.81 333 ILE A CA 1
ATOM 2742 C C . ILE A 1 333 ? -7.255 -3.169 33.699 1.00 75.81 333 ILE A C 1
ATOM 2744 O O . ILE A 1 333 ? -7.421 -2.672 32.595 1.00 75.81 333 ILE A O 1
ATOM 2748 N N . ASP A 1 334 ? -8.193 -3.089 34.644 1.00 81.44 334 ASP A N 1
ATOM 2749 C CA . ASP A 1 334 ? -9.507 -2.473 34.434 1.00 81.44 334 ASP A CA 1
ATOM 2750 C C . ASP A 1 334 ? -9.390 -1.011 33.987 1.00 81.44 334 ASP A C 1
ATOM 2752 O O . ASP A 1 334 ? -10.031 -0.605 33.016 1.00 81.44 334 ASP A O 1
ATOM 2756 N N . LYS A 1 335 ? -8.532 -0.227 34.657 1.00 79.62 335 LYS A N 1
ATOM 2757 C CA . LYS A 1 335 ? -8.277 1.172 34.292 1.00 79.62 335 LYS A CA 1
ATOM 2758 C C . LYS A 1 335 ? -7.531 1.270 32.967 1.00 79.62 335 LYS A C 1
ATOM 2760 O O . LYS A 1 335 ? -7.886 2.115 32.156 1.00 79.62 335 LYS A O 1
ATOM 2765 N N . ALA A 1 336 ? -6.551 0.395 32.736 1.00 80.19 336 ALA A N 1
ATOM 2766 C CA . ALA A 1 336 ? -5.808 0.349 31.481 1.00 80.19 336 ALA A CA 1
ATOM 2767 C C . ALA A 1 336 ? -6.744 0.088 30.291 1.00 80.19 336 ALA A C 1
ATOM 2769 O O . ALA A 1 336 ? -6.816 0.893 29.373 1.00 80.19 336 ALA A O 1
ATOM 2770 N N . VAL A 1 337 ? -7.535 -0.984 30.340 1.00 83.94 337 VAL A N 1
ATOM 2771 C CA . VAL A 1 337 ? -8.483 -1.353 29.278 1.00 83.94 337 VAL A CA 1
ATOM 2772 C C . VAL A 1 337 ? -9.556 -0.283 29.084 1.00 83.94 337 VAL A C 1
ATOM 2774 O O . VAL A 1 337 ? -9.896 0.028 27.946 1.00 83.94 337 VAL A O 1
ATOM 2777 N N . SER A 1 338 ? -10.076 0.305 30.165 1.00 83.56 338 SER A N 1
ATOM 2778 C CA . SER A 1 338 ? -11.088 1.367 30.067 1.00 83.56 338 SER A CA 1
ATOM 2779 C C . SER A 1 338 ? -10.538 2.626 29.403 1.00 83.56 338 SER A C 1
ATOM 2781 O O . SER A 1 338 ? -11.241 3.259 28.622 1.00 83.56 338 SER A O 1
ATOM 2783 N N . LEU A 1 339 ? -9.283 2.976 29.697 1.00 79.19 339 LEU A N 1
ATOM 2784 C CA . LEU A 1 339 ? -8.629 4.159 29.148 1.00 79.19 339 LEU A CA 1
ATOM 2785 C C . LEU A 1 339 ? -8.235 3.967 27.682 1.00 79.19 339 LEU A C 1
ATOM 2787 O O . LEU A 1 339 ? -8.429 4.866 26.871 1.00 79.19 339 LEU A O 1
ATOM 2791 N N . LEU A 1 340 ? -7.701 2.794 27.337 1.00 79.06 340 LEU A N 1
ATOM 2792 C CA . LEU A 1 340 ? -7.356 2.452 25.956 1.00 79.06 340 LEU A CA 1
ATOM 2793 C C . LEU A 1 340 ? -8.622 2.279 25.102 1.00 79.06 340 LEU A C 1
ATOM 2795 O O . LEU A 1 340 ? -8.667 2.671 23.938 1.00 79.06 340 LEU A O 1
ATOM 2799 N N . GLY A 1 341 ? -9.667 1.695 25.687 1.00 80.75 341 GLY A N 1
ATOM 2800 C CA . GLY A 1 341 ? -10.905 1.363 25.003 1.00 80.75 341 GLY A CA 1
ATOM 2801 C C . GLY A 1 341 ? -10.753 0.213 24.002 1.00 80.75 341 GLY A C 1
ATOM 2802 O O . GLY A 1 341 ? -9.657 -0.256 23.687 1.00 80.75 341 GLY A O 1
ATOM 2803 N N . LYS A 1 342 ? -11.892 -0.246 23.469 1.00 78.94 342 LYS A N 1
ATOM 2804 C CA . LYS A 1 342 ? -11.960 -1.392 22.546 1.00 78.94 342 LYS A CA 1
ATOM 2805 C C . LYS A 1 342 ? -11.078 -1.235 21.310 1.00 78.94 342 LYS A C 1
ATOM 2807 O O . LYS A 1 342 ? -10.304 -2.124 20.973 1.00 78.94 342 LYS A O 1
ATOM 2812 N N . LYS A 1 343 ? -11.199 -0.084 20.648 1.00 68.75 343 LYS A N 1
ATOM 2813 C CA . LYS A 1 343 ? -10.580 0.192 19.345 1.00 68.75 343 LYS A CA 1
ATOM 2814 C C . LYS A 1 343 ? -9.055 0.135 19.434 1.00 68.75 343 LYS A C 1
ATOM 2816 O O . LYS A 1 343 ? -8.412 -0.535 18.632 1.00 68.75 343 LYS A O 1
ATOM 2821 N N . TYR A 1 344 ? -8.485 0.770 20.455 1.00 72.06 344 TYR A N 1
ATOM 2822 C CA . TYR A 1 344 ? -7.040 0.798 20.630 1.00 72.06 344 TYR A CA 1
ATOM 2823 C C . TYR A 1 344 ? -6.484 -0.524 21.159 1.00 72.06 344 TYR A C 1
ATOM 2825 O O . TYR A 1 344 ? -5.463 -1.013 20.676 1.00 72.06 344 TYR A O 1
ATOM 2833 N N . LEU A 1 345 ? -7.191 -1.154 22.102 1.00 78.62 345 LEU A N 1
ATOM 2834 C CA . LEU A 1 345 ? -6.765 -2.437 22.645 1.00 78.62 345 LEU A CA 1
ATOM 2835 C C . LEU A 1 345 ? -6.734 -3.529 21.573 1.00 78.62 345 LEU A C 1
ATOM 2837 O O . LEU A 1 345 ? -5.796 -4.323 21.555 1.00 78.62 345 LEU A O 1
ATOM 2841 N N . ASN A 1 346 ? -7.691 -3.525 20.639 1.00 74.00 346 ASN A N 1
ATOM 2842 C CA . ASN A 1 346 ? -7.674 -4.413 19.478 1.00 74.00 346 ASN A CA 1
ATOM 2843 C C . ASN A 1 346 ? -6.334 -4.335 18.734 1.00 74.00 346 ASN A C 1
ATOM 2845 O O . ASN A 1 346 ? -5.683 -5.345 18.484 1.00 74.00 346 ASN A O 1
ATOM 2849 N N . ALA A 1 347 ? -5.877 -3.119 18.450 1.00 66.00 347 ALA A N 1
ATOM 2850 C CA . ALA A 1 347 ? -4.647 -2.894 17.713 1.00 66.00 347 ALA A CA 1
ATOM 2851 C C . ALA A 1 347 ? -3.379 -3.253 18.511 1.00 66.00 347 ALA A C 1
ATOM 2853 O O . ALA A 1 347 ? -2.442 -3.811 17.942 1.00 66.00 347 ALA A O 1
ATOM 2854 N N . ILE A 1 348 ? -3.355 -3.020 19.829 1.00 74.00 348 ILE A N 1
ATOM 2855 C CA . ILE A 1 348 ? -2.247 -3.448 20.703 1.00 74.00 348 ILE A CA 1
ATOM 2856 C C . ILE A 1 348 ? -2.130 -4.973 20.728 1.00 74.00 348 ILE A C 1
ATOM 2858 O O . ILE A 1 348 ? -1.033 -5.521 20.619 1.00 74.00 348 ILE A O 1
ATOM 2862 N N . VAL A 1 349 ? -3.258 -5.670 20.866 1.00 71.75 349 VAL A N 1
ATOM 2863 C CA . VAL A 1 349 ? -3.280 -7.136 20.880 1.00 71.75 349 VAL A CA 1
ATOM 2864 C C . VAL A 1 349 ? -2.843 -7.688 19.525 1.00 71.75 349 VAL A C 1
ATOM 2866 O O . VAL A 1 349 ? -2.058 -8.630 19.471 1.00 71.75 349 VAL A O 1
ATOM 2869 N N . LEU A 1 350 ? -3.265 -7.054 18.430 1.00 64.25 350 LEU A N 1
ATOM 2870 C CA . LEU A 1 350 ? -2.823 -7.387 17.076 1.00 64.25 350 LEU A CA 1
ATOM 2871 C C . LEU A 1 350 ? -1.320 -7.162 16.869 1.00 64.25 350 LEU A C 1
ATOM 2873 O O . LEU A 1 350 ? -0.660 -7.982 16.231 1.00 64.25 350 LEU A O 1
ATOM 2877 N N . LYS A 1 351 ? -0.747 -6.104 17.458 1.00 65.50 351 LYS A N 1
ATOM 2878 C CA . LYS A 1 351 ? 0.693 -5.819 17.386 1.00 65.50 351 LYS A CA 1
ATOM 2879 C C . LYS A 1 351 ? 1.515 -7.032 17.826 1.00 65.50 351 LYS A C 1
ATOM 2881 O O . LYS A 1 351 ? 2.534 -7.304 17.211 1.00 65.50 351 LYS A O 1
ATOM 2886 N N . GLN A 1 352 ? 1.055 -7.809 18.808 1.00 67.31 352 GLN A N 1
ATOM 2887 C CA . GLN A 1 352 ? 1.781 -8.923 19.449 1.00 67.31 352 GLN A CA 1
ATOM 2888 C C . GLN A 1 352 ? 2.097 -10.120 18.561 1.00 67.31 352 GLN A C 1
ATOM 2890 O O . GLN A 1 352 ? 2.909 -10.973 18.924 1.00 67.31 352 GLN A O 1
ATOM 2895 N N . LEU A 1 353 ? 1.506 -10.175 17.375 1.00 57.66 353 LEU A N 1
ATOM 2896 C CA . LEU A 1 353 ? 1.823 -11.195 16.378 1.00 57.66 353 LEU A CA 1
ATOM 2897 C C . LEU A 1 353 ? 3.253 -11.047 15.850 1.00 57.66 353 LEU A C 1
ATOM 2899 O O . LEU A 1 353 ? 3.776 -11.974 15.234 1.00 57.66 353 LEU A O 1
ATOM 2903 N N . HIS A 1 354 ? 3.917 -9.929 16.168 1.00 60.28 354 HIS A N 1
ATOM 2904 C CA . HIS A 1 354 ? 5.336 -9.711 15.930 1.00 60.28 354 HIS A CA 1
ATOM 2905 C C . HIS A 1 354 ? 6.255 -10.709 16.656 1.00 60.28 354 HIS A C 1
ATOM 2907 O O . HIS A 1 354 ? 7.415 -10.824 16.284 1.00 60.28 354 HIS A O 1
ATOM 2913 N N . LYS A 1 355 ? 5.786 -11.460 17.669 1.00 54.53 355 LYS A N 1
ATOM 2914 C CA . LYS A 1 355 ? 6.635 -12.409 18.426 1.00 54.53 355 LYS A CA 1
ATOM 2915 C C . LYS A 1 355 ? 7.197 -13.568 17.586 1.00 54.53 355 LYS A C 1
ATOM 2917 O O . LYS A 1 355 ? 8.090 -14.265 18.049 1.00 54.53 355 LYS A O 1
ATOM 2922 N N . ASN A 1 356 ? 6.713 -13.739 16.355 1.00 50.69 356 ASN A N 1
ATOM 2923 C CA . ASN A 1 356 ? 7.232 -14.698 15.374 1.00 50.69 356 ASN A CA 1
ATOM 2924 C C . ASN A 1 356 ? 8.310 -14.107 14.437 1.00 50.69 356 ASN A C 1
ATOM 2926 O O . ASN A 1 356 ? 8.693 -14.758 13.463 1.00 50.69 356 ASN A O 1
ATOM 2930 N N . PHE A 1 357 ? 8.763 -12.874 14.678 1.00 58.47 357 PHE A N 1
ATOM 2931 C CA . PHE A 1 357 ? 9.689 -12.145 13.813 1.00 58.47 357 PHE A CA 1
ATOM 2932 C C . PHE A 1 357 ? 11.020 -11.901 14.527 1.00 58.47 357 PHE A C 1
ATOM 2934 O O . PHE A 1 357 ? 11.043 -11.539 15.703 1.00 58.47 357 PHE A O 1
ATOM 2941 N N . ASP A 1 358 ? 12.129 -12.083 13.807 1.00 62.59 358 ASP A N 1
ATOM 2942 C CA . ASP A 1 358 ? 13.450 -11.671 14.279 1.00 62.59 358 ASP A CA 1
ATOM 2943 C C . ASP A 1 358 ? 13.624 -10.171 14.008 1.00 62.59 358 ASP A C 1
ATOM 2945 O O . ASP A 1 358 ? 13.652 -9.715 12.864 1.00 62.59 358 ASP A O 1
ATOM 2949 N N . PHE A 1 359 ? 13.700 -9.381 15.075 1.00 62.94 359 PHE A N 1
ATOM 2950 C CA . PHE A 1 359 ? 13.793 -7.926 14.979 1.00 62.94 359 PHE A CA 1
ATOM 2951 C C . PHE A 1 359 ? 15.185 -7.422 14.609 1.00 62.94 359 PHE A C 1
ATOM 2953 O O . PHE A 1 359 ? 15.321 -6.241 14.281 1.00 62.94 359 PHE A O 1
ATOM 2960 N N . SER A 1 360 ? 16.205 -8.288 14.622 1.00 62.09 360 SER A N 1
ATOM 2961 C CA . SER A 1 360 ? 17.538 -7.933 14.125 1.00 62.09 360 SER A CA 1
ATOM 2962 C C . SER A 1 360 ? 17.521 -7.599 12.628 1.00 62.09 360 SER A C 1
ATOM 2964 O O . SER A 1 360 ? 18.436 -6.951 12.118 1.00 62.09 360 SER A O 1
ATOM 2966 N N . ASP A 1 361 ? 16.467 -7.989 11.906 1.00 74.69 361 ASP A N 1
ATOM 2967 C CA . ASP A 1 361 ? 16.308 -7.714 10.479 1.00 74.69 361 ASP A CA 1
ATOM 2968 C C . ASP A 1 361 ? 16.064 -6.243 10.155 1.00 74.69 361 ASP A C 1
ATOM 2970 O O . ASP A 1 361 ? 16.482 -5.780 9.095 1.00 74.69 361 ASP A O 1
ATOM 2974 N N . LEU A 1 362 ? 15.517 -5.468 11.092 1.00 84.00 362 LEU A N 1
ATOM 2975 C CA . LEU A 1 362 ? 15.207 -4.050 10.894 1.00 84.00 362 LEU A CA 1
ATOM 2976 C C . LEU A 1 362 ? 16.439 -3.150 10.691 1.00 84.00 362 LEU A C 1
ATOM 2978 O O . LEU A 1 362 ? 16.299 -2.032 10.194 1.00 84.00 362 LEU A O 1
ATOM 2982 N N . GLU A 1 363 ? 17.648 -3.640 10.977 1.00 85.50 363 GLU A N 1
ATOM 2983 C CA . GLU A 1 363 ? 18.892 -2.914 10.697 1.00 85.50 363 GLU A CA 1
ATOM 2984 C C . GLU A 1 363 ? 19.040 -2.559 9.205 1.00 85.50 363 GLU A C 1
ATOM 2986 O O . GLU A 1 363 ? 19.666 -1.555 8.861 1.00 85.50 363 GLU A O 1
ATOM 2991 N N . VAL A 1 364 ? 18.412 -3.315 8.292 1.00 88.81 364 VAL A N 1
ATOM 2992 C CA . VAL A 1 364 ? 18.421 -2.973 6.856 1.00 88.81 364 VAL A CA 1
ATOM 2993 C C . VAL A 1 364 ? 17.741 -1.632 6.562 1.00 88.81 364 VAL A C 1
ATOM 2995 O O . VAL A 1 364 ? 18.120 -0.959 5.609 1.00 88.81 364 VAL A O 1
ATOM 2998 N N . TYR A 1 365 ? 16.805 -1.213 7.418 1.00 89.94 365 TYR A N 1
ATOM 2999 C CA . TYR A 1 365 ? 16.156 0.101 7.397 1.00 89.94 365 TYR A CA 1
ATOM 3000 C C . TYR A 1 365 ? 16.888 1.148 8.253 1.00 89.94 365 TYR A C 1
ATOM 3002 O O . TYR A 1 365 ? 16.414 2.274 8.373 1.00 89.94 365 TYR A O 1
ATOM 3010 N N . LYS A 1 366 ? 18.033 0.799 8.857 1.00 89.75 366 LYS A N 1
ATOM 3011 C CA . LYS A 1 366 ? 18.786 1.636 9.808 1.00 89.75 366 LYS A CA 1
ATOM 3012 C C . LYS A 1 366 ? 17.962 2.024 11.054 1.00 89.75 366 LYS A C 1
ATOM 3014 O O . LYS A 1 366 ? 18.174 3.095 11.620 1.00 89.75 366 LYS A O 1
ATOM 3019 N N . ILE A 1 367 ? 17.040 1.158 11.496 1.00 87.75 367 ILE A N 1
ATOM 3020 C CA . ILE A 1 367 ? 16.211 1.382 12.694 1.00 87.75 367 ILE A CA 1
ATOM 3021 C C . ILE A 1 367 ? 16.283 0.225 13.691 1.00 87.75 367 ILE A C 1
ATOM 3023 O O . ILE A 1 367 ? 16.477 -0.934 13.335 1.00 87.75 367 ILE A O 1
ATOM 3027 N N . SER A 1 368 ? 16.065 0.555 14.961 1.00 85.25 368 SER A N 1
ATOM 3028 C CA . SER A 1 368 ? 15.868 -0.404 16.049 1.00 85.25 368 SER A CA 1
ATOM 3029 C C . SER A 1 368 ? 14.405 -0.842 16.176 1.00 85.25 368 SER A C 1
ATOM 3031 O O . SER A 1 368 ? 13.484 -0.154 15.732 1.00 85.25 368 SER A O 1
ATOM 3033 N N . TYR A 1 369 ? 14.171 -1.943 16.897 1.00 79.44 369 TYR A N 1
ATOM 3034 C CA . TYR A 1 369 ? 12.817 -2.352 17.286 1.00 79.44 369 TYR A CA 1
ATOM 3035 C C . TYR A 1 369 ? 12.066 -1.259 18.062 1.00 79.44 369 TYR A C 1
ATOM 3037 O O . TYR A 1 369 ? 10.871 -1.053 17.849 1.00 79.44 369 TYR A O 1
ATOM 3045 N N . LYS A 1 370 ? 12.766 -0.526 18.939 1.00 79.69 370 LYS A N 1
ATOM 3046 C CA . LYS A 1 370 ? 12.166 0.584 19.687 1.00 79.69 370 LYS A CA 1
ATOM 3047 C C . LYS A 1 370 ? 11.641 1.655 18.730 1.00 79.69 370 LYS A C 1
ATOM 3049 O O . LYS A 1 370 ? 10.474 2.008 18.818 1.00 79.69 370 LYS A O 1
ATOM 3054 N N . GLN A 1 371 ? 12.453 2.087 17.763 1.00 85.00 371 GLN A N 1
ATOM 3055 C CA . GLN A 1 371 ? 12.026 3.061 16.751 1.00 85.00 371 GLN A CA 1
ATOM 3056 C C . GLN A 1 371 ? 10.849 2.547 15.914 1.00 85.00 371 GLN A C 1
ATOM 3058 O O . GLN A 1 371 ? 9.883 3.279 15.721 1.00 85.00 371 GLN A O 1
ATOM 3063 N N . PHE A 1 372 ? 10.882 1.282 15.482 1.00 83.44 372 PHE A N 1
ATOM 3064 C CA . PHE A 1 372 ? 9.764 0.647 14.775 1.00 83.44 372 PHE A CA 1
ATOM 3065 C C . PHE A 1 372 ? 8.461 0.673 15.593 1.00 83.44 372 PHE A C 1
ATOM 3067 O O . PHE A 1 372 ? 7.389 0.984 15.069 1.00 83.44 372 PHE A O 1
ATOM 3074 N N . SER A 1 373 ? 8.546 0.375 16.892 1.00 78.50 373 SER A N 1
ATOM 3075 C CA . SER A 1 373 ? 7.406 0.439 17.807 1.00 78.50 373 SER A CA 1
ATOM 3076 C C . SER A 1 373 ? 6.912 1.875 18.009 1.00 78.50 373 SER A C 1
ATOM 3078 O O . SER A 1 373 ? 5.703 2.111 17.990 1.00 78.50 373 SER A O 1
ATOM 3080 N N . ASP A 1 374 ? 7.830 2.830 18.166 1.00 82.56 374 ASP A N 1
ATOM 3081 C CA . ASP A 1 374 ? 7.514 4.242 18.380 1.00 82.56 374 ASP A CA 1
ATOM 3082 C C . ASP A 1 374 ? 6.811 4.857 17.162 1.00 82.56 374 ASP A C 1
ATOM 3084 O O . ASP A 1 374 ? 5.943 5.709 17.341 1.00 82.56 374 ASP A O 1
ATOM 3088 N N . VAL A 1 375 ? 7.123 4.416 15.934 1.00 88.00 375 VAL A N 1
ATOM 3089 C CA . VAL A 1 375 ? 6.400 4.825 14.710 1.00 88.00 375 VAL A CA 1
ATOM 3090 C C . VAL A 1 375 ? 4.907 4.539 14.845 1.00 88.00 375 VAL A C 1
ATOM 3092 O O . VAL A 1 375 ? 4.092 5.446 14.673 1.00 88.00 375 VAL A O 1
ATOM 3095 N N . ALA A 1 376 ? 4.541 3.301 15.187 1.00 80.50 376 ALA A N 1
ATOM 3096 C CA . ALA A 1 376 ? 3.145 2.892 15.333 1.00 80.50 376 ALA A CA 1
ATOM 3097 C C . ALA A 1 376 ? 2.426 3.721 16.412 1.00 80.50 376 ALA A C 1
ATOM 3099 O O . ALA A 1 376 ? 1.313 4.204 16.195 1.00 80.50 376 ALA A O 1
ATOM 3100 N N . THR A 1 377 ? 3.090 3.952 17.548 1.00 80.94 377 THR A N 1
ATOM 3101 C CA . THR A 1 377 ? 2.557 4.770 18.645 1.00 80.94 377 THR A CA 1
ATOM 3102 C C . THR A 1 377 ? 2.372 6.231 18.240 1.00 80.94 377 THR A C 1
ATOM 3104 O O . THR A 1 377 ? 1.297 6.791 18.448 1.00 80.94 377 THR A O 1
ATOM 3107 N N . LYS A 1 378 ? 3.376 6.859 17.619 1.00 88.88 378 LYS A N 1
ATOM 3108 C CA . LYS A 1 378 ? 3.290 8.251 17.153 1.00 88.88 378 LYS A CA 1
ATOM 3109 C C . LYS A 1 378 ? 2.188 8.411 16.108 1.00 88.88 378 LYS A C 1
ATOM 3111 O O . LYS A 1 378 ? 1.405 9.354 16.199 1.00 88.88 378 LYS A O 1
ATOM 3116 N N . ARG A 1 379 ? 2.086 7.485 15.141 1.00 91.88 379 ARG A N 1
ATOM 3117 C CA . ARG A 1 379 ? 1.035 7.503 14.107 1.00 91.88 379 ARG A CA 1
ATOM 3118 C C . ARG A 1 379 ? -0.348 7.391 14.730 1.00 91.88 379 ARG A C 1
ATOM 3120 O O . ARG A 1 379 ? -1.237 8.163 14.377 1.00 91.88 379 ARG A O 1
ATOM 3127 N N . TYR A 1 380 ? -0.515 6.490 15.694 1.00 86.81 380 TYR A N 1
ATOM 3128 C CA . TYR A 1 380 ? -1.750 6.391 16.461 1.00 86.81 380 TYR A CA 1
ATOM 3129 C C . TYR A 1 380 ? -2.081 7.690 17.193 1.00 86.81 380 TYR A C 1
ATOM 3131 O O . TYR A 1 380 ? -3.204 8.167 17.084 1.00 86.81 380 TYR A O 1
ATOM 3139 N N . LEU A 1 381 ? -1.125 8.271 17.920 1.00 86.06 381 LEU A N 1
ATOM 3140 C CA . LEU A 1 381 ? -1.338 9.497 18.688 1.00 86.06 381 LEU A CA 1
ATOM 3141 C C . LEU A 1 381 ? -1.705 10.680 17.795 1.00 86.06 381 LEU A C 1
ATOM 3143 O O . LEU A 1 381 ? -2.613 11.440 18.134 1.00 86.06 381 LEU A O 1
ATOM 3147 N N . LEU A 1 382 ? -1.036 10.812 16.648 1.00 94.38 382 LEU A N 1
ATOM 3148 C CA . LEU A 1 382 ? -1.358 11.833 15.658 1.00 94.38 382 LEU A CA 1
ATOM 3149 C C . LEU A 1 382 ? -2.775 11.628 15.125 1.00 94.38 382 LEU A C 1
ATOM 3151 O O . LEU A 1 382 ? -3.573 12.564 15.136 1.00 94.38 382 LEU A O 1
ATOM 3155 N N . MET A 1 383 ? -3.114 10.394 14.745 1.00 92.62 383 MET A N 1
ATOM 3156 C CA . MET A 1 383 ? -4.454 10.047 14.286 1.00 92.62 383 MET A CA 1
ATOM 3157 C C . MET A 1 383 ? -5.512 10.310 15.365 1.00 92.62 383 MET A C 1
ATOM 3159 O O . MET A 1 383 ? -6.546 10.902 15.085 1.00 92.62 383 MET A O 1
ATOM 3163 N N . LEU A 1 384 ? -5.242 9.946 16.619 1.00 84.56 384 LEU A N 1
ATOM 3164 C CA . LEU A 1 384 ? -6.130 10.169 17.755 1.00 84.56 384 LEU A CA 1
ATOM 3165 C C . LEU A 1 384 ? -6.395 11.659 17.975 1.00 84.56 384 LEU A C 1
ATOM 3167 O O . LEU A 1 384 ? -7.549 12.074 18.062 1.00 84.56 384 LEU A O 1
ATOM 3171 N N . LYS A 1 385 ? -5.342 12.476 18.045 1.00 90.25 385 LYS A N 1
ATOM 3172 C CA . LYS A 1 385 ? -5.453 13.921 18.297 1.00 90.25 385 LYS A CA 1
ATOM 3173 C C . LYS A 1 385 ? -6.085 14.674 17.128 1.00 90.25 385 LYS A C 1
ATOM 3175 O O . LYS A 1 385 ? -6.810 15.639 17.361 1.00 90.25 385 LYS A O 1
ATOM 3180 N N . TRP A 1 386 ? -5.825 14.237 15.898 1.00 94.56 386 TRP A N 1
ATOM 3181 C CA . TRP A 1 386 ? -6.387 14.846 14.699 1.00 94.56 386 TRP A CA 1
ATOM 3182 C C . TRP A 1 386 ? -7.825 14.384 14.448 1.00 94.56 386 TRP A C 1
ATOM 3184 O O . TRP A 1 386 ? -8.753 15.189 14.495 1.00 94.56 386 TRP A O 1
ATOM 3194 N N . TYR A 1 387 ? -8.036 13.085 14.232 1.00 91.25 387 TYR A N 1
ATOM 3195 C CA . TYR A 1 387 ? -9.313 12.556 13.758 1.00 91.25 387 TYR A CA 1
ATOM 3196 C C . TYR A 1 387 ? -10.407 12.492 14.824 1.00 91.25 387 TYR A C 1
ATOM 3198 O O . TYR A 1 387 ? -11.580 12.468 14.460 1.00 91.25 387 TYR A O 1
ATOM 3206 N N . SER A 1 388 ? -10.082 12.578 16.120 1.00 86.12 388 SER A N 1
ATOM 3207 C CA . SER A 1 388 ? -11.111 12.787 17.159 1.00 86.12 388 SER A CA 1
ATOM 3208 C C . SER A 1 388 ? -11.894 14.090 16.976 1.00 86.12 388 SER A C 1
ATOM 3210 O O . SER A 1 388 ? -13.045 14.167 17.397 1.00 86.12 388 SER A O 1
ATOM 3212 N N . LYS A 1 389 ? -11.294 15.088 16.314 1.00 89.38 389 LYS A N 1
ATOM 3213 C CA . LYS A 1 389 ? -11.921 16.373 15.975 1.00 89.38 389 LYS A CA 1
ATOM 3214 C C . LYS A 1 389 ? -12.526 16.405 14.565 1.00 89.38 389 LYS A C 1
ATOM 3216 O O . LYS A 1 389 ? -13.196 17.374 14.231 1.00 89.38 389 LYS A O 1
ATOM 3221 N N . VAL A 1 390 ? -12.281 15.377 13.747 1.00 90.44 390 VAL A N 1
ATOM 3222 C CA . VAL A 1 390 ? -12.755 15.281 12.353 1.00 90.44 390 VAL A CA 1
ATOM 3223 C C . VAL A 1 390 ? -13.911 14.290 12.243 1.00 90.44 390 VAL A C 1
ATOM 3225 O O . VAL A 1 390 ? -14.995 14.650 11.799 1.00 90.44 390 VAL A O 1
ATOM 3228 N N . SER A 1 391 ? -13.696 13.036 12.649 1.00 86.88 391 SER A N 1
ATOM 3229 C CA . SER A 1 391 ? -14.691 11.970 12.544 1.00 86.88 391 SER A CA 1
ATOM 3230 C C . SER A 1 391 ? -14.449 10.866 13.576 1.00 86.88 391 SER A C 1
ATOM 3232 O O . SER A 1 391 ? -13.539 10.042 13.459 1.00 86.88 391 SER A O 1
ATOM 3234 N N . ILE A 1 392 ? -15.322 10.818 14.584 1.00 77.38 392 ILE A N 1
ATOM 3235 C CA . ILE A 1 392 ? -15.290 9.820 15.666 1.00 77.38 392 ILE A CA 1
ATOM 3236 C C . ILE A 1 392 ? -15.600 8.406 15.142 1.00 77.38 392 ILE A C 1
ATOM 3238 O O . ILE A 1 392 ? -15.084 7.417 15.677 1.00 77.38 392 ILE A O 1
ATOM 3242 N N . SER A 1 393 ? -16.425 8.293 14.095 1.00 77.88 393 SER A N 1
ATOM 3243 C CA . SER A 1 393 ? -16.743 7.006 13.467 1.00 77.88 393 SER A CA 1
ATOM 3244 C C . SER A 1 393 ? -15.520 6.430 12.747 1.00 77.88 393 SER A C 1
ATOM 3246 O O . SER A 1 393 ? -15.145 5.290 13.019 1.00 77.88 393 SER A O 1
ATOM 3248 N N . ALA A 1 394 ? -14.831 7.240 11.934 1.00 82.19 394 ALA A N 1
ATOM 3249 C CA . ALA A 1 394 ? -13.634 6.837 11.188 1.00 82.19 394 ALA A CA 1
ATOM 3250 C C . ALA A 1 394 ? -12.417 6.560 12.084 1.00 82.19 394 ALA A C 1
ATOM 3252 O O . ALA A 1 394 ? -11.553 5.749 11.741 1.00 82.19 394 ALA A O 1
ATOM 3253 N N . LEU A 1 395 ? -12.350 7.210 13.250 1.00 79.31 395 LEU A N 1
ATOM 3254 C CA . LEU A 1 395 ? -11.211 7.120 14.159 1.00 79.31 395 LEU A CA 1
ATOM 3255 C C . LEU A 1 395 ? -10.869 5.673 14.557 1.00 79.31 395 LEU A C 1
ATOM 3257 O O . LEU A 1 395 ? -9.699 5.342 14.690 1.00 79.31 395 LEU A O 1
ATOM 3261 N N . ALA A 1 396 ? -11.861 4.787 14.694 1.00 71.12 396 ALA A N 1
ATOM 3262 C CA . ALA A 1 396 ? -11.628 3.368 15.003 1.00 71.12 396 ALA A CA 1
ATOM 3263 C C . ALA A 1 396 ? -10.725 2.679 13.982 1.00 71.12 396 ALA A C 1
ATOM 3265 O O . ALA A 1 396 ? -9.713 2.052 14.314 1.00 71.12 396 ALA A O 1
ATOM 3266 N N . THR A 1 397 ? -11.147 2.816 12.731 1.00 78.38 397 THR A N 1
ATOM 3267 C CA . THR A 1 397 ? -10.549 2.219 11.553 1.00 78.38 397 THR A CA 1
ATOM 3268 C C . THR A 1 397 ? -9.146 2.771 11.374 1.00 78.38 397 THR A C 1
ATOM 3270 O O . THR A 1 397 ? -8.181 2.015 11.277 1.00 78.38 397 THR A O 1
ATOM 3273 N N . LEU A 1 398 ? -9.020 4.096 11.451 1.00 84.38 398 LEU A N 1
ATOM 3274 C CA . LEU A 1 398 ? -7.765 4.808 11.255 1.00 84.38 398 LEU A CA 1
ATOM 3275 C C . LEU A 1 398 ? -6.753 4.584 12.379 1.00 84.38 398 LEU A C 1
ATOM 3277 O O . LEU A 1 398 ? -5.570 4.411 12.105 1.00 84.38 398 LEU A O 1
ATOM 3281 N N . SER A 1 399 ? -7.185 4.517 13.640 1.00 77.94 399 SER A N 1
ATOM 3282 C CA . SER A 1 399 ? -6.294 4.166 14.750 1.00 77.94 399 SER A CA 1
ATOM 3283 C C . SER A 1 399 ? -5.725 2.759 14.584 1.00 77.94 399 SER A C 1
ATOM 3285 O O . SER A 1 399 ? -4.530 2.558 14.784 1.00 77.94 399 SER A O 1
ATOM 3287 N N . THR A 1 400 ? -6.553 1.797 14.171 1.00 74.56 400 THR A N 1
ATOM 3288 C CA . THR A 1 400 ? -6.100 0.420 13.929 1.00 74.56 400 THR A CA 1
ATOM 3289 C C . THR A 1 400 ? -5.125 0.363 12.750 1.00 74.56 400 THR A C 1
ATOM 3291 O O . THR A 1 400 ? -4.057 -0.241 12.860 1.00 74.56 400 THR A O 1
ATOM 3294 N N . ALA A 1 401 ? -5.445 1.050 11.649 1.00 83.69 401 ALA A N 1
ATOM 3295 C CA . ALA A 1 401 ? -4.578 1.174 10.481 1.00 83.69 401 ALA A CA 1
ATOM 3296 C C . ALA A 1 401 ? -3.226 1.828 10.818 1.00 83.69 401 ALA A C 1
ATOM 3298 O O . ALA A 1 401 ? -2.185 1.346 10.379 1.00 83.69 401 ALA A O 1
ATOM 3299 N N . ALA A 1 402 ? -3.217 2.871 11.651 1.00 83.56 402 ALA A N 1
ATOM 3300 C CA . ALA A 1 402 ? -2.004 3.578 12.056 1.00 83.56 402 ALA A CA 1
ATOM 3301 C C . ALA A 1 402 ? -1.003 2.695 12.813 1.00 83.56 402 ALA A C 1
ATOM 3303 O O . ALA A 1 402 ? 0.207 2.833 12.629 1.00 83.56 402 ALA A O 1
ATOM 3304 N N . ILE A 1 403 ? -1.506 1.771 13.633 1.00 77.00 403 ILE A N 1
ATOM 3305 C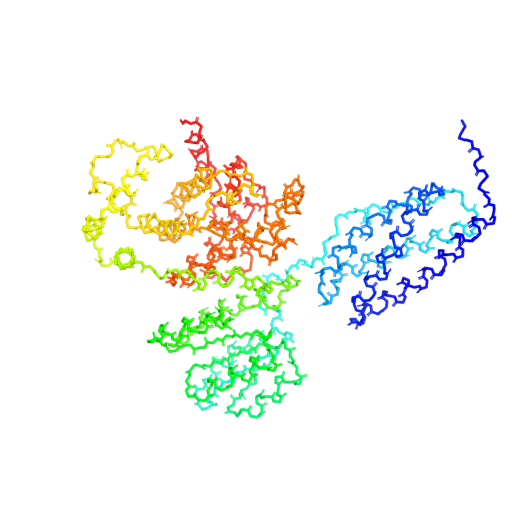 CA . ILE A 1 403 ? -0.683 0.890 14.473 1.00 77.00 403 ILE A CA 1
ATOM 3306 C C . ILE A 1 403 ? -0.132 -0.284 13.673 1.00 77.00 403 ILE A C 1
ATOM 3308 O O . ILE A 1 403 ? 0.984 -0.733 13.917 1.00 77.00 403 ILE A O 1
ATOM 3312 N N . LEU A 1 404 ? -0.926 -0.800 12.735 1.00 79.00 404 LEU A N 1
ATOM 3313 C CA . LEU A 1 404 ? -0.590 -2.005 11.980 1.00 79.00 404 LEU A CA 1
ATOM 3314 C C . LEU A 1 404 ? 0.016 -1.701 10.604 1.00 79.00 404 LEU A C 1
ATOM 3316 O O . LEU A 1 404 ? 0.532 -2.596 9.936 1.00 79.00 404 LEU A O 1
ATOM 3320 N N . GLY A 1 405 ? -0.028 -0.441 10.171 1.00 83.38 405 GLY A N 1
ATOM 3321 C CA . GLY A 1 405 ? 0.354 -0.010 8.829 1.00 83.38 405 GLY A CA 1
ATOM 3322 C C . GLY A 1 405 ? 1.835 -0.184 8.496 1.00 83.38 405 GLY A C 1
ATOM 3323 O O . GLY A 1 405 ? 2.180 -0.208 7.316 1.00 83.38 405 GLY A O 1
ATOM 3324 N N . ASN A 1 406 ? 2.711 -0.363 9.489 1.00 86.62 406 ASN A N 1
ATOM 3325 C CA . ASN A 1 406 ? 4.142 -0.591 9.275 1.00 86.62 406 ASN A CA 1
ATOM 3326 C C . ASN A 1 406 ? 4.591 -2.058 9.426 1.00 86.62 406 ASN A C 1
ATOM 3328 O O . ASN A 1 406 ? 5.772 -2.338 9.242 1.00 86.62 406 ASN A O 1
ATOM 3332 N N . LEU A 1 407 ? 3.683 -3.013 9.682 1.00 81.94 407 LEU A N 1
ATOM 3333 C CA . LEU A 1 407 ? 4.031 -4.440 9.828 1.00 81.94 407 LEU A CA 1
ATOM 3334 C C . LEU A 1 407 ? 4.793 -5.012 8.622 1.00 81.94 407 LEU A C 1
ATOM 3336 O O . LEU A 1 407 ? 5.644 -5.887 8.788 1.00 81.94 407 LEU A O 1
ATOM 3340 N N . GLY A 1 408 ? 4.520 -4.501 7.421 1.00 82.81 408 GLY A N 1
ATOM 3341 C CA . GLY A 1 408 ? 5.189 -4.891 6.187 1.00 82.81 408 GLY A CA 1
ATOM 3342 C C . GLY A 1 408 ? 6.710 -4.736 6.219 1.00 82.81 408 GLY A C 1
ATOM 3343 O O . GLY A 1 408 ? 7.390 -5.574 5.626 1.00 82.81 408 GLY A O 1
ATOM 3344 N N . GLN A 1 409 ? 7.252 -3.767 6.974 1.00 86.75 409 GLN A N 1
ATOM 3345 C CA . GLN A 1 409 ? 8.704 -3.577 7.107 1.00 86.75 409 GLN A CA 1
ATOM 3346 C C . GLN A 1 409 ? 9.395 -4.829 7.643 1.00 86.75 409 GLN A C 1
ATOM 3348 O O . GLN A 1 409 ? 10.495 -5.147 7.208 1.00 86.75 409 GLN A O 1
ATOM 3353 N N . LEU A 1 410 ? 8.757 -5.564 8.561 1.00 80.69 410 LEU A N 1
ATOM 3354 C CA . LEU A 1 410 ? 9.348 -6.765 9.155 1.00 80.69 410 LEU A CA 1
ATOM 3355 C C . LEU A 1 410 ? 9.548 -7.868 8.106 1.00 80.69 410 LEU A C 1
ATOM 3357 O O . LEU A 1 410 ? 10.571 -8.549 8.102 1.00 80.69 410 LEU A O 1
ATOM 3361 N N . LEU A 1 411 ? 8.586 -8.030 7.192 1.00 77.69 411 LEU A N 1
ATOM 3362 C CA . LEU A 1 411 ? 8.676 -9.021 6.117 1.00 77.69 411 LEU A CA 1
ATOM 3363 C C . LEU A 1 411 ? 9.651 -8.612 5.036 1.00 77.69 411 LEU A C 1
ATOM 3365 O O . LEU A 1 411 ? 10.447 -9.437 4.596 1.00 77.69 411 LEU A O 1
ATOM 3369 N N . ILE A 1 412 ? 9.601 -7.347 4.632 1.00 84.81 412 ILE A N 1
ATOM 3370 C CA . ILE A 1 412 ? 10.521 -6.824 3.631 1.00 84.81 412 ILE A CA 1
ATOM 3371 C C . ILE A 1 412 ? 11.958 -6.897 4.164 1.00 84.81 412 ILE A C 1
ATOM 3373 O O . ILE A 1 412 ? 12.850 -7.325 3.437 1.00 84.81 412 ILE A O 1
ATOM 3377 N N . ALA A 1 413 ? 12.185 -6.581 5.442 1.00 86.06 413 ALA A N 1
ATOM 3378 C CA . ALA A 1 413 ? 13.498 -6.676 6.072 1.00 86.06 413 ALA A CA 1
ATOM 3379 C C . ALA A 1 413 ? 14.066 -8.101 6.038 1.00 86.06 413 ALA A C 1
ATOM 3381 O O . ALA A 1 413 ? 15.198 -8.321 5.596 1.00 86.06 413 ALA A O 1
ATOM 3382 N N . LYS A 1 414 ? 13.250 -9.073 6.454 1.00 79.94 414 LYS A N 1
ATOM 3383 C CA . LYS A 1 414 ? 13.607 -10.492 6.420 1.00 79.94 414 LYS A CA 1
ATOM 3384 C C . LYS A 1 414 ? 13.937 -10.956 5.004 1.00 79.94 414 LYS A C 1
ATOM 3386 O O . LYS A 1 414 ? 14.925 -11.655 4.782 1.00 79.94 414 LYS A O 1
ATOM 3391 N N . GLU A 1 415 ? 13.118 -10.547 4.044 1.00 80.12 415 GLU A N 1
ATOM 3392 C CA . GLU A 1 415 ? 13.267 -10.907 2.640 1.00 80.12 415 GLU A CA 1
ATOM 3393 C C . GLU A 1 415 ? 14.544 -10.337 2.015 1.00 80.12 415 GLU A C 1
ATOM 3395 O O . GLU A 1 415 ? 15.269 -11.041 1.305 1.00 80.12 415 GLU A O 1
ATOM 3400 N N . LEU A 1 416 ? 14.848 -9.073 2.320 1.00 85.38 416 LEU A N 1
ATOM 3401 C CA . LEU A 1 416 ? 16.071 -8.401 1.897 1.00 85.38 416 LEU A CA 1
ATOM 3402 C C . LEU A 1 416 ? 17.309 -9.151 2.384 1.00 85.38 416 LEU A C 1
ATOM 3404 O O . LEU A 1 416 ? 18.199 -9.430 1.581 1.00 85.38 416 LEU A O 1
ATOM 3408 N N . LYS A 1 417 ? 17.358 -9.520 3.670 1.00 84.31 417 LYS A N 1
ATOM 3409 C CA . LYS A 1 417 ? 18.492 -10.272 4.222 1.00 84.31 417 LYS A CA 1
ATOM 3410 C C . LYS A 1 417 ? 18.600 -11.671 3.635 1.00 84.31 417 LYS A C 1
ATOM 3412 O O . LYS A 1 417 ? 19.680 -12.075 3.206 1.00 84.31 417 LYS A O 1
ATOM 3417 N N . LYS A 1 418 ? 17.486 -12.406 3.581 1.00 81.12 418 LYS A N 1
ATOM 3418 C CA . LYS A 1 418 ? 17.456 -13.778 3.064 1.00 81.12 418 LYS A CA 1
ATOM 3419 C C . LYS A 1 418 ? 17.993 -13.858 1.631 1.00 81.12 418 LYS A C 1
ATOM 3421 O O . LYS A 1 418 ? 18.755 -14.770 1.317 1.00 81.12 418 LYS A O 1
ATOM 3426 N N . ASN A 1 419 ? 17.659 -12.873 0.797 1.00 78.62 419 ASN A N 1
ATOM 3427 C CA . ASN A 1 419 ? 18.086 -12.805 -0.600 1.00 78.62 419 ASN A CA 1
ATOM 3428 C C . ASN A 1 419 ? 19.346 -11.955 -0.829 1.00 78.62 419 ASN A C 1
ATOM 3430 O O . ASN A 1 419 ? 19.683 -11.678 -1.978 1.00 78.62 419 ASN A O 1
ATOM 3434 N N . LYS A 1 420 ? 20.050 -11.544 0.239 1.00 83.56 420 LYS A N 1
ATOM 3435 C CA . LYS A 1 420 ? 21.276 -10.722 0.181 1.00 83.56 420 LYS A CA 1
ATOM 3436 C C . LYS A 1 420 ? 21.109 -9.425 -0.630 1.00 83.56 420 LYS A C 1
ATOM 3438 O O . LYS A 1 420 ? 22.015 -8.990 -1.337 1.00 83.56 420 LYS A O 1
ATOM 3443 N N . LYS A 1 421 ? 19.921 -8.822 -0.559 1.00 83.56 421 LYS A N 1
ATOM 3444 C CA . LYS A 1 421 ? 19.551 -7.567 -1.233 1.00 83.56 421 LYS A CA 1
ATOM 3445 C C . LYS A 1 421 ? 19.671 -6.339 -0.323 1.00 83.56 421 LYS A C 1
ATOM 3447 O O . LYS A 1 421 ? 19.434 -5.220 -0.774 1.00 83.56 421 LYS A O 1
ATOM 3452 N N . ASP A 1 422 ? 20.045 -6.524 0.939 1.00 87.50 422 ASP A N 1
ATOM 3453 C CA . ASP A 1 422 ? 20.180 -5.467 1.941 1.00 87.50 422 ASP A CA 1
ATOM 3454 C C . ASP A 1 422 ? 21.222 -4.403 1.556 1.00 87.50 422 ASP A C 1
ATOM 3456 O O . ASP A 1 422 ? 20.984 -3.218 1.779 1.00 87.50 422 ASP A O 1
ATOM 3460 N N . GLY A 1 423 ? 22.329 -4.790 0.912 1.00 87.31 423 GLY A N 1
ATOM 3461 C CA . GLY A 1 423 ? 23.332 -3.843 0.410 1.00 87.31 423 GLY A CA 1
ATOM 3462 C C . GLY A 1 423 ? 22.773 -2.893 -0.655 1.00 87.31 423 GLY A C 1
ATOM 3463 O O . GLY A 1 423 ? 22.861 -1.676 -0.511 1.00 87.31 423 GLY A O 1
ATOM 3464 N N . VAL A 1 424 ? 22.127 -3.443 -1.692 1.00 83.06 424 VAL A N 1
ATOM 3465 C CA . VAL A 1 424 ? 21.493 -2.649 -2.764 1.00 83.06 424 VAL A CA 1
ATOM 3466 C C . VAL A 1 424 ? 20.387 -1.758 -2.196 1.00 83.06 424 VAL A C 1
ATOM 3468 O O . VAL A 1 424 ? 20.281 -0.589 -2.558 1.00 83.06 424 VAL A O 1
ATOM 3471 N N . PHE A 1 425 ? 19.593 -2.282 -1.263 1.00 86.56 425 PHE A N 1
ATOM 3472 C CA . PHE A 1 425 ? 18.552 -1.515 -0.586 1.00 86.56 425 PHE A CA 1
ATOM 3473 C C . PHE A 1 425 ? 19.110 -0.324 0.199 1.00 86.56 425 PHE A C 1
ATOM 3475 O O . PHE A 1 425 ? 18.598 0.785 0.058 1.00 86.56 425 PHE A O 1
ATOM 3482 N N . LYS A 1 426 ? 20.201 -0.512 0.954 1.00 88.38 426 LYS A N 1
ATOM 3483 C CA . LYS A 1 426 ? 20.873 0.573 1.688 1.00 88.38 426 LYS A CA 1
ATOM 3484 C C . LYS A 1 426 ? 21.375 1.690 0.762 1.00 88.38 426 LYS A C 1
ATOM 3486 O O . LYS A 1 426 ? 21.253 2.851 1.140 1.00 88.38 426 LYS A O 1
ATOM 3491 N N . ILE A 1 427 ? 21.850 1.364 -0.445 1.00 82.56 427 ILE A N 1
ATOM 3492 C CA . ILE A 1 427 ? 22.270 2.358 -1.454 1.00 82.56 427 ILE A CA 1
ATOM 3493 C C . ILE A 1 427 ? 21.080 3.211 -1.921 1.00 82.56 427 ILE A C 1
ATOM 3495 O O . ILE A 1 427 ? 21.184 4.437 -2.002 1.00 82.56 427 ILE A O 1
ATOM 3499 N N . PHE A 1 428 ? 19.929 2.586 -2.199 1.00 81.19 428 PHE A N 1
ATOM 3500 C CA . PHE A 1 428 ? 18.713 3.328 -2.553 1.00 81.19 428 PHE A CA 1
ATOM 3501 C C . PHE A 1 428 ? 18.218 4.203 -1.395 1.00 81.19 428 PHE A C 1
ATOM 3503 O O . PHE A 1 428 ? 17.819 5.342 -1.628 1.00 81.19 428 PHE A O 1
ATOM 3510 N N . LEU A 1 429 ? 18.290 3.714 -0.152 1.00 85.06 429 LEU A N 1
ATOM 3511 C CA . LEU A 1 429 ? 17.895 4.477 1.038 1.00 85.06 429 LEU A CA 1
ATOM 3512 C C . LEU A 1 429 ? 18.730 5.742 1.277 1.00 85.06 429 LEU A C 1
ATOM 3514 O O . LEU A 1 429 ? 18.267 6.653 1.957 1.00 85.06 429 LEU A O 1
ATOM 3518 N N . GLU A 1 430 ? 19.958 5.812 0.764 1.00 81.62 430 GLU A N 1
ATOM 3519 C CA . GLU A 1 430 ? 20.810 7.002 0.910 1.00 81.62 430 GLU A CA 1
ATOM 3520 C C . GLU A 1 430 ? 20.358 8.173 0.036 1.00 81.62 430 GLU A C 1
ATOM 3522 O O . GLU A 1 430 ? 20.624 9.325 0.372 1.00 81.62 430 GLU A O 1
ATOM 3527 N N . HIS A 1 431 ? 19.640 7.890 -1.052 1.00 78.56 431 HIS A N 1
ATOM 3528 C CA . HIS A 1 431 ? 19.325 8.875 -2.088 1.00 78.56 431 HIS A CA 1
ATOM 3529 C C . HIS A 1 431 ? 17.827 8.992 -2.372 1.00 78.56 431 HIS A C 1
ATOM 3531 O O . HIS A 1 431 ? 17.418 9.727 -3.271 1.00 78.56 431 HIS A O 1
ATOM 3537 N N . SER A 1 432 ? 16.983 8.222 -1.688 1.00 77.75 432 SER A N 1
ATOM 3538 C CA . SER A 1 432 ? 15.559 8.140 -2.001 1.00 77.75 432 SER A CA 1
ATOM 3539 C C . SER A 1 432 ? 14.716 7.808 -0.769 1.00 77.75 432 SER A C 1
ATOM 3541 O O . SER A 1 432 ? 15.222 7.208 0.181 1.00 77.75 432 SER A O 1
ATOM 3543 N N . PRO A 1 433 ? 13.415 8.155 -0.780 1.00 79.12 433 PRO A N 1
ATOM 3544 C CA . PRO A 1 433 ? 12.475 7.716 0.247 1.00 79.12 433 PRO A CA 1
ATOM 3545 C C . PRO A 1 433 ? 12.418 6.188 0.370 1.00 79.12 433 PRO A C 1
ATOM 3547 O O . PRO A 1 433 ? 12.659 5.464 -0.603 1.00 79.12 433 PRO A O 1
ATOM 3550 N N . ILE A 1 434 ? 12.042 5.700 1.554 1.00 88.00 434 ILE A N 1
ATOM 3551 C CA . ILE A 1 434 ? 11.966 4.263 1.856 1.00 88.00 434 ILE A CA 1
ATOM 3552 C C . ILE A 1 434 ? 11.060 3.540 0.859 1.00 88.00 434 ILE A C 1
ATOM 3554 O O . ILE A 1 434 ? 11.430 2.497 0.328 1.00 88.00 434 ILE A O 1
ATOM 3558 N N . GLU A 1 435 ? 9.908 4.123 0.542 1.00 79.81 435 GLU A N 1
ATOM 3559 C CA . GLU A 1 435 ? 8.913 3.542 -0.357 1.00 79.81 435 GLU A CA 1
ATOM 3560 C C . GLU A 1 435 ? 9.483 3.343 -1.768 1.00 79.81 435 GLU A C 1
ATOM 3562 O O . GLU A 1 435 ? 9.174 2.358 -2.440 1.00 79.81 435 GLU A O 1
ATOM 3567 N N . TYR A 1 436 ? 10.346 4.259 -2.218 1.00 77.06 436 TYR A N 1
ATOM 3568 C CA . TYR A 1 436 ? 11.028 4.136 -3.502 1.00 77.06 436 TYR A CA 1
ATOM 3569 C C . TYR A 1 436 ? 12.060 3.005 -3.471 1.00 77.06 436 TYR A C 1
ATOM 3571 O O . TYR A 1 436 ? 12.095 2.185 -4.390 1.00 77.06 436 TYR A O 1
ATOM 3579 N N . ALA A 1 437 ? 12.860 2.912 -2.406 1.00 83.25 437 ALA A N 1
ATOM 3580 C CA . ALA A 1 437 ? 13.825 1.828 -2.238 1.00 83.25 437 ALA A CA 1
ATOM 3581 C C . ALA A 1 437 ? 13.136 0.449 -2.206 1.00 83.25 437 ALA A C 1
ATOM 3583 O O . ALA A 1 437 ? 13.580 -0.484 -2.879 1.00 83.25 437 ALA A O 1
ATOM 3584 N N . GLU A 1 438 ? 12.014 0.327 -1.490 1.00 84.38 438 GLU A N 1
ATOM 3585 C CA . GLU A 1 438 ? 11.223 -0.910 -1.416 1.00 84.38 438 GLU A CA 1
ATOM 3586 C C . GLU A 1 438 ? 10.698 -1.315 -2.798 1.00 84.38 438 GLU A C 1
ATOM 3588 O O . GLU A 1 438 ? 10.873 -2.461 -3.228 1.00 84.38 438 GLU A O 1
ATOM 3593 N N . GLN A 1 439 ? 10.140 -0.356 -3.543 1.00 74.00 439 GLN A N 1
ATOM 3594 C CA . GLN A 1 439 ? 9.640 -0.589 -4.898 1.00 74.00 439 GLN A CA 1
ATOM 3595 C C . GLN A 1 439 ? 10.750 -0.998 -5.868 1.00 74.00 439 GLN A C 1
ATOM 3597 O O . GLN A 1 439 ? 10.528 -1.857 -6.723 1.00 74.00 439 GLN A O 1
ATOM 3602 N N . LYS A 1 440 ? 11.944 -0.407 -5.759 1.00 75.44 440 LYS A N 1
ATOM 3603 C CA . LYS A 1 440 ? 13.056 -0.717 -6.666 1.00 75.44 440 LYS A CA 1
ATOM 3604 C C . LYS A 1 440 ? 13.697 -2.072 -6.398 1.00 75.44 440 LYS A C 1
ATOM 3606 O O . LYS A 1 440 ? 14.071 -2.742 -7.353 1.00 75.44 440 LYS A O 1
ATOM 3611 N N . VAL A 1 441 ? 13.803 -2.489 -5.138 1.00 74.81 441 VAL A N 1
ATOM 3612 C CA . VAL A 1 441 ? 14.555 -3.704 -4.775 1.00 74.81 441 VAL A CA 1
ATOM 3613 C C . VAL A 1 441 ? 13.663 -4.940 -4.604 1.00 74.81 441 VAL A C 1
ATOM 3615 O O . VAL A 1 441 ? 14.079 -6.061 -4.930 1.00 74.81 441 VAL A O 1
ATOM 3618 N N . ILE A 1 442 ? 12.442 -4.749 -4.091 1.00 75.56 442 ILE A N 1
ATOM 3619 C CA . ILE A 1 442 ? 11.501 -5.826 -3.733 1.00 75.56 442 ILE A CA 1
ATOM 3620 C C . ILE A 1 442 ? 10.192 -5.756 -4.539 1.00 75.56 442 ILE A C 1
ATOM 3622 O O . ILE A 1 442 ? 9.432 -6.722 -4.538 1.00 75.56 442 ILE A O 1
ATOM 3626 N N . HIS A 1 443 ? 9.946 -4.672 -5.284 1.00 69.38 443 HIS A N 1
ATOM 3627 C CA . HIS A 1 443 ? 8.753 -4.496 -6.130 1.00 69.38 443 HIS A CA 1
ATOM 3628 C C . HIS A 1 443 ? 7.424 -4.488 -5.358 1.00 69.38 443 HIS A C 1
ATOM 3630 O O . HIS A 1 443 ? 6.365 -4.805 -5.893 1.00 69.38 443 HIS A O 1
ATOM 3636 N N . THR A 1 444 ? 7.467 -4.088 -4.089 1.00 74.62 444 THR A N 1
ATOM 3637 C CA . THR A 1 444 ? 6.295 -3.860 -3.233 1.00 74.62 444 THR A CA 1
ATOM 3638 C C . THR A 1 444 ? 6.596 -2.710 -2.273 1.00 74.62 444 THR A C 1
ATOM 3640 O O . THR A 1 444 ? 7.715 -2.206 -2.256 1.00 74.62 444 THR A O 1
ATOM 3643 N N . THR A 1 445 ? 5.619 -2.306 -1.466 1.00 84.38 445 THR A N 1
ATOM 3644 C CA . THR A 1 445 ? 5.803 -1.343 -0.371 1.00 84.38 445 THR A CA 1
ATOM 3645 C C . THR A 1 445 ? 5.390 -1.938 0.964 1.00 84.38 445 THR A C 1
ATOM 3647 O O . THR A 1 445 ? 4.621 -2.907 1.022 1.00 84.38 445 THR A O 1
ATOM 3650 N N . THR A 1 446 ? 5.853 -1.325 2.050 1.00 88.50 446 THR A N 1
ATOM 3651 C CA . THR A 1 446 ? 5.415 -1.629 3.411 1.00 88.50 446 THR A CA 1
ATOM 3652 C C . THR A 1 446 ? 3.896 -1.558 3.529 1.00 88.50 446 THR A C 1
ATOM 3654 O O . THR A 1 446 ? 3.300 -2.506 4.033 1.00 88.50 446 THR A O 1
ATOM 3657 N N . ALA A 1 447 ? 3.248 -0.502 3.025 1.00 89.00 447 ALA A N 1
ATOM 3658 C CA . ALA A 1 447 ? 1.794 -0.355 3.112 1.00 89.00 447 ALA A CA 1
ATOM 3659 C C . ALA A 1 447 ? 1.058 -1.507 2.407 1.00 89.00 447 ALA A C 1
ATOM 3661 O O . ALA A 1 447 ? 0.132 -2.106 2.963 1.00 89.00 447 ALA A O 1
ATOM 3662 N N . ARG A 1 448 ? 1.532 -1.912 1.220 1.00 82.19 448 ARG A N 1
ATOM 3663 C CA . ARG A 1 448 ? 0.977 -3.057 0.486 1.00 82.19 448 ARG A CA 1
ATOM 3664 C C . ARG A 1 448 ? 1.135 -4.356 1.272 1.00 82.19 448 ARG A C 1
ATOM 3666 O O . ARG A 1 448 ? 0.148 -5.072 1.451 1.00 82.19 448 ARG A O 1
ATOM 3673 N N . VAL A 1 449 ? 2.335 -4.655 1.769 1.00 79.75 449 VAL A N 1
ATOM 3674 C CA . VAL A 1 449 ? 2.589 -5.887 2.531 1.00 79.75 449 VAL A CA 1
ATOM 3675 C C . VAL A 1 449 ? 1.788 -5.896 3.834 1.00 79.75 449 VAL A C 1
ATOM 3677 O O . VAL A 1 449 ? 1.132 -6.895 4.124 1.00 79.75 449 VAL A O 1
ATOM 3680 N N . SER A 1 450 ? 1.744 -4.775 4.561 1.00 84.19 450 SER A N 1
ATOM 3681 C CA . SER A 1 450 ? 0.883 -4.592 5.732 1.00 84.19 450 SER A CA 1
ATOM 3682 C C . SER A 1 450 ? -0.570 -4.908 5.384 1.00 84.19 450 SER A C 1
ATOM 3684 O O . SER A 1 450 ? -1.155 -5.796 5.992 1.00 84.19 450 SER A O 1
ATOM 3686 N N . SER A 1 451 ? -1.146 -4.284 4.352 1.00 81.50 451 SER A N 1
ATOM 3687 C CA . SER A 1 451 ? -2.541 -4.536 3.956 1.00 81.50 451 SER A CA 1
ATOM 3688 C C . SER A 1 451 ? -2.818 -6.006 3.600 1.00 81.50 451 SER A C 1
ATOM 3690 O O . SER A 1 451 ? -3.895 -6.524 3.893 1.00 81.50 451 SER A O 1
ATOM 3692 N N . ASN A 1 452 ? -1.843 -6.717 3.024 1.00 71.62 452 ASN A N 1
ATOM 3693 C CA . ASN A 1 452 ? -1.971 -8.142 2.723 1.00 71.62 452 ASN A CA 1
ATOM 3694 C C . ASN A 1 452 ? -1.972 -8.997 3.999 1.00 71.62 452 ASN A C 1
ATOM 3696 O O . ASN A 1 452 ? -2.792 -9.908 4.105 1.00 71.62 452 ASN A O 1
ATOM 3700 N N . ILE A 1 453 ? -1.126 -8.673 4.984 1.00 71.31 453 ILE A N 1
ATOM 3701 C CA . ILE A 1 453 ? -1.154 -9.301 6.315 1.00 71.31 453 ILE A CA 1
ATOM 3702 C C . ILE A 1 453 ? -2.526 -9.078 6.972 1.00 71.31 453 ILE A C 1
ATOM 3704 O O . ILE A 1 453 ? -3.151 -10.023 7.450 1.00 71.31 453 ILE A O 1
ATOM 3708 N N . LEU A 1 454 ? -3.034 -7.842 6.945 1.00 73.94 454 LEU A N 1
ATOM 3709 C CA . LEU A 1 454 ? -4.331 -7.486 7.533 1.00 73.94 454 LEU A CA 1
ATOM 3710 C C . LEU A 1 454 ? -5.500 -8.209 6.847 1.00 73.94 454 LEU A C 1
ATOM 3712 O O . LEU A 1 454 ? -6.410 -8.692 7.521 1.00 73.94 454 LEU A O 1
ATOM 3716 N N . SER A 1 455 ? -5.447 -8.340 5.519 1.00 70.81 455 SER A N 1
ATOM 3717 C CA . SER A 1 455 ? -6.422 -9.105 4.733 1.00 70.81 455 SER A CA 1
ATOM 3718 C C . SER A 1 455 ? -6.368 -10.605 5.041 1.00 70.81 455 SER A C 1
ATOM 3720 O O . SER A 1 455 ? -7.411 -11.243 5.209 1.00 70.81 455 SER A O 1
ATOM 3722 N N . PHE A 1 456 ? -5.165 -11.175 5.176 1.00 65.31 456 PHE A N 1
ATOM 3723 C CA . PHE A 1 456 ? -4.974 -12.572 5.582 1.00 65.31 456 PHE A CA 1
ATOM 3724 C C . PHE A 1 456 ? -5.581 -12.841 6.963 1.00 65.31 456 PHE A C 1
ATOM 3726 O O . PHE A 1 456 ? -6.244 -13.855 7.184 1.00 65.31 456 PHE A O 1
ATOM 3733 N N . TRP A 1 457 ? -5.422 -11.885 7.873 1.00 64.06 457 TRP A N 1
ATOM 3734 C CA . TRP A 1 457 ? -6.049 -11.878 9.187 1.00 64.06 457 TRP A CA 1
ATOM 3735 C C . TRP A 1 457 ? -7.545 -11.547 9.181 1.00 64.06 457 TRP A C 1
ATOM 3737 O O . TRP A 1 457 ? -8.171 -11.554 10.238 1.00 64.06 457 TRP A O 1
ATOM 3747 N N . ASN A 1 458 ? -8.148 -11.326 8.013 1.00 61.91 458 ASN A N 1
ATOM 3748 C CA . ASN A 1 458 ? -9.576 -11.067 7.860 1.00 61.91 458 ASN A CA 1
ATOM 3749 C C . ASN A 1 458 ? -10.061 -9.878 8.713 1.00 61.91 458 ASN A C 1
ATOM 3751 O O . ASN A 1 458 ? -11.131 -9.936 9.321 1.00 61.91 458 ASN A O 1
ATOM 3755 N N . LEU A 1 459 ? -9.248 -8.820 8.780 1.00 68.38 459 LEU A N 1
ATOM 3756 C CA . LEU A 1 459 ? -9.677 -7.536 9.327 1.00 68.38 459 LEU A CA 1
ATOM 3757 C C . LEU A 1 459 ? -10.672 -6.846 8.389 1.00 68.38 459 LEU A C 1
ATOM 3759 O O . LEU A 1 459 ? -10.780 -7.186 7.210 1.00 68.38 459 LEU A O 1
ATOM 3763 N N . ASP A 1 460 ? -11.389 -5.870 8.945 1.00 72.56 460 ASP A N 1
ATOM 3764 C CA . ASP A 1 460 ? -12.363 -5.063 8.218 1.00 72.56 460 ASP A CA 1
ATOM 3765 C C . ASP A 1 460 ? -11.753 -4.426 6.955 1.00 72.56 460 ASP A C 1
ATOM 3767 O O . ASP A 1 460 ? -10.605 -3.964 6.965 1.00 72.56 460 ASP A O 1
ATOM 3771 N N . ARG A 1 461 ? -12.519 -4.412 5.855 1.00 78.00 461 ARG A N 1
ATOM 3772 C CA . ARG A 1 461 ? -12.029 -3.934 4.556 1.00 78.00 461 ARG A CA 1
ATOM 3773 C C . ARG A 1 461 ? -11.663 -2.461 4.566 1.00 78.00 461 ARG A C 1
ATOM 3775 O O . ARG A 1 461 ? -10.724 -2.106 3.867 1.00 78.00 461 ARG A O 1
ATOM 3782 N N . ASP A 1 462 ? -12.314 -1.624 5.362 1.00 81.81 462 ASP A N 1
ATOM 3783 C CA . ASP A 1 462 ? -11.958 -0.211 5.453 1.00 81.81 462 ASP A CA 1
ATOM 3784 C C . ASP A 1 462 ? -10.592 -0.034 6.139 1.00 81.81 462 ASP A C 1
ATOM 3786 O O . ASP A 1 462 ? -9.804 0.828 5.744 1.00 81.81 462 ASP A O 1
ATOM 3790 N N . ILE A 1 463 ? -10.235 -0.898 7.101 1.00 81.12 463 ILE A N 1
ATOM 3791 C CA . ILE A 1 463 ? -8.882 -0.927 7.691 1.00 81.12 463 ILE A CA 1
ATOM 3792 C C . ILE A 1 463 ? -7.868 -1.375 6.636 1.00 81.12 463 ILE A C 1
ATOM 3794 O O . ILE A 1 463 ? -6.840 -0.729 6.444 1.00 81.12 463 ILE A O 1
ATOM 3798 N N . VAL A 1 464 ? -8.153 -2.481 5.946 1.00 79.31 464 VAL A N 1
ATOM 3799 C CA . VAL A 1 464 ? -7.250 -3.056 4.939 1.00 79.31 464 VAL A CA 1
ATOM 3800 C C . VAL A 1 464 ? -7.007 -2.073 3.794 1.00 79.31 464 VAL A C 1
ATOM 3802 O O . VAL A 1 464 ? -5.854 -1.814 3.446 1.00 79.31 464 VAL A O 1
ATOM 3805 N N . ASP A 1 465 ? -8.075 -1.524 3.221 1.00 85.88 465 ASP A N 1
ATOM 3806 C CA . ASP A 1 465 ? -8.019 -0.677 2.032 1.00 85.88 465 ASP A CA 1
ATOM 3807 C C . ASP A 1 465 ? -7.443 0.709 2.368 1.00 85.88 465 ASP A C 1
ATOM 3809 O O . ASP A 1 465 ? -6.627 1.228 1.608 1.00 85.88 465 ASP A O 1
ATOM 3813 N N . SER A 1 466 ? -7.743 1.272 3.546 1.00 91.75 466 SER A N 1
ATOM 3814 C CA . SER A 1 466 ? -7.134 2.544 3.970 1.00 91.75 466 SER A CA 1
ATOM 3815 C C . SER A 1 466 ? -5.617 2.459 4.174 1.00 91.75 466 SER A C 1
ATOM 3817 O O . SER A 1 466 ? -4.932 3.465 3.999 1.00 91.75 466 SER A O 1
ATOM 3819 N N . VAL A 1 467 ? -5.073 1.288 4.530 1.00 89.25 467 VAL A N 1
ATOM 3820 C CA . VAL A 1 467 ? -3.618 1.043 4.527 1.00 89.25 467 VAL A CA 1
ATOM 3821 C C . VAL A 1 467 ? -3.127 0.762 3.108 1.00 89.25 467 VAL A C 1
ATOM 3823 O O . VAL A 1 467 ? -2.112 1.302 2.696 1.00 89.25 467 VAL A O 1
ATOM 3826 N N . ARG A 1 468 ? -3.838 -0.056 2.325 1.00 88.25 468 ARG A N 1
ATOM 3827 C CA . ARG A 1 468 ? -3.433 -0.429 0.959 1.00 88.25 468 ARG A CA 1
ATOM 3828 C C . ARG A 1 468 ? -3.204 0.780 0.050 1.00 88.25 468 ARG A C 1
ATOM 3830 O O . ARG A 1 468 ? -2.228 0.793 -0.696 1.00 88.25 468 ARG A O 1
ATOM 3837 N N . PHE A 1 469 ? -4.100 1.762 0.113 1.00 87.56 469 PHE A N 1
ATOM 3838 C CA . PHE A 1 469 ? -4.067 2.958 -0.729 1.00 87.56 469 PHE A CA 1
ATOM 3839 C C . PHE A 1 469 ? -3.359 4.147 -0.061 1.00 87.56 469 PHE A C 1
ATOM 3841 O O . PHE A 1 469 ? -3.331 5.231 -0.637 1.00 87.56 469 PHE A O 1
ATOM 3848 N N . SER A 1 470 ? -2.747 3.975 1.120 1.00 92.00 470 SER A N 1
ATOM 3849 C CA . SER A 1 470 ? -2.066 5.078 1.817 1.00 92.00 470 SER A CA 1
ATOM 3850 C C . SER A 1 470 ? -0.884 5.650 1.034 1.00 92.00 470 SER A C 1
ATOM 3852 O O . SER A 1 470 ? -0.549 6.816 1.202 1.00 92.00 470 SER A O 1
ATOM 3854 N N . ASP A 1 471 ? -0.243 4.863 0.170 1.00 85.69 471 ASP A N 1
ATOM 3855 C CA . ASP A 1 471 ? 0.872 5.351 -0.654 1.00 85.69 471 ASP A CA 1
ATOM 3856 C C . ASP A 1 471 ? 0.380 6.262 -1.791 1.00 85.69 471 ASP A C 1
ATOM 3858 O O . ASP A 1 471 ? 1.096 7.166 -2.224 1.00 85.69 471 ASP A O 1
ATOM 3862 N N . ASN A 1 472 ? -0.848 6.035 -2.274 1.00 82.31 472 ASN A N 1
ATOM 3863 C CA . ASN A 1 472 ? -1.464 6.807 -3.347 1.00 82.31 472 ASN A CA 1
ATOM 3864 C C . ASN A 1 472 ? -3.002 6.856 -3.208 1.00 82.31 472 ASN A C 1
ATOM 3866 O O . ASN A 1 472 ? -3.710 6.113 -3.892 1.00 82.31 472 ASN A O 1
ATOM 3870 N N . PRO A 1 473 ? -3.541 7.754 -2.360 1.00 85.56 473 PRO A N 1
ATOM 3871 C CA . PRO A 1 473 ? -4.979 7.822 -2.082 1.00 85.56 473 PRO A CA 1
ATOM 3872 C C . PRO A 1 473 ? -5.848 8.119 -3.301 1.00 85.56 473 PRO A C 1
ATOM 3874 O O . PRO A 1 473 ? -7.026 7.800 -3.292 1.00 85.56 473 PRO A O 1
ATOM 3877 N N . GLN A 1 474 ? -5.283 8.713 -4.356 1.00 81.94 474 GLN A N 1
ATOM 3878 C CA . GLN A 1 474 ? -6.003 9.067 -5.587 1.00 81.94 474 GLN A CA 1
ATOM 3879 C C . GLN A 1 474 ? -6.641 7.831 -6.241 1.00 81.94 474 GLN A C 1
ATOM 3881 O O . GLN A 1 474 ? -7.682 7.930 -6.876 1.00 81.94 474 GLN A O 1
ATOM 3886 N N . HIS A 1 475 ? -6.006 6.668 -6.077 1.00 79.44 475 HIS A N 1
ATOM 3887 C CA . HIS A 1 475 ? -6.471 5.393 -6.618 1.00 79.44 475 HIS A CA 1
ATOM 3888 C C . HIS A 1 475 ? -7.477 4.680 -5.714 1.00 79.44 475 HIS A C 1
ATOM 3890 O O . HIS A 1 475 ? -8.004 3.627 -6.078 1.00 79.44 475 HIS A O 1
ATOM 3896 N N . ALA A 1 476 ? -7.708 5.210 -4.514 1.00 80.56 476 ALA A N 1
ATOM 3897 C CA . ALA A 1 476 ? -8.625 4.609 -3.576 1.00 80.56 476 ALA A CA 1
ATOM 3898 C C . ALA A 1 476 ? -10.064 4.683 -4.123 1.00 80.56 476 ALA A C 1
ATOM 3900 O O . ALA A 1 476 ? -10.473 5.713 -4.667 1.00 80.56 476 ALA A O 1
ATOM 3901 N N . PRO A 1 477 ? -10.872 3.626 -3.932 1.00 78.44 477 PRO A N 1
ATOM 3902 C CA . PRO A 1 477 ? -12.315 3.710 -4.111 1.00 78.44 477 PRO A CA 1
ATOM 3903 C C . PRO A 1 477 ? -12.890 4.898 -3.327 1.00 78.44 477 PRO A C 1
ATOM 3905 O O . PRO A 1 477 ? -12.461 5.162 -2.204 1.00 78.44 477 PRO A O 1
ATOM 3908 N N . VAL A 1 478 ? -13.892 5.581 -3.890 1.00 79.75 478 VAL A N 1
ATOM 3909 C CA . VAL A 1 478 ? -14.529 6.770 -3.282 1.00 79.75 478 VAL A CA 1
ATOM 3910 C C . VAL A 1 478 ? -14.968 6.502 -1.840 1.00 79.75 478 VAL A C 1
ATOM 3912 O O . VAL A 1 478 ? -14.829 7.361 -0.979 1.00 79.75 478 VAL A O 1
ATOM 3915 N N . GLU A 1 479 ? -15.433 5.286 -1.560 1.00 83.12 479 GLU A N 1
ATOM 3916 C CA . GLU A 1 479 ? -15.932 4.861 -0.254 1.00 83.12 479 GLU A CA 1
ATOM 3917 C C . GLU A 1 479 ? -14.841 4.810 0.832 1.00 83.12 479 GLU A C 1
ATOM 3919 O O . GLU A 1 479 ? -15.162 4.858 2.015 1.00 83.12 479 GLU A O 1
ATOM 3924 N N . VAL A 1 480 ? -13.565 4.693 0.450 1.00 88.75 480 VAL A N 1
ATOM 3925 C CA . VAL A 1 480 ? -12.419 4.611 1.379 1.00 88.75 480 VAL A CA 1
ATOM 3926 C C . VAL A 1 480 ? -11.391 5.719 1.154 1.00 88.75 480 VAL A C 1
ATOM 3928 O O . VAL A 1 480 ? -10.377 5.755 1.851 1.00 88.75 480 VAL A O 1
ATOM 3931 N N . TYR A 1 481 ? -11.642 6.624 0.206 1.00 89.31 481 TYR A N 1
ATOM 3932 C CA . TYR A 1 481 ? -10.718 7.685 -0.186 1.00 89.31 481 TYR A CA 1
ATOM 3933 C C . TYR A 1 481 ? -10.309 8.559 1.006 1.00 89.31 481 TYR A C 1
ATOM 3935 O O . TYR A 1 481 ? -9.116 8.747 1.240 1.00 89.31 481 TYR A O 1
ATOM 3943 N N . ASP A 1 482 ? -11.271 9.010 1.817 1.00 91.56 482 ASP A N 1
ATOM 3944 C CA . ASP A 1 482 ? -10.990 9.858 2.984 1.00 91.56 482 ASP A CA 1
ATOM 3945 C C . ASP A 1 482 ? -10.123 9.138 4.023 1.00 91.56 482 ASP A C 1
ATOM 3947 O O . ASP A 1 482 ? -9.197 9.718 4.594 1.00 91.56 482 ASP A O 1
ATOM 3951 N N . LEU A 1 483 ? -10.373 7.840 4.225 1.00 93.25 483 LEU A N 1
ATOM 3952 C CA . LEU A 1 483 ? -9.599 7.015 5.149 1.00 93.25 483 LEU A CA 1
ATOM 3953 C C . LEU A 1 483 ? -8.167 6.793 4.636 1.00 93.25 483 LEU A C 1
ATOM 3955 O O . LEU A 1 483 ? -7.202 6.899 5.394 1.00 93.25 483 LEU A O 1
ATOM 3959 N N . ALA A 1 484 ? -8.018 6.506 3.341 1.00 94.31 484 ALA A N 1
ATOM 3960 C CA . ALA A 1 484 ? -6.716 6.357 2.700 1.00 94.31 484 ALA A CA 1
ATOM 3961 C C . ALA A 1 484 ? -5.921 7.670 2.733 1.00 94.31 484 ALA A C 1
ATOM 3963 O O . ALA A 1 484 ? -4.727 7.657 3.038 1.00 94.31 484 ALA A O 1
ATOM 3964 N N . LEU A 1 485 ? -6.580 8.810 2.496 1.00 94.25 485 LEU A N 1
ATOM 3965 C CA . LEU A 1 485 ? -5.972 10.137 2.573 1.00 94.25 485 LEU A CA 1
ATOM 3966 C C . LEU A 1 485 ? -5.501 10.463 3.995 1.00 94.25 485 LEU A C 1
ATOM 3968 O O . LEU A 1 485 ? -4.396 10.974 4.171 1.00 94.25 485 LEU A O 1
ATOM 3972 N N . ALA A 1 486 ? -6.294 10.128 5.015 1.00 95.75 486 ALA A N 1
ATOM 3973 C CA . ALA A 1 486 ? -5.903 10.292 6.412 1.00 95.75 486 ALA A CA 1
ATOM 3974 C C . ALA A 1 486 ? -4.607 9.536 6.739 1.00 95.75 486 ALA A C 1
ATOM 3976 O O . ALA A 1 486 ? -3.665 10.113 7.289 1.00 95.75 486 ALA A O 1
ATOM 3977 N N . ASN A 1 487 ? -4.545 8.252 6.372 1.00 95.12 487 ASN A N 1
ATOM 3978 C CA . ASN A 1 487 ? -3.354 7.432 6.583 1.00 95.12 487 ASN A CA 1
ATOM 3979 C C . ASN A 1 487 ? -2.170 7.930 5.757 1.00 95.12 487 ASN A C 1
ATOM 3981 O O . ASN A 1 487 ? -1.069 7.978 6.287 1.00 95.12 487 ASN A O 1
ATOM 3985 N N . HIS A 1 488 ? -2.379 8.357 4.509 1.00 94.62 488 HIS A N 1
ATOM 3986 C CA . HIS A 1 488 ? -1.330 8.956 3.681 1.00 94.62 488 HIS A CA 1
ATOM 3987 C C . HIS A 1 488 ? -0.663 10.142 4.378 1.00 94.62 488 HIS A C 1
ATOM 3989 O O . HIS A 1 488 ? 0.561 10.197 4.487 1.00 94.62 488 HIS A O 1
ATOM 3995 N N . VAL A 1 489 ? -1.472 11.058 4.915 1.00 95.50 489 VAL A N 1
ATOM 3996 C CA . VAL A 1 489 ? -0.979 12.228 5.648 1.00 95.50 489 VAL A CA 1
ATOM 3997 C C . VAL A 1 489 ? -0.218 11.814 6.906 1.00 95.50 489 VAL A C 1
ATOM 3999 O O . VAL A 1 489 ? 0.918 12.239 7.105 1.00 95.50 489 VAL A O 1
ATOM 4002 N N . VAL A 1 490 ? -0.797 10.947 7.741 1.00 96.00 490 VAL A N 1
ATOM 4003 C CA . VAL A 1 490 ? -0.147 10.504 8.986 1.00 96.00 490 VAL A CA 1
ATOM 4004 C C . VAL A 1 490 ? 1.135 9.709 8.714 1.00 96.00 490 VAL A C 1
ATOM 4006 O O . VAL A 1 490 ? 2.114 9.861 9.443 1.00 96.00 490 VAL A O 1
ATOM 4009 N N . PHE A 1 491 ? 1.164 8.882 7.667 1.00 94.31 491 PHE A N 1
ATOM 4010 C CA . PHE A 1 491 ? 2.315 8.038 7.333 1.00 94.31 491 PHE A CA 1
ATOM 4011 C C . PHE A 1 491 ? 3.449 8.851 6.720 1.00 94.31 491 PHE A C 1
ATOM 4013 O O . PHE A 1 491 ? 4.611 8.539 6.969 1.00 94.31 491 PHE A O 1
ATOM 4020 N N . TYR A 1 492 ? 3.118 9.911 5.981 1.00 93.19 492 TYR A N 1
ATOM 4021 C CA . TYR A 1 492 ? 4.092 10.882 5.503 1.00 93.19 492 TYR A CA 1
ATOM 4022 C C . TYR A 1 492 ? 4.674 11.717 6.651 1.00 93.19 492 TYR A C 1
ATOM 4024 O O . TYR A 1 492 ? 5.884 11.932 6.722 1.00 93.19 492 TYR A O 1
ATOM 4032 N N . LEU A 1 493 ? 3.821 12.206 7.559 1.00 95.50 493 LEU A N 1
ATOM 4033 C CA . LEU A 1 493 ? 4.261 13.052 8.671 1.00 95.50 493 LEU A CA 1
ATOM 4034 C C . LEU A 1 493 ? 5.095 12.282 9.695 1.00 95.50 493 LEU A C 1
ATOM 4036 O O . LEU A 1 493 ? 5.954 12.868 10.344 1.00 95.50 493 LEU A O 1
ATOM 4040 N N . ILE A 1 494 ? 4.865 10.978 9.834 1.00 94.69 494 ILE A N 1
ATOM 4041 C CA . ILE A 1 494 ? 5.632 10.098 10.716 1.00 94.69 494 ILE A CA 1
ATOM 4042 C C . ILE A 1 494 ? 6.177 8.956 9.868 1.00 94.69 494 ILE A C 1
ATOM 4044 O O . ILE A 1 494 ? 5.500 7.944 9.649 1.00 94.69 494 ILE A O 1
ATOM 4048 N N . GLY A 1 495 ? 7.402 9.143 9.384 1.00 91.06 495 GLY A N 1
ATOM 4049 C CA . GLY A 1 495 ? 8.070 8.236 8.462 1.00 91.06 495 GLY A CA 1
ATOM 4050 C C . GLY A 1 495 ? 8.357 6.865 9.068 1.00 91.06 495 GLY A C 1
ATOM 4051 O O . GLY A 1 495 ? 8.401 6.679 10.286 1.00 91.06 495 GLY A O 1
ATOM 4052 N N . LEU A 1 496 ? 8.581 5.886 8.193 1.00 89.88 496 LEU A N 1
ATOM 4053 C CA . LEU A 1 496 ? 8.930 4.512 8.568 1.00 89.88 496 LEU A CA 1
ATOM 4054 C C . LEU A 1 496 ? 10.291 4.395 9.287 1.00 89.88 496 LEU A C 1
ATOM 4056 O O . LEU A 1 496 ? 10.566 3.370 9.908 1.00 89.88 496 LEU A O 1
ATOM 4060 N N . ASP A 1 497 ? 11.121 5.440 9.234 1.00 87.56 497 ASP A N 1
ATOM 4061 C CA . ASP A 1 497 ? 12.383 5.562 9.971 1.00 87.56 497 ASP A CA 1
ATOM 4062 C C . ASP A 1 497 ? 12.219 6.143 11.393 1.00 87.56 497 ASP A C 1
ATOM 4064 O O . ASP A 1 497 ? 13.196 6.291 12.131 1.00 87.56 497 ASP A O 1
ATOM 4068 N N . GLY A 1 498 ? 10.991 6.485 11.798 1.00 83.56 498 GLY A N 1
ATOM 4069 C CA . GLY A 1 498 ? 10.700 7.079 13.104 1.00 83.56 498 GLY A CA 1
ATOM 4070 C C . GLY A 1 498 ? 10.844 8.594 13.171 1.00 83.56 498 GLY A C 1
ATOM 4071 O O . GLY A 1 498 ? 10.566 9.161 14.238 1.00 83.56 498 GLY A O 1
ATOM 4072 N N . LYS A 1 499 ? 11.241 9.252 12.074 1.00 89.31 499 LYS A N 1
ATOM 4073 C CA . LYS A 1 499 ? 11.327 10.712 12.011 1.00 89.31 499 LYS A CA 1
ATOM 4074 C C . LYS A 1 499 ? 9.947 11.333 11.839 1.00 89.31 499 LYS A C 1
ATOM 4076 O O . LYS A 1 499 ? 9.072 10.790 11.165 1.00 89.31 499 LYS A O 1
ATOM 4081 N N . ILE A 1 500 ? 9.780 12.497 12.456 1.00 93.69 500 ILE A N 1
ATOM 4082 C CA . ILE A 1 500 ? 8.583 13.319 12.318 1.00 93.69 500 ILE A CA 1
ATOM 4083 C C . ILE A 1 500 ? 8.922 14.465 11.369 1.00 93.69 500 ILE A C 1
ATOM 4085 O O . ILE A 1 500 ? 9.869 15.209 11.621 1.00 93.69 500 ILE A O 1
ATOM 4089 N N . ASN A 1 501 ? 8.150 14.611 10.297 1.00 92.94 501 ASN A N 1
ATOM 4090 C CA . ASN A 1 501 ? 8.178 15.796 9.453 1.00 92.94 501 ASN A CA 1
ATOM 4091 C C . ASN A 1 501 ? 7.398 16.911 10.162 1.00 92.94 501 ASN A C 1
ATOM 4093 O O . ASN A 1 501 ? 6.192 16.763 10.357 1.00 92.94 501 ASN A O 1
ATOM 4097 N N . PRO A 1 502 ? 8.050 18.017 10.565 1.00 90.75 502 PRO A N 1
ATOM 4098 C CA . PRO A 1 502 ? 7.399 19.053 11.368 1.00 90.75 502 PRO A CA 1
ATOM 4099 C C . PRO A 1 502 ? 6.454 19.942 10.552 1.00 90.75 502 PRO A C 1
ATOM 4101 O O . PRO A 1 502 ? 5.640 20.668 11.121 1.00 90.75 502 PRO A O 1
ATOM 4104 N N . THR A 1 503 ? 6.567 19.899 9.224 1.00 89.12 503 THR A N 1
ATOM 4105 C CA . THR A 1 503 ? 5.807 20.737 8.302 1.00 89.12 503 THR A CA 1
ATOM 4106 C C . THR A 1 503 ? 4.949 19.889 7.374 1.00 89.12 503 THR A C 1
ATOM 4108 O O . THR A 1 503 ? 5.375 18.852 6.857 1.00 89.12 503 THR A O 1
ATOM 4111 N N . ILE A 1 504 ? 3.724 20.357 7.142 1.00 91.56 504 ILE A N 1
ATOM 4112 C CA . ILE A 1 504 ? 2.799 19.755 6.187 1.00 91.56 504 ILE A CA 1
ATOM 4113 C C . ILE A 1 504 ? 3.158 20.299 4.793 1.00 91.56 504 ILE A C 1
ATOM 4115 O O . ILE A 1 504 ? 3.201 21.513 4.599 1.00 91.56 504 ILE A O 1
ATOM 4119 N N . PRO A 1 505 ? 3.451 19.452 3.790 1.00 89.44 505 PRO A N 1
ATOM 4120 C CA . PRO A 1 505 ? 3.778 19.941 2.455 1.00 89.44 505 PRO A CA 1
ATOM 4121 C C . PRO A 1 505 ? 2.599 20.676 1.814 1.00 89.44 505 PRO A C 1
ATOM 4123 O O . PRO A 1 505 ? 1.472 20.186 1.845 1.00 89.44 505 PRO A O 1
ATOM 4126 N N . LYS A 1 506 ? 2.863 21.772 1.095 1.00 84.44 506 LYS A N 1
ATOM 4127 C CA . LYS A 1 506 ? 1.827 22.588 0.429 1.00 84.44 506 LYS A CA 1
ATOM 4128 C C . LYS A 1 506 ? 0.878 21.782 -0.471 1.00 84.44 506 LYS A C 1
ATOM 4130 O O . LYS A 1 506 ? -0.319 22.046 -0.511 1.00 84.44 506 LYS A O 1
ATOM 4135 N N . LYS A 1 507 ? 1.390 20.768 -1.181 1.00 83.56 507 LYS A N 1
ATOM 4136 C CA . LYS A 1 507 ? 0.564 19.862 -2.004 1.00 83.56 507 LYS A CA 1
ATOM 4137 C C . LYS A 1 507 ? -0.435 19.068 -1.151 1.00 83.56 507 LYS A C 1
ATOM 4139 O O . LYS A 1 507 ? -1.567 18.857 -1.569 1.00 83.56 507 LYS A O 1
ATOM 4144 N N . MET A 1 508 ? -0.021 18.642 0.040 1.00 88.50 508 MET A N 1
ATOM 4145 C CA . MET A 1 508 ? -0.865 17.923 0.991 1.00 88.50 508 MET A CA 1
ATOM 4146 C C . MET A 1 508 ? -1.893 18.858 1.630 1.00 88.50 508 MET A C 1
ATOM 4148 O O . MET A 1 508 ? -3.060 18.495 1.703 1.00 88.50 508 MET A O 1
ATOM 4152 N N . GLU A 1 509 ? -1.506 20.084 1.989 1.00 89.31 509 GLU A N 1
ATOM 4153 C CA . GLU A 1 509 ? -2.448 21.107 2.465 1.00 89.31 509 GLU A CA 1
ATOM 4154 C C . GLU A 1 509 ? -3.554 21.373 1.438 1.00 89.31 509 GLU A C 1
ATOM 4156 O O . GLU A 1 509 ? -4.734 21.351 1.777 1.00 89.31 509 GLU A O 1
ATOM 4161 N N . GLN A 1 510 ? -3.191 21.550 0.164 1.00 86.00 510 GLN A N 1
ATOM 4162 C CA . GLN A 1 510 ? -4.155 21.748 -0.923 1.00 86.00 510 GLN A CA 1
ATOM 4163 C C . GLN A 1 510 ? -5.123 20.567 -1.064 1.00 86.00 510 GLN A C 1
ATOM 4165 O O . GLN A 1 510 ? -6.319 20.778 -1.270 1.00 86.00 510 GLN A O 1
ATOM 4170 N N . LEU A 1 511 ? -4.625 19.332 -0.939 1.00 84.25 511 LEU A N 1
ATOM 4171 C CA . LEU A 1 511 ? -5.461 18.132 -0.968 1.00 84.25 511 LEU A CA 1
ATOM 4172 C C . LEU A 1 511 ? -6.424 18.085 0.223 1.00 84.25 511 LEU A C 1
ATOM 4174 O O . LEU A 1 511 ? -7.604 17.812 0.025 1.00 84.25 511 LEU A O 1
ATOM 4178 N N . LEU A 1 512 ? -5.951 18.389 1.433 1.00 89.81 512 LEU A N 1
ATOM 4179 C CA . LEU A 1 512 ? -6.776 18.420 2.644 1.00 89.81 512 LEU A CA 1
ATOM 4180 C C . LEU A 1 512 ? -7.877 19.484 2.549 1.00 89.81 512 LEU A C 1
ATOM 4182 O O . LEU A 1 512 ? -9.043 19.176 2.783 1.00 89.81 512 LEU A O 1
ATOM 4186 N N . VAL A 1 513 ? -7.531 20.703 2.122 1.00 89.44 513 VAL A N 1
ATOM 4187 C CA . VAL A 1 513 ? -8.493 21.803 1.935 1.00 89.44 513 VAL A CA 1
ATOM 4188 C C . VAL A 1 513 ? -9.546 21.440 0.890 1.00 89.44 513 VAL A C 1
ATOM 4190 O O . VAL A 1 513 ? -10.733 21.673 1.111 1.00 89.44 513 VAL A O 1
ATOM 4193 N N . LYS A 1 514 ? -9.143 20.814 -0.224 1.00 86.88 514 LYS A N 1
ATOM 4194 C CA . LYS A 1 514 ? -10.075 20.349 -1.264 1.00 86.88 514 LYS A CA 1
ATOM 4195 C C . LYS A 1 514 ? -11.096 19.337 -0.727 1.00 86.88 514 LYS A C 1
ATOM 4197 O O . LYS A 1 514 ? -12.214 19.299 -1.229 1.00 86.88 514 LYS A O 1
ATOM 4202 N N . GLN A 1 515 ? -10.723 18.550 0.280 1.00 86.62 515 GLN A N 1
ATOM 4203 C CA . GLN A 1 515 ? -11.591 17.568 0.940 1.00 86.62 515 GLN A CA 1
ATOM 4204 C C . GLN A 1 515 ? -12.315 18.126 2.175 1.00 86.62 515 GLN A C 1
ATOM 4206 O O . GLN A 1 515 ? -12.915 17.378 2.937 1.00 86.62 515 GLN A O 1
ATOM 4211 N N . GLY A 1 516 ? -12.253 19.442 2.404 1.00 88.12 516 GLY A N 1
ATOM 4212 C CA . GLY A 1 516 ? -12.916 20.087 3.539 1.00 88.12 516 GLY A CA 1
ATOM 4213 C C . GLY A 1 516 ? -12.267 19.798 4.897 1.00 88.12 516 GLY A C 1
ATOM 4214 O O . GLY A 1 516 ? -12.882 20.049 5.932 1.00 88.12 516 GLY A O 1
ATOM 4215 N N . LEU A 1 517 ? -11.033 19.286 4.923 1.00 89.94 517 LEU A N 1
ATOM 4216 C CA . LEU A 1 517 ? -10.306 19.001 6.158 1.00 89.94 517 LEU A CA 1
ATOM 4217 C C . LEU A 1 517 ? -9.550 20.242 6.648 1.00 89.94 517 LEU A C 1
ATOM 4219 O O . LEU A 1 517 ? -8.794 20.874 5.909 1.00 89.94 517 LEU A O 1
ATOM 4223 N N . ASN A 1 518 ? -9.721 20.568 7.931 1.00 91.12 518 ASN A N 1
ATOM 4224 C CA . ASN A 1 518 ? -9.047 21.698 8.565 1.00 91.12 518 ASN A CA 1
ATOM 4225 C C . ASN A 1 518 ? -7.567 21.365 8.862 1.00 91.12 518 ASN A C 1
ATOM 4227 O O . ASN A 1 518 ? -7.259 20.559 9.746 1.00 91.12 518 ASN A O 1
ATOM 4231 N N . VAL A 1 519 ? -6.657 22.034 8.146 1.00 93.12 519 VAL A N 1
ATOM 4232 C CA . VAL A 1 519 ? -5.195 21.870 8.263 1.00 93.12 519 VAL A CA 1
ATOM 4233 C C . VAL A 1 519 ? -4.660 22.323 9.627 1.00 93.12 519 VAL A C 1
ATOM 4235 O O . VAL A 1 519 ? -3.757 21.693 10.169 1.00 93.12 519 VAL A O 1
ATOM 4238 N N . GLU A 1 520 ? -5.246 23.353 10.238 1.00 93.19 520 GLU A N 1
ATOM 4239 C CA . GLU A 1 520 ? -4.846 23.846 11.563 1.00 93.19 520 GLU A CA 1
ATOM 4240 C C . GLU A 1 520 ? -5.065 22.777 12.643 1.00 93.19 520 GLU A C 1
ATOM 4242 O O . GLU A 1 520 ? -4.249 22.594 13.546 1.00 93.19 520 GLU A O 1
ATOM 4247 N N . THR A 1 521 ? -6.144 22.001 12.516 1.00 93.75 521 THR A N 1
ATOM 4248 C CA . THR A 1 521 ? -6.430 20.898 13.443 1.00 93.75 521 THR A CA 1
ATOM 4249 C C . THR A 1 521 ? -5.352 19.814 13.370 1.00 93.75 521 THR A C 1
ATOM 4251 O O . THR A 1 521 ? -4.931 19.299 14.408 1.00 93.75 521 THR A O 1
ATOM 4254 N N . LEU A 1 522 ? -4.874 19.503 12.161 1.00 96.00 522 LEU A N 1
ATOM 4255 C CA . LEU A 1 522 ? -3.760 18.582 11.942 1.00 96.00 522 LEU A CA 1
ATOM 4256 C C . LEU A 1 522 ? -2.441 19.153 12.479 1.00 96.00 522 LEU A C 1
ATOM 4258 O O . LEU A 1 522 ? -1.731 18.447 13.190 1.00 96.00 522 LEU A O 1
ATOM 4262 N N . GLN A 1 523 ? -2.127 20.421 12.194 1.00 95.44 523 GLN A N 1
ATOM 4263 C CA . GLN A 1 523 ? -0.887 21.051 12.656 1.00 95.44 523 GLN A CA 1
ATOM 4264 C C . GLN A 1 523 ? -0.810 21.091 14.188 1.00 95.44 523 GLN A C 1
ATOM 4266 O O . GLN A 1 523 ? 0.216 20.743 14.769 1.00 95.44 523 GLN A O 1
ATOM 4271 N N . ASN A 1 524 ? -1.913 21.429 14.860 1.00 95.12 524 ASN A N 1
ATOM 4272 C CA . ASN A 1 524 ? -1.993 21.411 16.322 1.00 95.12 524 ASN A CA 1
ATOM 4273 C C . ASN A 1 524 ? -1.793 19.996 16.892 1.00 95.12 524 ASN A C 1
ATOM 4275 O O . ASN A 1 524 ? -1.114 19.817 17.906 1.00 95.12 524 ASN A O 1
ATOM 4279 N N . ALA A 1 525 ? -2.358 18.975 16.239 1.00 95.56 525 ALA A N 1
ATOM 4280 C CA . ALA A 1 525 ? -2.141 17.583 16.622 1.00 95.56 525 ALA A CA 1
ATOM 4281 C C . ALA A 1 525 ? -0.673 17.159 16.430 1.00 95.56 525 ALA A C 1
ATOM 4283 O O . ALA A 1 525 ? -0.110 16.518 17.317 1.00 95.56 525 ALA A O 1
ATOM 4284 N N . LEU A 1 526 ? -0.050 17.557 15.316 1.00 96.38 526 LEU A N 1
ATOM 4285 C CA . LEU A 1 526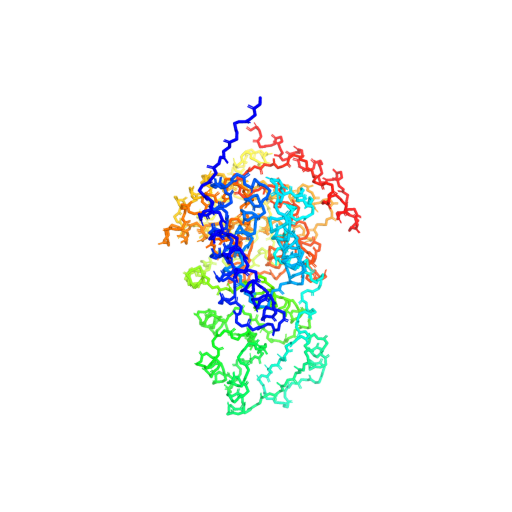 ? 1.349 17.277 14.992 1.00 96.38 526 LEU A CA 1
ATOM 4286 C C . LEU A 1 526 ? 2.308 17.909 16.006 1.00 96.38 526 LEU A C 1
ATOM 4288 O O . LEU A 1 526 ? 3.158 17.203 16.544 1.00 96.38 526 LEU A O 1
ATOM 4292 N N . ASN A 1 527 ? 2.120 19.191 16.333 1.00 95.25 527 ASN A N 1
ATOM 4293 C CA . ASN A 1 527 ? 2.923 19.896 17.337 1.00 95.25 527 ASN A CA 1
ATOM 4294 C C . ASN A 1 527 ? 2.882 19.169 18.688 1.00 95.25 527 ASN A C 1
ATOM 4296 O O . ASN A 1 527 ? 3.921 18.897 19.283 1.00 95.25 527 ASN A O 1
ATOM 4300 N N . SER A 1 528 ? 1.690 18.742 19.118 1.00 93.00 528 SER A N 1
ATOM 4301 C CA . SER A 1 528 ? 1.540 17.994 20.367 1.00 93.00 528 SER A CA 1
ATOM 4302 C C . SER A 1 528 ? 2.261 16.638 20.347 1.00 93.00 528 SER A C 1
ATOM 4304 O O . SER A 1 528 ? 2.790 16.216 21.370 1.00 93.00 528 SER A O 1
ATOM 4306 N N . VAL A 1 529 ? 2.301 15.932 19.211 1.00 92.56 529 VAL A N 1
ATOM 4307 C CA . VAL A 1 529 ? 3.052 14.665 19.097 1.00 92.56 529 VAL A CA 1
ATOM 4308 C C . VAL A 1 529 ? 4.564 14.903 19.087 1.00 92.56 529 VAL A C 1
ATOM 4310 O O . VAL A 1 529 ? 5.306 14.086 19.635 1.00 92.56 529 VAL A O 1
ATOM 4313 N N . ILE A 1 530 ? 5.027 16.012 18.500 1.00 92.69 530 ILE A N 1
ATOM 4314 C CA . ILE A 1 530 ? 6.441 16.412 18.520 1.00 92.69 530 ILE A CA 1
ATOM 4315 C C . ILE A 1 530 ? 6.893 16.678 19.958 1.00 92.69 530 ILE A C 1
ATOM 4317 O O . ILE A 1 530 ? 7.894 16.103 20.377 1.00 92.69 530 ILE A O 1
ATOM 4321 N N . GLU A 1 531 ? 6.131 17.464 20.721 1.00 89.81 531 GLU A N 1
ATOM 4322 C CA . GLU A 1 531 ? 6.407 17.750 22.138 1.00 89.81 531 GLU A CA 1
ATOM 4323 C C . GLU A 1 531 ? 6.506 16.460 22.965 1.00 89.81 531 GLU A C 1
ATOM 4325 O O . GLU A 1 531 ? 7.478 16.251 23.687 1.00 89.81 531 GLU A O 1
ATOM 4330 N N . LEU A 1 532 ? 5.546 15.545 22.790 1.00 85.12 532 LEU A N 1
ATOM 4331 C CA . LEU A 1 532 ? 5.533 14.245 23.470 1.00 85.12 532 LEU A CA 1
ATOM 4332 C C . LEU A 1 532 ? 6.699 13.332 23.081 1.00 85.12 532 LEU A C 1
ATOM 4334 O O . LEU A 1 532 ? 7.025 12.422 23.828 1.00 85.12 532 LEU A O 1
ATOM 4338 N N . SER A 1 533 ? 7.297 13.536 21.907 1.00 79.69 533 SER A N 1
ATOM 4339 C CA . SER A 1 533 ? 8.422 12.728 21.426 1.00 79.69 533 SER A CA 1
ATOM 4340 C C . SER A 1 533 ? 9.785 13.264 21.880 1.00 79.69 533 SER A C 1
ATOM 4342 O O . SER A 1 533 ? 10.795 12.605 21.631 1.00 79.69 533 SER A O 1
ATOM 4344 N N . GLN A 1 534 ? 9.823 14.462 22.473 1.00 76.31 534 GLN A N 1
ATOM 4345 C CA . GLN A 1 534 ? 11.034 15.120 22.975 1.00 76.31 534 GLN A CA 1
ATOM 4346 C C . GLN A 1 534 ? 11.210 14.985 24.497 1.00 76.31 534 GLN A C 1
ATOM 4348 O O . GLN A 1 534 ? 12.329 15.164 24.977 1.00 76.31 534 GLN A O 1
ATOM 4353 N N . GLY A 1 535 ? 10.131 14.684 25.231 1.00 54.50 535 GLY A N 1
ATOM 4354 C CA . GLY A 1 535 ? 10.146 14.337 26.659 1.00 54.50 535 GLY A CA 1
ATOM 4355 C C . GLY A 1 535 ? 10.262 12.838 26.884 1.00 54.50 535 GLY A C 1
ATOM 4356 O O . GLY A 1 535 ? 10.916 12.459 27.881 1.00 54.50 535 GLY A O 1
#

pLDDT: mean 79.07, std 12.41, range [26.72, 96.38]

Secondary structure (DSSP, 8-state):
--------HHHHHHHHHHHHHHHHHHHHHHHHHHTT-SHHHHHHHHHHHHHHHHHHHHHTT-HHHHHHHHHHHHHHHHHHTS-SSPPHHHHHHHHHHHHHHHHHHHHHHTT-SSPPPPPGGGTS---SSPPP-SSGGGGGGGSEEEEES-GGGS-HHHHHHHTTTSSEEEEE--HHHHHHHHHHSTT-EEEEESSTTHHHHHHHHHHH-TTSEEEEEE-TT-HHHHHHHHHTT--EEEESSPPHHHHHHHHHHHHHHHTSSS------HHHHHHHHHSPP--HHHHHHHHHHH-SSS-HHHHHHHHHT-HHHHHHHHHHTT-GGG-------HHHHHHHHHHHHHHHHHHHGGGGGS-GGGGGGGT--HHHHHHHHHHHHHHHHHHHTTT-HHHHHHHHHHHHHTTTHHHHHHHHHHHTT-HHHHHHHHHHS-HHHHHHHHTSS-HHHHHHHHHHHTT--HHHHHHHHTTT-GGGS-TTTHHHHHHHHHHHHHB-TTS-B--S--HHHHHHHHHTT--HHHHHHHHHHHHHHHH-

Sequence (535 aa):
MPKEHTFDQEIYEIFLDQLEDESVEIQNCLDSLEKNQEYKDCINKLFRIFHSLKANSGYFHFYELEKLAAKVESVLNALRESVPPLSKNVHDWLKNVFTQYFKWIEELQSGAKELSKIKQNLLNEVHICEAVENDPLSLLKKYKLYYFHDKKQVSDKLISFLERYTREVVLCDDLEQFRELIQEKPGELCIIDTKNKSIQALRILYKYAPRTALIVLLNKTDTTTRKKLMIQGVHHLITYPIRPDELKRELITVTESHFGERKFVIANKEIENFVLGLQAFPNSIRNIQSICNSDEASIKDLIQAVKQDPVIAGIVMQEVKNPLYNLPEIKTIDKAVSLLGKKYLNAIVLKQLHKNFDFSDLEVYKISYKQFSDVATKRYLLMLKWYSKVSISALATLSTAAILGNLGQLLIAKELKKNKKDGVFKIFLEHSPIEYAEQKVIHTTTARVSSNILSFWNLDRDIVDSVRFSDNPQHAPVEVYDLALANHVVFYLIGLDGKINPTIPKKMEQLLVKQGLNVETLQNALNSVIELSQG

Organism: NCBI:txid2590551

Radius of gyration: 27.61 Å; chains: 1; bounding box: 74×57×79 Å

Foldseek 3Di:
DPDPPPDDVVVLVVVLVLLVVVLVLLVVLLVCLVVQHPQLVSLVSLLVSLVVQLVVCVVLVQVQSNLLSVQSNVLSVVSNPFDDNFDPQVSVLSVVSSVQSVQQSVCVVVPNSYGDHDDVVNVDDRDRADPPPLALLQLQQVAEEEEADDPVPDDPVVLVLVVVRHVYYHYDPDQVVLLVVCQVDQAHEYEFEPDDCRVVNVVSCCVRRVLYQYAYEYEPPCPPVVLVVLQVVRQRYHYPPDDSLSVSQSSLVSSCCRPGSLVVPPPPVVLSNVLSVQDFDDPLLVLLLVQLPDPPHDLVSNLVSCVVDVVLLVQLQVVQVPLLVVDDNDDDSSVSSVVCDSLNSNLSSVLVSCVVFDQVLLCLVVAHPVLQQLQLVLLLLLLCQQCVVPPPPLSSLLSSLSNQLQVLSRSLSVVCVVVVVSVVLSVCVVPHANQVSCCVRVVHGSLCSSLSSCVSNVHDPLSSQLSNCLCPLSNGDPVNSVSVLSSVQSCVQQDSRRDGDLDRDPVNVVVCVVVVHDVVSSNVSSVSSVVSVVD